Protein AF-0000000078660502 (afdb_homodimer)

Sequence (560 aa):
MTFSPEFKARLKDAAGFIFDMDGTIALGDAKSGGHRALPHAIEVLETLKAAGTPFVVFTNGTAKPPAAYANSLRNAGFPVEDSQMLTPSSSAAVWLGKVGMGKVRVLGNPGCAAPLIDVGLEVVGPSQEADGVEAVYTGWFREFDFNALEAACHSLWNGAKLVTASNVPFFATENGRAIGASFPINAMLTAMTGKRPRILGKPSRVAFETAMSIMGLPRSAAKNVVVVGDDPALEMRMANAVGAHSVGLATGIMGGDAALPEKDRPSALLKDLRPLLEALMTFSPEFKARLKDAAGFIFDMDGTIALGDAKSGGHRALPHAIEVLETLKAAGTPFVVFTNGTAKPPAAYANSLRNAGFPVEDSQMLTPSSSAAVWLGKVGMGKVRVLGNPGCAAPLIDVGLEVVGPSQEADGVEAVYTGWFREFDFNALEAACHSLWNGAKLVTASNVPFFATENGRAIGASFPINAMLTAMTGKRPRILGKPSRVAFETAMSIMGLPRSAAKNVVVVGDDPALEMRMANAVGAHSVGLATGIMGGDAALPEKDRPSALLKDLRPLLEAL

Foldseek 3Di:
DFDDPVVLVLLVQFQAEEEEEDLAQWAQDPVVRAIAGDPCSQVLQVVCVVVVRFYAYEYLAQQAALQVNQVRVVVNPHPGHSLRGHYLLLLVLVVCVVVVQQEEEEQHDPSNCVNNVVSPGHYDYLQHDDPDHAAYEYFHHPPDDVSSVVRRLVRVQVHHAYEYSDQDQWWWHPVGIDGGPRNVSQVSSCVSRVHHYHHRHFQDPSNLVVSCVSRVHDLVSLLSYEYEEAFLRGRQLNSLVSNHAYEHEPRTPNPPPPDDPPSRDHPYYDPHCVSVSVSD/DFDDPVVLVLLVQFQAEEEEEDLAQWAQDPVVRAIAGDPCSQVLQVVCVVVVRYYAYEYLAQQAALQVNQVRVVVNPHPGHSLRGHYLLLLVLVVCVVVVQQEEEEQHDPSNCVNNVVSPGHYDYLQHDDPDHAAYEYFHHPPDDVSSLVRRLVRVQVHHAYAYSDQDQWWWHPVAIDGGPRNVVQVSSCVSRVHHYHHRHFQDPSNLVVSCVSRVHDLVSLLSYEYEEAFLRGRQLNSLVSNHAYEHEPRTPNPDVPDDDPSRDHPYYDPHCVSSSVSD

Secondary structure (DSSP, 8-state):
-PPPHHHHHHHHT-SEEEE--BTTTEEE-TTTS-EEEPTTHHHHHHHHHHHT--EEEE-S--SS-HHHHHHHHHHTT----GGGEE-HHHHHHHHHHHHT--EEEEES-HHHHHHHHHTT-EEEPTT---S---EEEE---TT--HHHHHHHHHHHHTTPEEEES---SEEEETTEEEE-THHHHHHHHHHHH-PPPEE-STT-HHHHHHHHHHTT--GGGGGGEEEEES-IIIIIHHHHHTT-EEEEETTSS--SS----GGG--SEEESSSHHHHHH-/-PPPHHHHHHHHT-SEEEE--BTTTEEEETTTTEEEEPTTHHHHHHHHHHHT--EEEE-S--SS-HHHHHHHHHHTT----GGGEE-HHHHHHHHHHHHT--EEEEES-HHHHHHHHHTT-EEEPTT---S---EEEE---TT--HHHHHHHHHHHHTTPEEEES---SEEEETTEEEE-THHHHHHHHHHHH-PPPEE-STT-HHHHHHHHHHTT--GGGGGGEEEEES-IIIIIHHHHHTT-EEEEETTSS--SS----GGG--SEEESSSHHHHHH-

Organism: Novosphingobium aromaticivorans (strain ATCC 700278 / DSM 12444 / CCUG 56034 / CIP 105152 / NBRC 16084 / F199) (NCBI:txid279238)

Solvent-accessible surface area (backbone atoms only — not comparable to full-atom values): 27747 Å² total; per-residue (Å²): 119,79,73,53,72,69,54,38,53,48,61,59,64,34,61,27,38,40,30,30,33,70,44,50,33,24,38,64,34,83,88,75,70,39,44,42,63,36,73,50,31,50,58,38,54,46,50,33,56,74,70,65,43,38,55,34,40,42,35,84,58,21,63,49,36,38,53,58,52,19,49,35,39,36,74,44,63,34,90,53,49,51,80,32,33,43,25,14,33,47,28,36,32,53,52,33,59,74,74,66,50,47,32,31,29,32,42,38,39,71,25,25,44,41,40,32,47,73,75,67,38,46,74,39,55,40,56,52,89,76,78,79,38,43,28,40,36,30,27,35,32,74,80,51,37,52,61,31,48,54,38,46,47,52,37,42,74,68,67,18,43,46,33,22,29,40,78,50,61,60,42,74,50,86,89,43,71,42,76,29,48,21,22,42,52,49,39,22,50,23,70,76,68,71,50,67,69,43,58,24,5,66,38,23,66,60,25,52,51,46,51,32,52,67,51,69,47,60,78,87,43,46,50,37,26,36,24,35,18,18,37,36,80,27,36,17,26,31,17,48,74,63,55,20,38,18,37,30,28,54,65,35,70,29,63,73,94,59,92,60,56,79,61,30,48,48,76,38,68,29,79,59,41,56,62,57,46,72,50,98,119,80,73,53,71,69,54,36,53,49,61,59,64,35,62,27,39,39,31,31,33,68,43,50,32,24,37,61,34,83,90,76,71,40,45,41,64,37,74,52,33,50,58,37,54,47,50,32,56,73,70,66,45,40,54,34,41,42,34,82,57,19,63,50,35,39,53,59,53,18,50,37,40,36,74,45,62,34,93,53,50,50,80,29,33,42,26,13,33,48,29,34,32,53,51,32,60,74,74,66,50,47,33,32,29,32,42,38,41,69,25,24,44,41,41,32,48,73,76,66,37,47,72,38,56,40,57,52,88,76,78,80,40,43,27,40,38,30,27,36,31,75,80,50,37,53,61,29,49,53,38,48,47,51,36,43,75,67,67,18,44,45,33,22,28,39,77,49,60,60,45,70,48,84,89,43,72,41,78,29,48,21,22,45,52,48,36,23,50,22,71,76,68,71,50,67,68,43,59,24,5,66,38,24,66,59,25,52,51,46,52,33,52,66,51,70,46,60,78,87,41,44,50,38,26,36,24,35,19,16,38,35,80,26,35,16,26,30,17,49,74,61,56,20,38,16,38,30,28,52,64,36,71,28,64,73,90,59,93,59,54,79,62,30,49,49,76,39,67,29,80,59,44,55,62,60,47,72,51,98

Structure (mmCIF, N/CA/C/O backbone):
data_AF-0000000078660502-model_v1
#
loop_
_entity.id
_entity.type
_entity.pdbx_description
1 polymer 'Haloacid dehalogenase-like hydrolase'
#
loop_
_atom_site.group_PDB
_atom_site.id
_atom_site.type_symbol
_atom_site.label_atom_id
_atom_site.label_alt_id
_atom_site.label_comp_id
_atom_site.label_asym_id
_atom_site.label_entity_id
_atom_site.label_seq_id
_atom_site.pdbx_PDB_ins_code
_atom_site.Cartn_x
_atom_site.Cartn_y
_atom_site.Cartn_z
_atom_site.occupancy
_atom_site.B_iso_or_equiv
_atom_site.auth_seq_id
_atom_site.auth_comp_id
_atom_site.auth_asym_id
_atom_site.auth_atom_id
_atom_site.pdbx_PDB_model_num
ATOM 1 N N . MET A 1 1 ? -21.844 22.484 26.172 1 54.28 1 MET A N 1
ATOM 2 C CA . MET A 1 1 ? -20.766 22.062 27.062 1 54.28 1 MET A CA 1
ATOM 3 C C . MET A 1 1 ? -19.828 23.234 27.391 1 54.28 1 MET A C 1
ATOM 5 O O . MET A 1 1 ? -19.328 23.891 26.484 1 54.28 1 MET A O 1
ATOM 9 N N . THR A 1 2 ? -20.078 23.781 28.578 1 63.16 2 THR A N 1
ATOM 10 C CA . THR A 1 2 ? -19.391 24.969 29.078 1 63.16 2 THR A CA 1
ATOM 11 C C . THR A 1 2 ? -18.016 24.609 29.625 1 63.16 2 THR A C 1
ATOM 13 O O . THR A 1 2 ? -17.781 23.469 30.016 1 63.16 2 THR A O 1
ATOM 16 N N . PHE A 1 3 ? -16.953 25.359 29.234 1 79.88 3 PHE A N 1
ATOM 17 C CA . PHE A 1 3 ? -15.617 25.25 29.797 1 79.88 3 PHE A CA 1
ATOM 18 C C . PHE A 1 3 ? -15.648 25.344 31.312 1 79.88 3 PHE A C 1
ATOM 20 O O . PHE A 1 3 ? -16.453 26.094 31.875 1 79.88 3 PHE A O 1
ATOM 27 N N . SER A 1 4 ? -14.945 24.453 32 1 81.81 4 SER A N 1
ATOM 28 C CA . SER A 1 4 ? -14.695 24.719 33.406 1 81.81 4 SER A CA 1
ATOM 29 C C . SER A 1 4 ? -14.055 26.078 33.625 1 81.81 4 SER A C 1
ATOM 31 O O . SER A 1 4 ? -13.414 26.609 32.719 1 81.81 4 SER A O 1
ATOM 33 N N . PRO A 1 5 ? -14.305 26.688 34.781 1 83.94 5 PRO A N 1
ATOM 34 C CA . PRO A 1 5 ? -13.664 27.984 35.062 1 83.94 5 PRO A CA 1
ATOM 35 C C . PRO A 1 5 ? -12.148 27.922 34.906 1 83.94 5 PRO A C 1
ATOM 37 O O . PRO A 1 5 ? -11.539 28.875 34.406 1 83.94 5 PRO A O 1
ATOM 40 N N . GLU A 1 6 ? -11.555 26.891 35.281 1 83 6 GLU A N 1
ATOM 41 C CA . GLU A 1 6 ? -10.109 26.734 35.156 1 83 6 GLU A CA 1
ATOM 42 C C . GLU A 1 6 ? -9.68 26.719 33.688 1 83 6 GLU A C 1
ATOM 44 O O . GLU A 1 6 ? -8.68 27.344 33.312 1 83 6 GLU A O 1
ATOM 49 N N . PHE A 1 7 ? -10.383 26.078 32.875 1 87.06 7 PHE A N 1
ATOM 50 C CA . PHE A 1 7 ? -10.023 25.984 31.469 1 87.06 7 PHE A CA 1
ATOM 51 C C . PHE A 1 7 ? -10.273 27.297 30.766 1 87.06 7 PHE A C 1
ATOM 53 O O . PHE A 1 7 ? -9.508 27.703 29.891 1 87.06 7 PHE A O 1
ATOM 60 N N . LYS A 1 8 ? -11.281 27.984 31.219 1 88.19 8 LYS A N 1
ATOM 61 C CA . LYS A 1 8 ? -11.555 29.312 30.672 1 88.19 8 LYS A CA 1
ATOM 62 C C . LYS A 1 8 ? -10.398 30.266 30.938 1 88.19 8 LYS A C 1
ATOM 64 O O . LYS A 1 8 ? -10.023 31.062 30.062 1 88.19 8 LYS A O 1
ATOM 69 N N . ALA A 1 9 ? -9.891 30.172 32.125 1 88.44 9 ALA A N 1
ATOM 70 C CA . ALA A 1 9 ? -8.742 31 32.469 1 88.44 9 ALA A CA 1
ATOM 71 C C . ALA A 1 9 ? -7.527 30.672 31.625 1 88.44 9 ALA A C 1
ATOM 73 O O . ALA A 1 9 ? -6.773 31.562 31.219 1 88.44 9 ALA A O 1
ATOM 74 N N . ARG A 1 10 ? -7.379 29.469 31.328 1 88.88 10 ARG A N 1
ATOM 75 C CA . ARG A 1 10 ? -6.27 29.016 30.484 1 88.88 10 ARG A CA 1
ATOM 76 C C . ARG A 1 10 ? -6.41 29.547 29.062 1 88.88 10 ARG A C 1
ATOM 78 O O . ARG A 1 10 ? -5.414 29.891 28.422 1 88.88 10 ARG A O 1
ATOM 85 N N . LEU A 1 11 ? -7.598 29.578 28.609 1 92 11 LEU A N 1
ATOM 86 C CA . LEU A 1 11 ? -7.859 30.078 27.25 1 92 11 LEU A CA 1
ATOM 87 C C . LEU A 1 11 ? -7.555 31.578 27.172 1 92 11 LEU A C 1
ATOM 89 O O . LEU A 1 11 ? -6.973 32.031 26.188 1 92 11 LEU A O 1
ATOM 93 N N . LYS A 1 12 ? -7.914 32.281 28.203 1 89.44 12 LYS A N 1
ATOM 94 C CA . LYS A 1 12 ? -7.691 33.719 28.25 1 89.44 12 LYS A CA 1
ATOM 95 C C . LYS A 1 12 ? -6.203 34.031 28.312 1 89.44 12 LYS A C 1
ATOM 97 O O . LYS A 1 12 ? -5.758 35.031 27.75 1 89.44 12 LYS A O 1
ATOM 102 N N . ASP A 1 13 ? -5.473 33.188 28.938 1 91.94 13 ASP A N 1
ATOM 103 C CA . ASP A 1 13 ? -4.047 33.438 29.156 1 91.94 13 ASP A CA 1
ATOM 104 C C . ASP A 1 13 ? -3.209 32.688 28.109 1 91.94 13 ASP A C 1
ATOM 106 O O . ASP A 1 13 ? -1.985 32.594 28.234 1 91.94 13 ASP A O 1
ATOM 110 N N . ALA A 1 14 ? -3.83 32.188 27.094 1 97.31 14 ALA A N 1
ATOM 111 C CA . ALA A 1 14 ? -3.121 31.375 26.094 1 97.31 14 ALA A CA 1
ATOM 112 C C . ALA A 1 14 ? -2.037 32.188 25.406 1 97.31 14 ALA A C 1
ATOM 114 O O . ALA A 1 14 ? -2.246 33.375 25.078 1 97.31 14 ALA A O 1
ATOM 115 N N . ALA A 1 15 ? -0.902 31.531 25.188 1 98.19 15 ALA A N 1
ATOM 116 C CA . ALA A 1 15 ? 0.201 32.188 24.5 1 98.19 15 ALA A CA 1
ATOM 117 C C . ALA A 1 15 ? -0.096 32.312 23 1 98.19 15 ALA A C 1
ATOM 119 O O . ALA A 1 15 ? 0.421 33.219 22.344 1 98.19 15 ALA A O 1
ATOM 120 N N . GLY A 1 16 ? -0.887 31.453 22.469 1 98.56 16 GLY A N 1
ATOM 121 C CA . GLY A 1 16 ? -1.263 31.406 21.062 1 98.56 16 GLY A CA 1
ATOM 122 C C . GLY A 1 16 ? -2.193 30.266 20.734 1 98.56 16 GLY A C 1
ATOM 123 O O . GLY A 1 16 ? -2.473 29.422 21.578 1 98.56 16 GLY A O 1
ATOM 124 N N . PHE A 1 17 ? -2.664 30.25 19.469 1 98.81 17 PHE A N 1
ATOM 125 C CA . PHE A 1 17 ? -3.615 29.234 19.031 1 98.81 17 PHE A CA 1
ATOM 126 C C . PHE A 1 17 ? -3.164 28.609 17.719 1 98.81 17 PHE A C 1
ATOM 128 O O . PHE A 1 17 ? -2.658 29.297 16.828 1 98.81 17 PHE A O 1
ATOM 135 N N . ILE A 1 18 ? -3.33 27.328 17.578 1 98.81 18 ILE A N 1
ATOM 136 C CA . ILE A 1 18 ? -3.23 26.594 16.328 1 98.81 18 ILE A CA 1
ATOM 137 C C . ILE A 1 18 ? -4.602 26.047 15.938 1 98.81 18 ILE A C 1
ATOM 139 O O . ILE A 1 18 ? -5.195 25.266 16.672 1 98.81 18 ILE A O 1
ATOM 143 N N . PHE A 1 19 ? -5.066 26.5 14.812 1 98.56 19 PHE A N 1
ATOM 144 C CA . PHE A 1 19 ? -6.379 26.062 14.352 1 98.56 19 PHE A CA 1
ATOM 145 C C . PHE A 1 19 ? -6.25 25.109 13.172 1 98.56 19 PHE A C 1
ATOM 147 O O . PHE A 1 19 ? -5.621 25.438 12.164 1 98.56 19 PHE A O 1
ATOM 154 N N . ASP A 1 20 ? -6.887 23.969 13.297 1 96.69 20 ASP A N 1
ATOM 155 C CA . ASP A 1 20 ? -7.168 23.203 12.094 1 96.69 20 ASP A CA 1
ATOM 156 C C . ASP A 1 20 ? -8.102 23.969 11.148 1 96.69 20 ASP A C 1
ATOM 158 O O . ASP A 1 20 ? -8.75 24.922 11.562 1 96.69 20 ASP A O 1
ATOM 162 N N . MET A 1 21 ? -8.07 23.516 9.922 1 93.94 21 MET A N 1
ATOM 163 C CA . MET A 1 21 ? -8.867 24.219 8.914 1 93.94 21 MET A CA 1
ATOM 164 C C . MET A 1 21 ? -10.164 23.469 8.625 1 93.94 21 MET A C 1
ATOM 166 O O . MET A 1 21 ? -11.195 23.75 9.234 1 93.94 21 MET A O 1
ATOM 170 N N . ASP A 1 22 ? -10.07 22.375 7.91 1 88.38 22 ASP A N 1
ATOM 171 C CA . ASP A 1 22 ? -11.242 21.641 7.457 1 88.38 22 ASP A CA 1
ATOM 172 C C . ASP A 1 22 ? -11.922 20.922 8.625 1 88.38 22 ASP A C 1
ATOM 174 O O . ASP A 1 22 ? -11.297 20.125 9.32 1 88.38 22 ASP A O 1
ATOM 178 N N . GLY A 1 23 ? -13.219 21.281 8.812 1 87.06 23 GLY A N 1
ATOM 179 C CA . GLY A 1 23 ? -13.984 20.672 9.883 1 87.06 23 GLY A CA 1
ATOM 180 C C . GLY A 1 23 ? -13.852 21.406 11.203 1 87.06 23 GLY A C 1
ATOM 181 O O . GLY A 1 23 ? -14.5 21.047 12.188 1 87.06 23 GLY A O 1
ATOM 182 N N . THR A 1 24 ? -13.016 22.422 11.18 1 93.25 24 THR A N 1
ATOM 183 C CA . THR A 1 24 ? -12.773 23.172 12.406 1 93.25 24 THR A CA 1
ATOM 184 C C . THR A 1 24 ? -13.188 24.641 12.234 1 93.25 24 THR A C 1
ATOM 186 O O . THR A 1 24 ? -14.125 25.094 12.891 1 93.25 24 THR A O 1
ATOM 189 N N . ILE A 1 25 ? -12.562 25.328 11.289 1 95.38 25 ILE A N 1
ATOM 190 C CA . ILE A 1 25 ? -12.945 26.719 11.109 1 95.38 25 ILE A CA 1
ATOM 191 C C . ILE A 1 25 ? -13.656 26.891 9.766 1 95.38 25 ILE A C 1
ATOM 193 O O . ILE A 1 25 ? -14.414 27.844 9.57 1 95.38 25 ILE A O 1
ATOM 197 N N . ALA A 1 26 ? -13.406 25.969 8.906 1 91.88 26 ALA A N 1
ATOM 198 C CA . ALA A 1 26 ? -13.961 26.062 7.559 1 91.88 26 ALA A CA 1
ATOM 199 C C . ALA A 1 26 ? -14.273 24.672 6.992 1 91.88 26 ALA A C 1
ATOM 201 O O . ALA A 1 26 ? -13.828 23.672 7.539 1 91.88 26 ALA A O 1
ATOM 202 N N . LEU A 1 27 ? -15.109 24.641 5.973 1 85.19 27 LEU A N 1
ATOM 203 C CA . LEU A 1 27 ? -15.344 23.438 5.18 1 85.19 27 LEU A CA 1
ATOM 204 C C . LEU A 1 27 ? -15.062 23.703 3.703 1 85.19 27 LEU A C 1
ATOM 206 O O . LEU A 1 27 ? -15.422 24.766 3.176 1 85.19 27 LEU A O 1
ATOM 210 N N . GLY A 1 28 ? -14.352 22.688 3.197 1 81.12 28 GLY A N 1
ATOM 211 C CA . GLY A 1 28 ? -14.125 22.781 1.764 1 81.12 28 GLY A CA 1
ATOM 212 C C . GLY A 1 28 ? -15.398 22.625 0.95 1 81.12 28 GLY A C 1
ATOM 213 O O . GLY A 1 28 ? -16.266 21.828 1.301 1 81.12 28 GLY A O 1
ATOM 214 N N . ASP A 1 29 ? -15.492 23.5 0.011 1 73.81 29 ASP A N 1
ATOM 215 C CA . ASP A 1 29 ? -16.562 23.375 -0.976 1 73.81 29 ASP A CA 1
ATOM 216 C C . ASP A 1 29 ? -16.031 22.766 -2.277 1 73.81 29 ASP A C 1
ATOM 218 O O . ASP A 1 29 ? -15.383 23.453 -3.064 1 73.81 29 ASP A O 1
ATOM 222 N N . ALA A 1 30 ? -16.297 21.547 -2.484 1 62.28 30 ALA A N 1
ATOM 223 C CA . ALA A 1 30 ? -15.773 20.812 -3.637 1 62.28 30 ALA A CA 1
ATOM 224 C C . ALA A 1 30 ? -16.203 21.484 -4.945 1 62.28 30 ALA A C 1
ATOM 226 O O . ALA A 1 30 ? -15.461 21.453 -5.93 1 62.28 30 ALA A O 1
ATOM 227 N N . LYS A 1 31 ? -17.344 22.094 -5.027 1 62.88 31 LYS A N 1
ATOM 228 C CA . LYS A 1 31 ? -17.906 22.672 -6.242 1 62.88 31 LYS A CA 1
ATOM 229 C C . LYS A 1 31 ? -17.188 23.969 -6.613 1 62.88 31 LYS A C 1
ATOM 231 O O . LYS A 1 31 ? -16.891 24.203 -7.785 1 62.88 31 LYS A O 1
ATOM 236 N N . SER A 1 32 ? -16.828 24.688 -5.762 1 64.88 32 SER A N 1
ATOM 237 C CA . SER A 1 32 ? -16.203 25.969 -6.02 1 64.88 32 SER A CA 1
ATOM 238 C C . SER A 1 32 ? -14.688 25.891 -5.848 1 64.88 32 SER A C 1
ATOM 240 O O . SER A 1 32 ? -13.953 26.781 -6.305 1 64.88 32 SER A O 1
ATOM 242 N N . GLY A 1 33 ? -14.266 24.859 -5.203 1 70.81 33 GLY A N 1
ATOM 243 C CA . GLY A 1 33 ? -12.859 24.781 -4.852 1 70.81 33 GLY A CA 1
ATOM 244 C C . GLY A 1 33 ? -12.469 25.719 -3.727 1 70.81 33 GLY A C 1
ATOM 245 O O . GLY A 1 33 ? -11.297 25.781 -3.34 1 70.81 33 GLY A O 1
ATOM 246 N N . GLY A 1 34 ? -13.469 26.359 -3.207 1 82 34 GLY A N 1
ATOM 247 C CA . GLY A 1 34 ? -13.227 27.312 -2.129 1 82 34 GLY A CA 1
ATOM 248 C C . GLY A 1 34 ? -13.641 26.781 -0.769 1 82 34 GLY A C 1
ATOM 249 O O . GLY A 1 34 ? -13.711 25.562 -0.562 1 82 34 GLY A O 1
ATOM 250 N N . HIS A 1 35 ? -13.594 27.766 0.281 1 89.56 35 HIS A N 1
ATOM 251 C CA . HIS A 1 35 ? -13.953 27.391 1.646 1 89.56 35 HIS A CA 1
ATOM 252 C C . HIS A 1 35 ? -15.109 28.25 2.154 1 89.56 35 HIS A C 1
ATOM 254 O O . HIS A 1 35 ? -15.305 29.375 1.697 1 89.56 35 HIS A O 1
ATOM 260 N N . ARG A 1 36 ? -15.891 27.578 2.928 1 89.69 36 ARG A N 1
ATOM 261 C CA . ARG A 1 36 ? -16.938 28.281 3.66 1 89.69 36 ARG A CA 1
ATOM 262 C C . ARG A 1 36 ? -16.672 28.266 5.16 1 89.69 36 ARG A C 1
ATOM 264 O O . ARG A 1 36 ? -16.25 27.25 5.715 1 89.69 36 ARG A O 1
ATOM 271 N N . ALA A 1 37 ? -16.891 29.453 5.73 1 94.25 37 ALA A N 1
ATOM 272 C CA . ALA A 1 37 ? -16.625 29.578 7.16 1 94.25 37 ALA A CA 1
ATOM 273 C C . ALA A 1 37 ? -17.656 28.828 7.984 1 94.25 37 ALA A C 1
ATOM 275 O O . ALA A 1 37 ? -18.859 28.859 7.68 1 94.25 37 ALA A O 1
ATOM 276 N N . LEU A 1 38 ? -17.203 28.109 8.945 1 92 38 LEU A N 1
ATOM 277 C CA . LEU A 1 38 ? -18.109 27.531 9.938 1 92 38 LEU A CA 1
ATOM 278 C C . LEU A 1 38 ? -18.578 28.594 10.922 1 92 38 LEU A C 1
ATOM 280 O O . LEU A 1 38 ? -17.953 29.641 11.07 1 92 38 LEU A O 1
ATOM 284 N N . PRO A 1 39 ? -19.641 28.297 11.68 1 93.75 39 PRO A N 1
ATOM 285 C CA . PRO A 1 39 ? -20.219 29.312 12.562 1 93.75 39 PRO A CA 1
ATOM 286 C C . PRO A 1 39 ? -19.219 29.797 13.617 1 93.75 39 PRO A C 1
ATOM 288 O O . PRO A 1 39 ? -18.547 29 14.266 1 93.75 39 PRO A O 1
ATOM 291 N N . HIS A 1 40 ? -19.094 31.141 13.766 1 96.88 40 HIS A N 1
ATOM 292 C CA . HIS A 1 40 ? -18.344 31.844 14.805 1 96.88 40 HIS A CA 1
ATOM 293 C C . HIS A 1 40 ? -16.844 31.797 14.523 1 96.88 40 HIS A C 1
ATOM 295 O O . HIS A 1 40 ? -16.062 32.406 15.266 1 96.88 40 HIS A O 1
ATOM 301 N N . ALA A 1 41 ? -16.422 31.141 13.477 1 97.75 41 ALA A N 1
ATOM 302 C CA . ALA A 1 41 ? -14.992 30.953 13.211 1 97.75 41 ALA A CA 1
ATOM 303 C C . ALA A 1 41 ? -14.32 32.281 12.883 1 97.75 41 ALA A C 1
ATOM 305 O O . ALA A 1 41 ? -13.258 32.594 13.438 1 97.75 41 ALA A O 1
ATOM 306 N N . ILE A 1 42 ? -14.969 33.031 12.016 1 98.31 42 ILE A N 1
ATOM 307 C CA . ILE A 1 42 ? -14.406 34.312 11.625 1 98.31 42 ILE A CA 1
ATOM 308 C C . ILE A 1 42 ? -14.281 35.219 12.852 1 98.31 42 ILE A C 1
ATOM 310 O O . ILE A 1 42 ? -13.227 35.812 13.094 1 98.31 42 ILE A O 1
ATOM 314 N N . GLU A 1 43 ? -15.328 35.219 13.641 1 98.44 43 GLU A N 1
ATOM 315 C CA . GLU A 1 43 ? -15.367 36.062 14.828 1 98.44 43 GLU A CA 1
ATOM 316 C C . GLU A 1 43 ? -14.281 35.656 15.828 1 98.44 43 GLU A C 1
ATOM 318 O O . GLU A 1 43 ? -13.68 36.531 16.469 1 98.44 43 GLU A O 1
ATOM 323 N N . VAL A 1 44 ? -14.031 34.406 15.922 1 98.12 44 VAL A N 1
ATOM 324 C CA . VAL A 1 44 ? -13 33.906 16.828 1 98.12 44 VAL A CA 1
ATOM 325 C C . VAL A 1 44 ? -11.633 34.438 16.391 1 98.12 44 VAL A C 1
ATOM 327 O O . VAL A 1 44 ? -10.898 35 17.203 1 98.12 44 VAL A O 1
ATOM 330 N N . LEU A 1 45 ? -11.289 34.344 15.148 1 98.62 45 LEU A N 1
ATOM 331 C CA . LEU A 1 45 ? -9.977 34.75 14.672 1 98.62 45 LEU A CA 1
ATOM 332 C C . LEU A 1 45 ? -9.844 36.281 14.711 1 98.62 45 LEU A C 1
ATOM 334 O O . LEU A 1 45 ? -8.773 36.812 15.008 1 98.62 45 LEU A O 1
ATOM 338 N N . GLU A 1 46 ? -10.953 36.969 14.484 1 98.5 46 GLU A N 1
ATOM 339 C CA . GLU A 1 46 ? -10.945 38.438 14.586 1 98.5 46 GLU A CA 1
ATOM 340 C C . GLU A 1 46 ? -10.688 38.875 16.016 1 98.5 46 GLU A C 1
ATOM 342 O O . GLU A 1 46 ? -9.969 39.844 16.25 1 98.5 46 GLU A O 1
ATOM 347 N N . THR A 1 47 ? -11.344 38.188 16.875 1 97.94 47 THR A N 1
ATOM 348 C CA . THR A 1 47 ? -11.172 38.531 18.281 1 97.94 47 THR A CA 1
ATOM 349 C C . THR A 1 47 ? -9.719 38.312 18.703 1 97.94 47 THR A C 1
ATOM 351 O O . THR A 1 47 ? -9.148 39.156 19.422 1 97.94 47 THR A O 1
ATOM 354 N N . LEU A 1 48 ? -9.094 37.281 18.297 1 98.12 48 LEU A N 1
ATOM 355 C CA . LEU A 1 48 ? -7.691 37 18.594 1 98.12 48 LEU A CA 1
ATOM 356 C C . LEU A 1 48 ? -6.789 38.062 18 1 98.12 48 LEU A C 1
ATOM 358 O O . LEU A 1 48 ? -5.871 38.562 18.656 1 98.12 48 LEU A O 1
ATOM 362 N N . LYS A 1 49 ? -7.074 38.406 16.766 1 97.69 49 LYS A N 1
ATOM 363 C CA . LYS A 1 49 ? -6.293 39.438 16.094 1 97.69 49 LYS A CA 1
ATOM 364 C C . LYS A 1 49 ? -6.391 40.781 16.828 1 97.69 49 LYS A C 1
ATOM 366 O O . LYS A 1 49 ? -5.375 41.438 17.047 1 97.69 49 LYS A O 1
ATOM 371 N N . ALA A 1 50 ? -7.602 41.125 17.219 1 97.44 50 ALA A N 1
ATOM 372 C CA . ALA A 1 50 ? -7.836 42.375 17.922 1 97.44 50 ALA A CA 1
ATOM 373 C C . ALA A 1 50 ? -7.113 42.406 19.266 1 97.44 50 ALA A C 1
ATOM 375 O O . ALA A 1 50 ? -6.637 43.438 19.719 1 97.44 50 ALA A O 1
ATOM 376 N N . ALA A 1 51 ? -7.012 41.281 19.922 1 96.62 51 ALA A N 1
ATOM 377 C CA . ALA A 1 51 ? -6.379 41.156 21.234 1 96.62 51 ALA A CA 1
ATOM 378 C C . ALA A 1 51 ? -4.863 41.062 21.109 1 96.62 51 ALA A C 1
ATOM 380 O O . ALA A 1 51 ? -4.141 41.156 22.094 1 96.62 51 ALA A O 1
ATOM 381 N N . GLY A 1 52 ? -4.41 40.844 19.906 1 96.88 52 GLY A N 1
ATOM 382 C CA . GLY A 1 52 ? -2.982 40.656 19.688 1 96.88 52 GLY A CA 1
ATOM 383 C C . GLY A 1 52 ? -2.486 39.281 20.047 1 96.88 52 GLY A C 1
ATOM 384 O O . GLY A 1 52 ? -1.281 39.062 20.188 1 96.88 52 GLY A O 1
ATOM 385 N N . THR A 1 53 ? -3.348 38.344 20.281 1 97.75 53 THR A N 1
ATOM 386 C CA . THR A 1 53 ? -2.967 36.938 20.547 1 97.75 53 THR A CA 1
ATOM 387 C C . THR A 1 53 ? -2.586 36.25 19.234 1 97.75 53 THR A C 1
ATOM 389 O O . THR A 1 53 ? -3.395 36.156 18.312 1 97.75 53 THR A O 1
ATOM 392 N N . PRO A 1 54 ? -1.334 35.75 19.141 1 98.31 54 PRO A N 1
ATOM 393 C CA . PRO A 1 54 ? -0.923 35.156 17.875 1 98.31 54 PRO A CA 1
ATOM 394 C C . PRO A 1 54 ? -1.666 33.844 17.594 1 98.31 54 PRO A C 1
ATOM 396 O O . PRO A 1 54 ? -2.031 33.125 18.516 1 98.31 54 PRO A O 1
ATOM 399 N N . PHE A 1 55 ? -1.885 33.531 16.25 1 98.69 55 PHE A N 1
ATOM 400 C CA . PHE A 1 55 ? -2.467 32.281 15.852 1 98.69 55 PHE A CA 1
ATOM 401 C C . PHE A 1 55 ? -1.943 31.844 14.492 1 98.69 55 PHE A C 1
ATOM 403 O O . PHE A 1 55 ? -1.427 32.656 13.734 1 98.69 55 PHE A O 1
ATOM 410 N N . VAL A 1 56 ? -2.02 30.547 14.266 1 98.69 56 VAL A N 1
ATOM 411 C CA . VAL A 1 56 ? -1.714 29.922 12.984 1 98.69 56 VAL A CA 1
ATOM 412 C C . VAL A 1 56 ? -2.855 28.984 12.578 1 98.69 56 VAL A C 1
ATOM 414 O O . VAL A 1 56 ? -3.482 28.359 13.43 1 98.69 56 VAL A O 1
ATOM 417 N N . VAL A 1 57 ? -3.156 29.031 11.289 1 98.75 57 VAL A N 1
ATOM 418 C CA . VAL A 1 57 ? -4.039 28.016 10.727 1 98.75 57 VAL A CA 1
ATOM 419 C C . VAL A 1 57 ? -3.211 26.891 10.109 1 98.75 57 VAL A C 1
ATOM 421 O O . VAL A 1 57 ? -2.338 27.141 9.273 1 98.75 57 VAL A O 1
ATOM 424 N N . PHE A 1 58 ? -3.486 25.656 10.562 1 98.44 58 PHE A N 1
ATOM 425 C CA . PHE A 1 58 ? -2.689 24.5 10.18 1 98.44 58 PHE A CA 1
ATOM 426 C C . PHE A 1 58 ? -3.566 23.422 9.547 1 98.44 58 PHE A C 1
ATOM 428 O O . PHE A 1 58 ? -4.176 22.625 10.25 1 98.44 58 PHE A O 1
ATOM 435 N N . THR A 1 59 ? -3.576 23.422 8.227 1 95.75 59 THR A N 1
ATOM 436 C CA . THR A 1 59 ? -4.312 22.391 7.504 1 95.75 59 THR A CA 1
ATOM 437 C C . THR A 1 59 ? -3.475 21.125 7.375 1 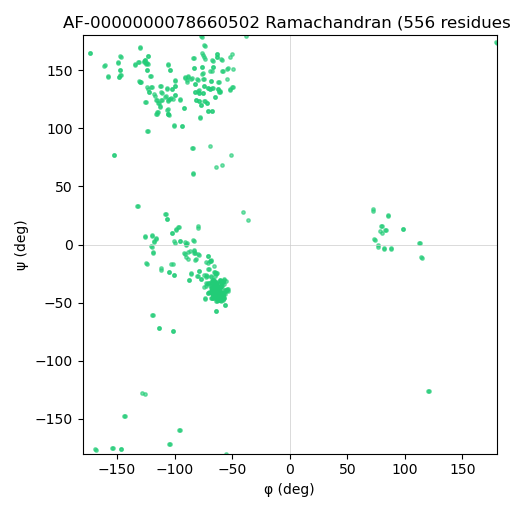95.75 59 THR A C 1
ATOM 439 O O . THR A 1 59 ? -2.242 21.188 7.391 1 95.75 59 THR A O 1
ATOM 442 N N . ASN A 1 60 ? -4.133 19.953 7.289 1 93.06 60 ASN A N 1
ATOM 443 C CA . ASN A 1 60 ? -3.422 18.734 6.938 1 93.06 60 ASN A CA 1
ATOM 444 C C . ASN A 1 60 ? -3.258 18.594 5.426 1 93.06 60 ASN A C 1
ATOM 446 O O . ASN A 1 60 ? -2.51 17.734 4.953 1 93.06 60 ASN A O 1
ATOM 450 N N . GLY A 1 61 ? -3.826 19.453 4.699 1 93.81 61 GLY A N 1
ATOM 451 C CA . GLY A 1 61 ? -3.783 19.406 3.248 1 93.81 61 GLY A CA 1
ATOM 452 C C . GLY A 1 61 ? -2.443 19.844 2.678 1 93.81 61 GLY A C 1
ATOM 453 O O . GLY A 1 61 ? -1.81 20.766 3.197 1 93.81 61 GLY A O 1
ATOM 454 N N . THR A 1 62 ? -2.086 19.141 1.616 1 97.06 62 THR A N 1
ATOM 455 C CA . THR A 1 62 ? -0.838 19.484 0.947 1 97.06 62 THR A CA 1
ATOM 456 C C . THR A 1 62 ? -1.075 19.75 -0.538 1 97.06 62 THR A C 1
ATOM 458 O O . THR A 1 62 ? -0.128 19.984 -1.293 1 97.06 62 THR A O 1
ATOM 461 N N . ALA A 1 63 ? -2.314 19.781 -0.974 1 94.69 63 ALA A N 1
ATOM 462 C CA . ALA A 1 63 ? -2.627 19.891 -2.396 1 94.69 63 ALA A CA 1
ATOM 463 C C . ALA A 1 63 ? -2.234 21.25 -2.949 1 94.69 63 ALA A C 1
ATOM 465 O O . ALA A 1 63 ? -1.963 21.391 -4.145 1 94.69 63 ALA A O 1
ATOM 466 N N . LYS A 1 64 ? -2.229 22.25 -2.105 1 95.62 64 LYS A N 1
ATOM 467 C CA . LYS A 1 64 ? -1.882 23.625 -2.482 1 95.62 64 LYS A CA 1
ATOM 468 C C . LYS A 1 64 ? -0.782 24.172 -1.582 1 95.62 64 LYS A C 1
ATOM 470 O O . LYS A 1 64 ? -0.596 23.703 -0.458 1 95.62 64 LYS A O 1
ATOM 475 N N . PRO A 1 65 ? -0.086 25.203 -2.137 1 97.31 65 PRO A N 1
ATOM 476 C CA . PRO A 1 65 ? 0.828 25.906 -1.231 1 97.31 65 PRO A CA 1
ATOM 477 C C . PRO A 1 65 ? 0.096 26.672 -0.141 1 97.31 65 PRO A C 1
ATOM 479 O O . PRO A 1 65 ? -1.077 27.016 -0.305 1 97.31 65 PRO A O 1
ATOM 482 N N . PRO A 1 66 ? 0.783 26.953 0.925 1 97.44 66 PRO A N 1
ATOM 483 C CA . PRO A 1 66 ? 0.145 27.641 2.047 1 97.44 66 PRO A CA 1
ATOM 484 C C . PRO A 1 66 ? -0.532 28.953 1.626 1 97.44 66 PRO A C 1
ATOM 486 O O . PRO A 1 66 ? -1.651 29.234 2.059 1 97.44 66 PRO A O 1
ATOM 489 N N . ALA A 1 67 ? 0.077 29.703 0.746 1 97.38 67 ALA A N 1
ATOM 490 C CA . ALA A 1 67 ? -0.469 31 0.342 1 97.38 67 ALA A CA 1
ATOM 491 C C . ALA A 1 67 ? -1.815 30.828 -0.357 1 97.38 67 ALA A C 1
ATOM 493 O O . ALA A 1 67 ? -2.699 31.688 -0.224 1 97.38 67 ALA A O 1
ATOM 494 N N . ALA A 1 68 ? -1.95 29.797 -1.096 1 96.56 68 ALA A N 1
ATOM 495 C CA . ALA A 1 68 ? -3.213 29.531 -1.783 1 96.56 68 ALA A CA 1
ATOM 496 C C . ALA A 1 68 ? -4.324 29.219 -0.788 1 96.56 68 ALA A C 1
ATOM 498 O O . ALA A 1 68 ? -5.465 29.641 -0.957 1 96.56 68 ALA A O 1
ATOM 499 N N . TYR A 1 69 ? -4.016 28.453 0.214 1 95.88 69 TYR A N 1
ATOM 500 C CA . TYR A 1 69 ? -4.988 28.188 1.269 1 95.88 69 TYR A CA 1
ATOM 501 C C . TYR A 1 69 ? -5.371 29.469 2.002 1 95.88 69 TYR A C 1
ATOM 503 O O . TYR A 1 69 ? -6.551 29.719 2.264 1 95.88 69 TYR A O 1
ATOM 511 N N . ALA A 1 70 ? -4.395 30.25 2.326 1 97.44 70 ALA A N 1
ATOM 512 C CA . ALA A 1 70 ? -4.648 31.531 3 1 97.44 70 ALA A CA 1
ATOM 513 C C . ALA A 1 70 ? -5.566 32.406 2.168 1 97.44 70 ALA A C 1
ATOM 515 O O . ALA A 1 70 ? -6.512 33 2.693 1 97.44 70 ALA A O 1
ATOM 516 N N . ASN A 1 71 ? -5.27 32.469 0.919 1 97.06 71 ASN A N 1
ATOM 517 C CA . ASN A 1 71 ? -6.098 33.25 0.011 1 97.06 71 ASN A CA 1
ATOM 518 C C . ASN A 1 71 ? -7.543 32.75 0.005 1 97.06 71 ASN A C 1
ATOM 520 O O . ASN A 1 71 ? -8.477 33.562 0.024 1 97.06 71 ASN A O 1
ATOM 524 N N . SER A 1 72 ? -7.723 31.484 -0.053 1 95.44 72 SER A N 1
ATOM 525 C CA . SER A 1 72 ? -9.062 30.906 -0.024 1 95.44 72 SER A CA 1
ATOM 526 C C . SER A 1 72 ? -9.797 31.281 1.258 1 95.44 72 SER A C 1
ATOM 528 O O . SER A 1 72 ? -11 31.562 1.229 1 95.44 72 SER A O 1
ATOM 530 N N . LEU A 1 73 ? -9.094 31.266 2.367 1 96.94 73 LEU A N 1
ATOM 531 C CA . LEU A 1 73 ? -9.688 31.625 3.65 1 96.94 73 LEU A CA 1
ATOM 532 C C . LEU A 1 73 ? -10.047 33.094 3.686 1 96.94 73 LEU A C 1
ATOM 534 O O . LEU A 1 73 ? -11.109 33.469 4.188 1 96.94 73 LEU A O 1
ATOM 538 N N . ARG A 1 74 ? -9.211 33.938 3.125 1 97.38 74 ARG A N 1
ATOM 539 C CA . ARG A 1 74 ? -9.516 35.375 3.055 1 97.38 74 ARG A CA 1
ATOM 540 C C . ARG A 1 74 ? -10.758 35.625 2.213 1 97.38 74 ARG A C 1
ATOM 542 O O . ARG A 1 74 ? -11.602 36.438 2.568 1 97.38 74 ARG A O 1
ATOM 549 N N . ASN A 1 75 ? -10.859 34.875 1.178 1 95.75 75 ASN A N 1
ATOM 550 C CA . ASN A 1 75 ? -12.039 35 0.326 1 95.75 75 ASN A CA 1
ATOM 551 C C . ASN A 1 75 ? -13.312 34.594 1.065 1 95.75 75 ASN A C 1
ATOM 553 O O . ASN A 1 75 ? -14.398 35.062 0.753 1 95.75 75 ASN A O 1
ATOM 557 N N . ALA A 1 76 ? -13.125 33.75 2.008 1 95.12 76 ALA A N 1
ATOM 558 C CA . ALA A 1 76 ? -14.258 33.312 2.814 1 95.12 76 ALA A CA 1
ATOM 559 C C . ALA A 1 76 ? -14.508 34.25 3.984 1 95.12 76 ALA A C 1
ATOM 561 O O . ALA A 1 76 ? -15.43 34.031 4.777 1 95.12 76 ALA A O 1
ATOM 562 N N . GLY A 1 77 ? -13.609 35.25 4.184 1 96.75 77 GLY A N 1
ATOM 563 C CA . GLY A 1 77 ? -13.867 36.281 5.176 1 96.75 77 GLY A CA 1
ATOM 564 C C . GLY A 1 77 ? -12.914 36.219 6.355 1 96.75 77 GLY A C 1
ATOM 565 O O . GLY A 1 77 ? -12.992 37.031 7.262 1 96.75 77 GLY A O 1
ATOM 566 N N . PHE A 1 78 ? -11.984 35.312 6.34 1 98.19 78 PHE A N 1
ATOM 567 C CA . PHE A 1 78 ? -11.086 35.125 7.477 1 98.19 78 PHE A CA 1
ATOM 568 C C . PHE A 1 78 ? -9.969 36.156 7.449 1 98.19 78 PHE A C 1
ATOM 570 O O . PHE A 1 78 ? -9.445 36.5 6.379 1 98.19 78 PHE A O 1
ATOM 577 N N . PRO A 1 79 ? -9.602 36.625 8.641 1 98.12 79 PRO A N 1
ATOM 578 C CA . PRO A 1 79 ? -8.453 37.531 8.727 1 98.12 79 PRO A CA 1
ATOM 579 C C . PRO A 1 79 ? -7.121 36.812 8.789 1 98.12 79 PRO A C 1
ATOM 581 O O . PRO A 1 79 ? -6.348 37 9.727 1 98.12 79 PRO A O 1
ATOM 584 N N . VAL A 1 80 ? -6.758 36.031 7.773 1 98.12 80 VAL A N 1
ATOM 585 C CA . VAL A 1 80 ? -5.574 35.156 7.801 1 98.12 80 VAL A CA 1
ATOM 586 C C . VAL A 1 80 ? -4.559 35.656 6.773 1 98.12 80 VAL A C 1
ATOM 588 O O . VAL A 1 80 ? -4.867 35.75 5.578 1 98.12 80 VAL A O 1
ATOM 591 N N . GLU A 1 81 ? -3.389 35.969 7.262 1 97.56 81 GLU A N 1
ATOM 592 C CA . GLU A 1 81 ? -2.283 36.344 6.379 1 97.56 81 GLU A CA 1
ATOM 593 C C . GLU A 1 81 ? -1.567 35.094 5.852 1 97.56 81 GLU A C 1
ATOM 595 O O . GLU A 1 81 ? -1.69 34.031 6.426 1 97.56 81 GLU A O 1
ATOM 600 N N . ASP A 1 82 ? -0.842 35.312 4.77 1 97.69 82 ASP A N 1
ATOM 601 C CA . ASP A 1 82 ? -0.089 34.188 4.203 1 97.69 82 ASP A CA 1
ATOM 602 C C . ASP A 1 82 ? 0.857 33.594 5.234 1 97.69 82 ASP A C 1
ATOM 604 O O . ASP A 1 82 ? 0.985 32.375 5.324 1 97.69 82 ASP A O 1
ATOM 608 N N . SER A 1 83 ? 1.472 34.438 6.027 1 96.94 83 SER A N 1
ATOM 609 C CA . SER A 1 83 ? 2.477 34 6.992 1 96.94 83 SER A CA 1
ATOM 610 C C . SER A 1 83 ? 1.844 33.219 8.141 1 96.94 83 SER A C 1
ATOM 612 O O . SER A 1 83 ? 2.545 32.562 8.914 1 96.94 83 SER A O 1
ATOM 614 N N . GLN A 1 84 ? 0.546 33.219 8.219 1 98.19 84 GLN A N 1
ATOM 615 C CA . GLN A 1 84 ? -0.159 32.562 9.312 1 98.19 84 GLN A CA 1
ATOM 616 C C . GLN A 1 84 ? -0.69 31.203 8.883 1 98.19 84 GLN A C 1
ATOM 618 O O . GLN A 1 84 ? -1.389 30.531 9.641 1 98.19 84 GLN A O 1
ATOM 623 N N . MET A 1 85 ? -0.382 30.797 7.637 1 98.44 85 MET A N 1
ATOM 624 C CA . MET A 1 85 ? -0.857 29.531 7.105 1 98.44 85 MET A CA 1
ATOM 625 C C . MET A 1 85 ? 0.254 28.484 7.117 1 98.44 85 MET A C 1
ATOM 627 O O . MET A 1 85 ? 1.345 28.734 6.598 1 98.44 85 MET A O 1
ATOM 631 N N . LEU A 1 86 ? -0.041 27.359 7.723 1 98.44 86 LEU A N 1
ATOM 632 C CA . LEU A 1 86 ? 0.908 26.266 7.82 1 98.44 86 LEU A CA 1
ATOM 633 C C . LEU A 1 86 ? 0.351 25 7.156 1 98.44 86 LEU A C 1
ATOM 635 O O . LEU A 1 86 ? -0.835 24.703 7.293 1 98.44 86 LEU A O 1
ATOM 639 N N . THR A 1 87 ? 1.161 24.328 6.395 1 98.44 87 THR A N 1
ATOM 640 C CA . THR A 1 87 ? 0.868 23.016 5.82 1 98.44 87 THR A CA 1
ATOM 641 C C . THR A 1 87 ? 1.932 22 6.223 1 98.44 87 THR A C 1
ATOM 643 O O . THR A 1 87 ? 3.027 22.375 6.648 1 98.44 87 THR A O 1
ATOM 646 N N . PRO A 1 88 ? 1.576 20.688 6.074 1 98.69 88 PRO A N 1
ATOM 647 C CA . PRO A 1 88 ? 2.604 19.672 6.328 1 98.69 88 PRO A CA 1
ATOM 648 C C . PRO A 1 88 ? 3.836 19.859 5.445 1 98.69 88 PRO A C 1
ATOM 650 O O . PRO A 1 88 ? 4.961 19.594 5.891 1 98.69 88 PRO A O 1
ATOM 653 N N . SER A 1 89 ? 3.65 20.328 4.23 1 98.75 89 SER A N 1
ATOM 654 C CA . SER A 1 89 ? 4.785 20.531 3.336 1 98.75 89 SER A CA 1
ATOM 655 C C . SER A 1 89 ? 5.691 21.656 3.832 1 98.75 89 SER A C 1
ATOM 657 O O . SER A 1 89 ? 6.918 21.562 3.709 1 98.75 89 SER A O 1
ATOM 659 N N . SER A 1 90 ? 5.129 22.703 4.371 1 98.12 90 SER A N 1
ATOM 660 C CA . SER A 1 90 ? 5.957 23.797 4.875 1 98.12 90 SER A CA 1
ATOM 661 C C . SER A 1 90 ? 6.727 23.375 6.121 1 98.12 90 SER A C 1
ATOM 663 O O . SER A 1 90 ? 7.891 23.734 6.293 1 98.12 90 SER A O 1
ATOM 665 N N . SER A 1 91 ? 6.035 22.609 7.012 1 98.31 91 SER A N 1
ATOM 666 C CA . SER A 1 91 ? 6.762 22.094 8.164 1 98.31 91 SER A CA 1
ATOM 667 C C . SER A 1 91 ? 7.863 21.125 7.73 1 98.31 91 SER A C 1
ATOM 669 O O . SER A 1 91 ? 8.969 21.156 8.281 1 98.31 91 SER A O 1
ATOM 671 N N . ALA A 1 92 ? 7.598 20.281 6.723 1 98.75 92 ALA A N 1
ATOM 672 C CA . ALA A 1 92 ? 8.594 19.359 6.188 1 98.75 92 ALA A CA 1
ATOM 673 C C . ALA A 1 92 ? 9.797 20.109 5.633 1 98.75 92 ALA A C 1
ATOM 675 O O . ALA A 1 92 ? 10.945 19.719 5.859 1 98.75 92 ALA A O 1
ATOM 676 N N . ALA A 1 93 ? 9.508 21.172 4.93 1 98.5 93 ALA A N 1
ATOM 677 C CA . ALA A 1 93 ? 10.57 21.984 4.332 1 98.5 93 ALA A CA 1
ATOM 678 C C . ALA A 1 93 ? 11.523 22.5 5.402 1 98.5 93 ALA A C 1
ATOM 680 O O . ALA A 1 93 ? 12.742 22.453 5.238 1 98.5 93 ALA A O 1
ATOM 681 N N . VAL A 1 94 ? 10.945 22.953 6.477 1 96.94 94 VAL A N 1
ATOM 682 C CA . VAL A 1 94 ? 11.734 23.5 7.578 1 96.94 94 VAL A CA 1
ATOM 683 C C . VAL A 1 94 ? 12.625 22.406 8.164 1 96.94 94 VAL A C 1
ATOM 685 O O . VAL A 1 94 ? 13.828 22.594 8.336 1 96.94 94 VAL A O 1
ATOM 688 N N . TRP A 1 95 ? 12.078 21.266 8.414 1 98.06 95 TRP A N 1
ATOM 689 C CA . TRP A 1 95 ? 12.805 20.172 9.055 1 98.06 95 TRP A CA 1
ATOM 690 C C . TRP A 1 95 ? 13.898 19.641 8.133 1 98.06 95 TRP A C 1
ATOM 692 O O . TRP A 1 95 ? 15.031 19.422 8.562 1 98.06 95 TRP A O 1
ATOM 702 N N . LEU A 1 96 ? 13.562 19.422 6.883 1 98.5 96 LEU A N 1
ATOM 703 C CA . LEU A 1 96 ? 14.516 18.906 5.906 1 98.5 96 LEU A CA 1
ATOM 704 C C . LEU A 1 96 ? 15.711 19.844 5.762 1 98.5 96 LEU A C 1
ATOM 706 O O . LEU A 1 96 ? 16.859 19.406 5.688 1 98.5 96 LEU A O 1
ATOM 710 N N . GLY A 1 97 ? 15.414 21.141 5.746 1 96.94 97 GLY A N 1
ATOM 711 C CA . GLY A 1 97 ? 16.484 22.125 5.723 1 96.94 97 GLY A CA 1
ATOM 712 C C . GLY A 1 97 ? 17.391 22.062 6.945 1 96.94 97 GLY A C 1
ATOM 713 O O . GLY A 1 97 ? 18.609 22.078 6.828 1 96.94 97 GLY A O 1
ATOM 714 N N . LYS A 1 98 ? 16.797 21.953 8.039 1 96.19 98 LYS A N 1
ATOM 715 C CA . LYS A 1 98 ? 17.516 21.938 9.312 1 96.19 98 LYS A CA 1
ATOM 716 C C . LYS A 1 98 ? 18.453 20.734 9.406 1 96.19 98 LYS A C 1
ATOM 718 O O . LYS A 1 98 ? 19.578 20.844 9.898 1 96.19 98 LYS A O 1
ATOM 723 N N . VAL A 1 99 ? 18.031 19.547 8.914 1 97.19 99 VAL A N 1
ATOM 724 C CA . VAL A 1 99 ? 18.812 18.328 9.086 1 97.19 99 VAL A CA 1
ATOM 725 C C . VAL A 1 99 ? 19.766 18.156 7.902 1 97.19 99 VAL A C 1
ATOM 727 O O . VAL A 1 99 ? 20.531 17.188 7.863 1 97.19 99 VAL A O 1
ATOM 730 N N . GLY A 1 100 ? 19.625 18.984 6.875 1 96.06 100 GLY A N 1
ATOM 731 C CA . GLY A 1 100 ? 20.562 19 5.773 1 96.06 100 GLY A CA 1
ATOM 732 C C . GLY A 1 100 ? 20.25 17.984 4.699 1 96.06 100 GLY A C 1
ATOM 733 O O . GLY A 1 100 ? 21.156 17.453 4.051 1 96.06 100 GLY A O 1
ATOM 734 N N . MET A 1 101 ? 19.078 17.609 4.59 1 96.19 101 MET A N 1
ATOM 735 C CA . MET A 1 101 ? 18.625 16.75 3.488 1 96.19 101 MET A CA 1
ATOM 736 C C . MET A 1 101 ? 18.078 17.594 2.344 1 96.19 101 MET A C 1
ATOM 738 O O . MET A 1 101 ? 16.891 17.969 2.355 1 96.19 101 MET A O 1
ATOM 742 N N . GLY A 1 102 ? 18.906 17.734 1.326 1 96.81 102 GLY A N 1
ATOM 743 C CA . GLY A 1 102 ? 18.625 18.766 0.339 1 96.81 102 GLY A CA 1
ATOM 744 C C . GLY A 1 102 ? 17.969 18.219 -0.915 1 96.81 102 GLY A C 1
ATOM 745 O O . GLY A 1 102 ? 17.359 18.969 -1.677 1 96.81 102 GLY A O 1
ATOM 746 N N . LYS A 1 103 ? 18.172 16.938 -1.259 1 98.62 103 LYS A N 1
ATOM 747 C CA . LYS A 1 103 ? 17.562 16.344 -2.445 1 98.62 103 LYS A CA 1
ATOM 748 C C . LYS A 1 103 ? 16.406 15.414 -2.064 1 98.62 103 LYS A C 1
ATOM 750 O O . LYS A 1 103 ? 16.625 14.352 -1.488 1 98.62 103 LYS A O 1
ATOM 755 N N . VAL A 1 104 ? 15.18 15.836 -2.424 1 98.94 104 VAL A N 1
ATOM 756 C CA . VAL A 1 104 ? 13.984 15.18 -1.917 1 98.94 104 VAL A CA 1
ATOM 757 C C . VAL A 1 104 ? 13.102 14.734 -3.084 1 98.94 104 VAL A C 1
ATOM 759 O O . VAL A 1 104 ? 12.75 15.547 -3.947 1 98.94 104 VAL A O 1
ATOM 762 N N . ARG A 1 105 ? 12.789 13.453 -3.184 1 98.94 105 ARG A N 1
ATOM 763 C CA . ARG A 1 105 ? 11.734 12.992 -4.082 1 98.94 105 ARG A CA 1
ATOM 764 C C . ARG A 1 105 ? 10.352 13.219 -3.473 1 98.94 105 ARG A C 1
ATOM 766 O O . ARG A 1 105 ? 10.07 12.734 -2.373 1 98.94 105 ARG A O 1
ATOM 773 N N . VAL A 1 106 ? 9.578 13.93 -4.227 1 98.94 106 VAL A N 1
ATOM 774 C CA . VAL A 1 106 ? 8.25 14.242 -3.711 1 98.94 106 VAL A CA 1
ATOM 775 C C . VAL A 1 106 ? 7.203 13.398 -4.434 1 98.94 106 VAL A C 1
ATOM 777 O O . VAL A 1 106 ? 7.031 13.516 -5.648 1 98.94 106 VAL A O 1
ATOM 780 N N . LEU A 1 107 ? 6.617 12.508 -3.697 1 98.88 107 LEU A N 1
ATOM 781 C CA . LEU A 1 107 ? 5.387 11.859 -4.148 1 98.88 107 LEU A CA 1
ATOM 782 C C . LEU A 1 107 ? 4.168 12.711 -3.809 1 98.88 107 LEU A C 1
ATOM 784 O O . LEU A 1 107 ? 3.473 12.438 -2.826 1 98.88 107 LEU A O 1
ATOM 788 N N . GLY A 1 108 ? 3.879 13.633 -4.605 1 98.62 108 GLY A N 1
ATOM 789 C CA . GLY A 1 108 ? 2.855 14.656 -4.434 1 98.62 108 GLY A CA 1
ATOM 790 C C . GLY A 1 108 ? 2.672 15.531 -5.66 1 98.62 108 GLY A C 1
ATOM 791 O O . GLY A 1 108 ? 3.488 15.492 -6.582 1 98.62 108 GLY A O 1
ATOM 792 N N . ASN A 1 109 ? 1.554 16.281 -5.699 1 97.62 109 ASN A N 1
ATOM 793 C CA . ASN A 1 109 ? 1.306 17.219 -6.785 1 97.62 109 ASN A CA 1
ATOM 794 C C . ASN A 1 109 ? 2.135 18.484 -6.625 1 97.62 109 ASN A C 1
ATOM 796 O O . ASN A 1 109 ? 2.895 18.625 -5.664 1 97.62 109 ASN A O 1
ATOM 800 N N . PRO A 1 110 ? 2.037 19.453 -7.559 1 97.12 110 PRO A N 1
ATOM 801 C CA . PRO A 1 110 ? 2.873 20.656 -7.5 1 97.12 110 PRO A CA 1
ATOM 802 C C . PRO A 1 110 ? 2.652 21.453 -6.223 1 97.12 110 PRO A C 1
ATOM 804 O O . PRO A 1 110 ? 3.598 22.047 -5.688 1 97.12 110 PRO A O 1
ATOM 807 N N . GLY A 1 111 ? 1.428 21.516 -5.723 1 96.75 111 GLY A N 1
ATOM 808 C CA . GLY A 1 111 ? 1.157 22.203 -4.469 1 96.75 111 GLY A CA 1
ATOM 809 C C . GLY A 1 111 ? 1.883 21.594 -3.285 1 96.75 111 GLY A C 1
ATOM 810 O O . GLY A 1 111 ? 2.342 22.312 -2.393 1 96.75 111 GLY A O 1
ATOM 811 N N . CYS A 1 112 ? 2.037 20.328 -3.326 1 97.44 112 CYS A N 1
ATOM 812 C CA . CYS A 1 112 ? 2.75 19.578 -2.297 1 97.44 112 CYS A CA 1
ATOM 813 C C . CYS A 1 112 ? 4.238 19.891 -2.318 1 97.44 112 CYS A C 1
ATOM 815 O O . CYS A 1 112 ? 4.867 20.016 -1.267 1 97.44 112 CYS A O 1
ATOM 817 N N . ALA A 1 113 ? 4.789 20.109 -3.465 1 98.56 113 ALA A N 1
ATOM 818 C CA . ALA A 1 113 ? 6.227 20.297 -3.646 1 98.56 113 ALA A CA 1
ATOM 819 C C . ALA A 1 113 ? 6.625 21.75 -3.414 1 98.56 113 ALA A C 1
ATOM 821 O O . ALA A 1 113 ? 7.77 22.047 -3.053 1 98.56 113 ALA A O 1
ATOM 822 N N . ALA A 1 114 ? 5.746 22.672 -3.588 1 98.5 114 ALA A N 1
ATOM 823 C CA . ALA A 1 114 ? 6.035 24.094 -3.686 1 98.5 114 ALA A CA 1
ATOM 824 C C . ALA A 1 114 ? 6.77 24.594 -2.443 1 98.5 114 ALA A C 1
ATOM 826 O O . ALA A 1 114 ? 7.797 25.266 -2.551 1 98.5 114 ALA A O 1
ATOM 827 N N . PRO A 1 115 ? 6.328 24.234 -1.234 1 98.5 115 PRO A N 1
ATOM 828 C CA . PRO A 1 115 ? 7.027 24.75 -0.057 1 98.5 115 PRO A CA 1
ATOM 829 C C . PRO A 1 115 ? 8.469 24.266 0.03 1 98.5 115 PRO A C 1
ATOM 831 O O . PRO A 1 115 ? 9.336 24.984 0.546 1 98.5 115 PRO A O 1
ATOM 834 N N . LEU A 1 116 ? 8.727 23.047 -0.451 1 98.75 116 LEU A N 1
ATOM 835 C CA . LEU A 1 116 ? 10.094 22.516 -0.448 1 98.75 116 LEU A CA 1
ATOM 836 C C . LEU A 1 116 ? 10.969 23.281 -1.436 1 98.75 116 LEU A C 1
ATOM 838 O O . LEU A 1 116 ? 12.102 23.641 -1.117 1 98.75 116 LEU A O 1
ATOM 842 N N . ILE A 1 117 ? 10.398 23.562 -2.568 1 98.25 117 ILE A N 1
ATOM 843 C CA . ILE A 1 117 ? 11.109 24.328 -3.594 1 98.25 117 ILE A CA 1
ATOM 844 C C . ILE A 1 117 ? 11.391 25.734 -3.084 1 98.25 117 ILE A C 1
ATOM 846 O O . ILE A 1 117 ? 12.492 26.25 -3.26 1 98.25 117 ILE A O 1
ATOM 850 N N . ASP A 1 118 ? 10.477 26.312 -2.449 1 96.94 118 ASP A N 1
ATOM 851 C CA . ASP A 1 118 ? 10.547 27.688 -1.984 1 96.94 118 ASP A CA 1
ATOM 852 C C . ASP A 1 118 ? 11.719 27.891 -1.021 1 96.94 118 ASP A C 1
ATOM 854 O O . ASP A 1 118 ? 12.289 28.969 -0.944 1 96.94 118 ASP A O 1
ATOM 858 N N . VAL A 1 119 ? 12.07 26.875 -0.29 1 96.69 119 VAL A N 1
ATOM 859 C CA . VAL A 1 119 ? 13.133 27.031 0.692 1 96.69 119 VAL A CA 1
ATOM 860 C C . VAL A 1 119 ? 14.461 26.578 0.088 1 96.69 119 VAL A C 1
ATOM 862 O O . VAL A 1 119 ? 15.469 26.469 0.796 1 96.69 119 VAL A O 1
ATOM 865 N N . GLY A 1 120 ? 14.469 26.203 -1.146 1 97.56 120 GLY A N 1
ATOM 866 C CA . GLY A 1 120 ? 15.711 26 -1.87 1 97.56 120 GLY A CA 1
ATOM 867 C C . GLY A 1 120 ? 16.125 24.531 -1.927 1 97.56 120 GLY A C 1
ATOM 868 O O . GLY A 1 120 ? 17.234 24.219 -2.336 1 97.56 120 GLY A O 1
ATOM 869 N N . LEU A 1 121 ? 15.266 23.625 -1.602 1 98.5 121 LEU A N 1
ATOM 870 C CA . LEU A 1 121 ? 15.586 22.203 -1.706 1 98.5 121 LEU A CA 1
ATOM 871 C C . LEU A 1 121 ? 15.539 21.734 -3.158 1 98.5 121 LEU A C 1
ATOM 873 O O . LEU A 1 121 ? 14.781 22.281 -3.963 1 98.5 121 LEU A O 1
ATOM 877 N N . GLU A 1 122 ? 16.359 20.812 -3.492 1 98.56 122 GLU A N 1
ATOM 878 C CA . GLU A 1 122 ? 16.281 20.141 -4.789 1 98.56 122 GLU A CA 1
ATOM 879 C C . GLU A 1 122 ? 15.172 19.094 -4.809 1 98.56 122 GLU A C 1
ATOM 881 O O . GLU A 1 122 ? 15.312 18.016 -4.219 1 98.56 122 GLU A O 1
ATOM 886 N N . VAL A 1 123 ? 14.148 19.359 -5.52 1 98.69 123 VAL A N 1
ATOM 887 C CA . VAL A 1 123 ? 13 18.453 -5.555 1 98.69 123 VAL A CA 1
ATOM 888 C C . VAL A 1 123 ? 13.055 17.594 -6.812 1 98.69 123 VAL A C 1
ATOM 890 O O . VAL A 1 123 ? 13.242 18.109 -7.918 1 98.69 123 VAL A O 1
ATOM 893 N N . VAL A 1 124 ? 12.93 16.328 -6.586 1 98.56 124 VAL A N 1
ATOM 894 C CA . VAL A 1 124 ? 12.859 15.328 -7.648 1 98.56 124 VAL A CA 1
ATOM 895 C C . VAL A 1 124 ? 11.414 14.883 -7.844 1 98.56 124 VAL A C 1
ATOM 897 O O . VAL A 1 124 ? 10.703 14.609 -6.875 1 98.56 124 VAL A O 1
ATOM 900 N N . GLY A 1 125 ? 10.984 14.828 -9.125 1 98.12 125 GLY A N 1
ATOM 901 C CA . GLY A 1 125 ? 9.633 14.398 -9.43 1 98.12 125 GLY A CA 1
ATOM 902 C C . GLY A 1 125 ? 9.359 12.961 -9.016 1 98.12 125 GLY A C 1
ATOM 903 O O . GLY A 1 125 ? 10.289 12.188 -8.781 1 98.12 125 GLY A O 1
ATOM 904 N N . PRO A 1 126 ? 8.117 12.609 -8.953 1 98.69 126 PRO A N 1
ATOM 905 C CA . PRO A 1 126 ? 7.719 11.328 -8.383 1 98.69 126 PRO A CA 1
ATOM 906 C C . PRO A 1 126 ? 8.328 10.133 -9.117 1 98.69 126 PRO A C 1
ATOM 908 O O . PRO A 1 126 ? 8.664 9.125 -8.492 1 98.69 126 PRO A O 1
ATOM 911 N N . SER A 1 127 ? 8.484 10.227 -10.453 1 98.25 127 SER A N 1
ATOM 912 C CA . SER A 1 127 ? 8.977 9.094 -11.227 1 98.25 127 SER A CA 1
ATOM 913 C C . SER A 1 127 ? 10.273 9.438 -11.945 1 98.25 127 SER A C 1
ATOM 915 O O . SER A 1 127 ? 10.727 8.68 -12.812 1 98.25 127 SER A O 1
ATOM 917 N N . GLN A 1 128 ? 10.789 10.586 -11.633 1 98 128 GLN A N 1
ATOM 918 C CA . GLN A 1 128 ? 11.992 11.055 -12.305 1 98 128 GLN A CA 1
ATOM 919 C C . GLN A 1 128 ? 13.211 10.227 -11.906 1 98 128 GLN A C 1
ATOM 921 O O . GLN A 1 128 ? 13.414 9.938 -10.727 1 98 128 GLN A O 1
ATOM 926 N N . GLU A 1 129 ? 13.984 9.836 -12.883 1 97 129 GLU A N 1
ATOM 927 C CA . GLU A 1 129 ? 15.25 9.172 -12.57 1 97 129 GLU A CA 1
ATOM 928 C C . GLU A 1 129 ? 16.203 10.117 -11.852 1 97 129 GLU A C 1
ATOM 930 O O . GLU A 1 129 ? 16.422 11.25 -12.289 1 97 129 GLU A O 1
ATOM 935 N N . ALA A 1 130 ? 16.688 9.703 -10.734 1 97.19 130 ALA A N 1
ATOM 936 C CA . ALA A 1 130 ? 17.609 10.539 -9.969 1 97.19 130 ALA A CA 1
ATOM 937 C C . ALA A 1 130 ? 18.453 9.695 -9.023 1 97.19 130 ALA A C 1
ATOM 939 O O . ALA A 1 130 ? 17.969 8.711 -8.453 1 97.19 130 ALA A O 1
ATOM 940 N N . ASP A 1 131 ? 19.672 10.086 -8.836 1 96.5 131 ASP A N 1
ATOM 941 C CA . ASP A 1 131 ? 20.578 9.523 -7.828 1 96.5 131 ASP A CA 1
ATOM 942 C C . ASP A 1 131 ? 20.766 10.484 -6.66 1 96.5 131 ASP A C 1
ATOM 944 O O . ASP A 1 131 ? 20.453 11.672 -6.77 1 96.5 131 ASP A O 1
ATOM 948 N N . GLY A 1 132 ? 21.078 9.938 -5.613 1 97.81 132 GLY A N 1
ATOM 949 C CA . GLY A 1 132 ? 21.469 10.773 -4.48 1 97.81 132 GLY A CA 1
ATOM 950 C C . GLY A 1 132 ? 20.281 11.359 -3.744 1 97.81 132 GLY A C 1
ATOM 951 O O . GLY A 1 132 ? 20.422 12.336 -3.008 1 97.81 132 GLY A O 1
ATOM 952 N N . VAL A 1 133 ? 19.125 10.812 -3.998 1 98.75 133 VAL A N 1
ATOM 953 C CA . VAL A 1 133 ? 17.953 11.25 -3.252 1 98.75 133 VAL A CA 1
ATOM 954 C C . VAL A 1 133 ? 18.141 10.945 -1.768 1 98.75 133 VAL A C 1
ATOM 956 O O . VAL A 1 133 ? 18.516 9.836 -1.397 1 98.75 133 VAL A O 1
ATOM 959 N N . GLU A 1 134 ? 17.828 11.914 -0.943 1 98.88 134 GLU A N 1
ATOM 960 C CA . GLU A 1 134 ? 18.109 11.766 0.481 1 98.88 134 GLU A CA 1
ATOM 961 C C . GLU A 1 134 ? 16.844 11.492 1.27 1 98.88 134 GLU A C 1
ATOM 963 O O . GLU A 1 134 ? 16.891 10.938 2.371 1 98.88 134 GLU A O 1
ATOM 968 N N . ALA A 1 135 ? 15.727 11.875 0.738 1 98.88 135 ALA A N 1
ATOM 969 C CA . ALA A 1 135 ? 14.438 11.641 1.372 1 98.88 135 ALA A CA 1
ATOM 970 C C . ALA A 1 135 ? 13.344 11.445 0.327 1 98.88 135 ALA A C 1
ATOM 972 O O . ALA A 1 135 ? 13.398 12.023 -0.76 1 98.88 135 ALA A O 1
ATOM 973 N N . VAL A 1 136 ? 12.445 10.594 0.619 1 98.94 136 VAL A N 1
ATOM 974 C CA . VAL A 1 136 ? 11.18 10.469 -0.104 1 98.94 136 VAL A CA 1
ATOM 975 C C . VAL A 1 136 ? 10.047 11.039 0.74 1 98.94 136 VAL A C 1
ATOM 977 O O . VAL A 1 136 ? 9.781 10.562 1.846 1 98.94 136 VAL A O 1
ATOM 980 N N . TYR A 1 137 ? 9.391 12.133 0.242 1 98.94 137 TYR A N 1
ATOM 981 C CA . TYR A 1 137 ? 8.305 12.812 0.942 1 98.94 137 TYR A CA 1
ATOM 982 C C . TYR A 1 137 ? 6.961 12.5 0.3 1 98.94 137 TYR A C 1
ATOM 984 O O . TYR A 1 137 ? 6.781 12.695 -0.904 1 98.94 137 TYR A O 1
ATOM 992 N N . THR A 1 138 ? 6.027 11.984 1.13 1 98.94 138 THR A N 1
ATOM 993 C CA . THR A 1 138 ? 4.703 11.664 0.606 1 98.94 138 THR A CA 1
ATOM 994 C C . THR A 1 138 ? 3.67 12.672 1.091 1 98.94 138 THR A C 1
ATOM 996 O O . THR A 1 138 ? 3.664 13.047 2.266 1 98.94 138 THR A O 1
ATOM 999 N N . GLY A 1 139 ? 2.846 13.156 0.23 1 98.5 139 GLY A N 1
ATOM 1000 C CA . GLY A 1 139 ? 1.723 14.047 0.487 1 98.5 139 GLY A CA 1
ATOM 1001 C C . GLY A 1 139 ? 0.521 13.758 -0.394 1 98.5 139 GLY A C 1
ATOM 1002 O O . GLY A 1 139 ? 0.218 12.594 -0.676 1 98.5 139 GLY A O 1
ATOM 1003 N N . TRP A 1 140 ? -0.217 14.781 -0.721 1 97.5 140 TRP A N 1
ATOM 1004 C CA . TRP A 1 140 ? -1.361 14.617 -1.611 1 97.5 140 TRP A CA 1
ATOM 1005 C C . TRP A 1 140 ? -0.907 14.25 -3.02 1 97.5 140 TRP A C 1
ATOM 1007 O O . TRP A 1 140 ? -0.276 15.062 -3.705 1 97.5 140 TRP A O 1
ATOM 1017 N N . PHE A 1 141 ? -1.284 13.039 -3.42 1 97.81 141 PHE A N 1
ATOM 1018 C CA . PHE A 1 141 ? -0.808 12.539 -4.703 1 97.81 141 PHE A CA 1
ATOM 1019 C C . PHE A 1 141 ? -1.794 11.539 -5.297 1 97.81 141 PHE A C 1
ATOM 1021 O O . PHE A 1 141 ? -1.47 10.367 -5.457 1 97.81 141 PHE A O 1
ATOM 1028 N N . ARG A 1 142 ? -2.865 11.984 -5.84 1 95.75 142 ARG A N 1
ATOM 1029 C CA . ARG A 1 142 ? -3.898 11.133 -6.414 1 95.75 142 ARG A CA 1
ATOM 1030 C C . ARG A 1 142 ? -3.414 10.477 -7.703 1 95.75 142 ARG A C 1
ATOM 1032 O O . ARG A 1 142 ? -3.949 9.453 -8.125 1 95.75 142 ARG A O 1
ATOM 1039 N N . GLU A 1 143 ? -2.426 11.062 -8.281 1 96.94 143 GLU A N 1
ATOM 1040 C CA . GLU A 1 143 ? -1.896 10.578 -9.555 1 96.94 143 GLU A CA 1
ATOM 1041 C C . GLU A 1 143 ? -0.898 9.445 -9.344 1 96.94 143 GLU A C 1
ATOM 1043 O O . GLU A 1 143 ? -0.306 8.945 -10.297 1 96.94 143 GLU A O 1
ATOM 1048 N N . PHE A 1 144 ? -0.71 9.016 -8.148 1 98.06 144 PHE A N 1
ATOM 1049 C CA . PHE A 1 144 ? 0.24 7.965 -7.809 1 98.06 144 PHE A CA 1
ATOM 1050 C C . PHE A 1 144 ? 0.049 6.754 -8.711 1 98.06 144 PHE A C 1
ATOM 1052 O O . PHE A 1 144 ? -1.083 6.352 -8.984 1 98.06 144 PHE A O 1
ATOM 1059 N N . ASP A 1 145 ? 1.179 6.18 -9.211 1 97.31 145 ASP A N 1
ATOM 1060 C CA . ASP A 1 145 ? 1.158 4.988 -10.055 1 97.31 145 ASP A CA 1
ATOM 1061 C C . ASP A 1 145 ? 2.395 4.125 -9.812 1 97.31 145 ASP A C 1
ATOM 1063 O O . ASP A 1 145 ? 3.197 4.414 -8.922 1 97.31 145 ASP A O 1
ATOM 1067 N N . PHE A 1 146 ? 2.568 3.047 -10.562 1 97.5 146 PHE A N 1
ATOM 1068 C CA . PHE A 1 146 ? 3.633 2.084 -10.305 1 97.5 146 PHE A CA 1
ATOM 1069 C C . PHE A 1 146 ? 4.988 2.658 -10.703 1 97.5 146 PHE A C 1
ATOM 1071 O O . PHE A 1 146 ? 6.02 2.258 -10.164 1 97.5 146 PHE A O 1
ATOM 1078 N N . ASN A 1 147 ? 4.984 3.615 -11.68 1 97.62 147 ASN A N 1
ATOM 1079 C CA . ASN A 1 147 ? 6.25 4.273 -11.977 1 97.62 147 ASN A CA 1
ATOM 1080 C C . ASN A 1 147 ? 6.777 5.047 -10.766 1 97.62 147 ASN A C 1
ATOM 1082 O O . ASN A 1 147 ? 7.965 4.988 -10.453 1 97.62 147 ASN A O 1
ATOM 1086 N N . ALA A 1 148 ? 5.898 5.758 -10.141 1 98.56 148 ALA A N 1
ATOM 1087 C CA . ALA A 1 148 ? 6.27 6.484 -8.93 1 98.56 148 ALA A CA 1
ATOM 1088 C C . ALA A 1 148 ? 6.688 5.527 -7.816 1 98.56 148 ALA A C 1
ATOM 1090 O O . ALA A 1 148 ? 7.648 5.789 -7.09 1 98.56 148 ALA A O 1
ATOM 1091 N N . LEU A 1 149 ? 5.953 4.426 -7.676 1 98.56 149 LEU A N 1
ATOM 1092 C CA . LEU A 1 149 ? 6.309 3.41 -6.691 1 98.56 149 LEU A CA 1
ATOM 1093 C C . LEU A 1 149 ? 7.734 2.918 -6.91 1 98.56 149 LEU A C 1
ATOM 1095 O O . LEU A 1 149 ? 8.531 2.879 -5.969 1 98.56 149 LEU A O 1
ATOM 1099 N N . GLU A 1 150 ? 8.039 2.518 -8.125 1 97.75 150 GLU A N 1
ATOM 1100 C CA . GLU A 1 150 ? 9.352 1.955 -8.43 1 97.75 150 GLU A CA 1
ATOM 1101 C C . GLU A 1 150 ? 10.461 2.965 -8.164 1 97.75 150 GLU A C 1
ATOM 1103 O O . GLU A 1 150 ? 11.484 2.623 -7.566 1 97.75 150 GLU A O 1
ATOM 1108 N N . ALA A 1 151 ? 10.203 4.227 -8.578 1 98.44 151 ALA A N 1
ATOM 1109 C CA . ALA A 1 151 ? 11.203 5.27 -8.344 1 98.44 151 ALA A CA 1
ATOM 1110 C C . ALA A 1 151 ? 11.414 5.5 -6.852 1 98.44 151 ALA A C 1
ATOM 1112 O O . ALA A 1 151 ? 12.555 5.633 -6.395 1 98.44 151 ALA A O 1
ATOM 1113 N N . ALA A 1 152 ? 10.359 5.555 -6.133 1 98.81 152 ALA A N 1
ATOM 1114 C CA . ALA A 1 152 ? 10.445 5.766 -4.688 1 98.81 152 ALA A CA 1
ATOM 1115 C C . ALA A 1 152 ? 11.172 4.609 -4.008 1 98.81 152 ALA A C 1
ATOM 1117 O O . ALA A 1 152 ? 12.031 4.828 -3.154 1 98.81 152 ALA A O 1
ATOM 1118 N N . CYS A 1 153 ? 10.828 3.391 -4.398 1 98.44 153 CYS A N 1
ATOM 1119 C CA . CYS A 1 153 ? 11.484 2.219 -3.83 1 98.44 153 CYS A CA 1
ATOM 1120 C C . CYS A 1 153 ? 12.984 2.258 -4.098 1 98.44 153 CYS A C 1
ATOM 1122 O O . CYS A 1 153 ? 13.789 1.995 -3.201 1 98.44 153 CYS A O 1
ATOM 1124 N N . HIS A 1 154 ? 13.281 2.584 -5.293 1 97.75 154 HIS A N 1
ATOM 1125 C CA . HIS A 1 154 ? 14.695 2.674 -5.629 1 97.75 154 HIS A CA 1
ATOM 1126 C C . HIS A 1 154 ? 15.414 3.674 -4.73 1 97.75 154 HIS A C 1
ATOM 1128 O O . HIS A 1 154 ? 16.484 3.379 -4.203 1 97.75 154 HIS A O 1
ATOM 1134 N N . SER A 1 155 ? 14.844 4.859 -4.551 1 98.69 155 SER A N 1
ATOM 1135 C CA . SER A 1 155 ? 15.43 5.863 -3.666 1 98.69 155 SER A CA 1
ATOM 1136 C C . SER A 1 155 ? 15.57 5.332 -2.244 1 98.69 155 SER A C 1
ATOM 1138 O O . SER A 1 155 ? 16.609 5.504 -1.609 1 98.69 155 SER A O 1
ATOM 1140 N N . LEU A 1 156 ? 14.578 4.672 -1.748 1 98.75 156 LEU A N 1
ATOM 1141 C CA . LEU A 1 156 ? 14.547 4.188 -0.371 1 98.75 156 LEU A CA 1
ATOM 1142 C C . LEU A 1 156 ? 15.531 3.041 -0.173 1 98.75 156 LEU A C 1
ATOM 1144 O O . LEU A 1 156 ? 16.203 2.971 0.853 1 98.75 156 LEU A O 1
ATOM 1148 N N . TRP A 1 157 ? 15.594 2.141 -1.145 1 97.5 157 TRP A N 1
ATOM 1149 C CA . TRP A 1 157 ? 16.547 1.041 -1.073 1 97.5 157 TRP A CA 1
ATOM 1150 C C . TRP A 1 157 ? 17.984 1.562 -1.1 1 97.5 157 TRP A C 1
ATOM 1152 O O . TRP A 1 157 ? 18.906 0.901 -0.607 1 97.5 157 TRP A O 1
ATOM 1162 N N . ASN A 1 158 ? 18.172 2.717 -1.656 1 97.81 158 ASN A N 1
ATOM 1163 C CA . ASN A 1 158 ? 19.5 3.299 -1.751 1 97.81 158 ASN A CA 1
ATOM 1164 C C . ASN A 1 158 ? 19.766 4.273 -0.606 1 97.81 158 ASN A C 1
ATOM 1166 O O . ASN A 1 158 ? 20.594 5.18 -0.74 1 97.81 158 ASN A O 1
ATOM 1170 N N . GLY A 1 159 ? 18.969 4.238 0.409 1 98 159 GLY A N 1
ATOM 1171 C CA . GLY A 1 159 ? 19.375 4.879 1.649 1 98 159 GLY A CA 1
ATOM 1172 C C . GLY A 1 159 ? 18.5 6.066 2.016 1 98 159 GLY A C 1
ATOM 1173 O O . GLY A 1 159 ? 18.609 6.609 3.119 1 98 159 GLY A O 1
ATOM 1174 N N . ALA A 1 160 ? 17.625 6.59 1.15 1 98.81 160 ALA A N 1
ATOM 1175 C CA . ALA A 1 160 ? 16.766 7.734 1.455 1 98.81 160 ALA A CA 1
ATOM 1176 C C . ALA A 1 160 ? 15.883 7.449 2.664 1 98.81 160 ALA A C 1
ATOM 1178 O O . ALA A 1 160 ? 15.516 6.301 2.914 1 98.81 160 ALA A O 1
ATOM 1179 N N . LYS A 1 161 ? 15.539 8.461 3.416 1 98.75 161 LYS A N 1
ATOM 1180 C CA . LYS A 1 161 ? 14.562 8.375 4.5 1 98.75 161 LYS A CA 1
ATOM 1181 C C . LYS A 1 161 ? 13.141 8.555 3.977 1 98.75 161 LYS A C 1
ATOM 1183 O O . LYS A 1 161 ? 12.914 9.297 3.02 1 98.75 161 LYS A O 1
ATOM 1188 N N . LEU A 1 162 ? 12.266 7.816 4.562 1 98.94 162 LEU A N 1
ATOM 1189 C CA . LEU A 1 162 ? 10.859 8.016 4.254 1 98.94 162 LEU A CA 1
ATOM 1190 C C . LEU A 1 162 ? 10.219 9.008 5.215 1 98.94 162 LEU A C 1
ATOM 1192 O O . LEU A 1 162 ? 10.227 8.797 6.43 1 98.94 162 LEU A O 1
ATOM 1196 N N . VAL A 1 163 ? 9.75 10.117 4.703 1 98.88 163 VAL A N 1
ATOM 1197 C CA . VAL A 1 163 ? 9.055 11.133 5.488 1 98.88 163 VAL A CA 1
ATOM 1198 C C . VAL A 1 163 ? 7.688 11.422 4.867 1 98.88 163 VAL A C 1
ATOM 1200 O O . VAL A 1 163 ? 7.465 11.148 3.684 1 98.88 163 VAL A O 1
ATOM 1203 N N . THR A 1 164 ? 6.727 11.93 5.699 1 98.88 164 THR A N 1
ATOM 1204 C CA . THR A 1 164 ? 5.363 12.031 5.188 1 98.88 164 THR A CA 1
ATOM 1205 C C . THR A 1 164 ? 4.645 13.234 5.797 1 98.88 164 THR A C 1
ATOM 1207 O O . THR A 1 164 ? 4.945 13.633 6.922 1 98.88 164 THR A O 1
ATOM 1210 N N . ALA A 1 165 ? 3.736 13.742 4.984 1 98.31 165 ALA A N 1
ATOM 1211 C CA . ALA A 1 165 ? 2.842 14.805 5.438 1 98.31 165 ALA A CA 1
ATOM 1212 C C . ALA A 1 165 ? 1.929 14.312 6.555 1 98.31 165 ALA A C 1
ATOM 1214 O O . ALA A 1 165 ? 1.648 15.047 7.504 1 98.31 165 ALA A O 1
ATOM 1215 N N . SER A 1 166 ? 1.454 13.156 6.371 1 97 166 SER A N 1
ATOM 1216 C CA . SER A 1 166 ? 0.455 12.57 7.258 1 97 166 SER A CA 1
ATOM 1217 C C . SER A 1 166 ? 0.399 11.055 7.102 1 97 166 SER A C 1
ATOM 1219 O O . SER A 1 166 ? 0.79 10.516 6.062 1 97 166 SER A O 1
ATOM 1221 N N . ASN A 1 167 ? -0.045 10.414 8.211 1 96.94 167 ASN A N 1
ATOM 1222 C CA . ASN A 1 167 ? -0.167 8.961 8.156 1 96.94 167 ASN A CA 1
ATOM 1223 C C . ASN A 1 167 ? -1.513 8.492 8.695 1 96.94 167 ASN A C 1
ATOM 1225 O O . ASN A 1 167 ? -1.59 7.457 9.367 1 96.94 167 ASN A O 1
ATOM 1229 N N . VAL A 1 168 ? -2.578 9.297 8.492 1 92.5 168 VAL A N 1
ATOM 1230 C CA . VAL A 1 168 ? -3.941 8.898 8.812 1 92.5 168 VAL A CA 1
ATOM 1231 C C . VAL A 1 168 ? -4.695 8.539 7.535 1 92.5 168 VAL A C 1
ATOM 1233 O O . VAL A 1 168 ? -4.473 9.141 6.484 1 92.5 168 VAL A O 1
ATOM 1236 N N . PRO A 1 169 ? -5.66 7.621 7.641 1 94.06 169 PRO A N 1
ATOM 1237 C CA . PRO A 1 169 ? -6.27 7.062 6.434 1 94.06 169 PRO A CA 1
ATOM 1238 C C . PRO A 1 169 ? -7.324 7.98 5.824 1 94.06 169 PRO A C 1
ATOM 1240 O O . PRO A 1 169 ? -7.605 7.898 4.625 1 94.06 169 PRO A O 1
ATOM 1243 N N . PHE A 1 170 ? -7.961 8.828 6.648 1 89.56 170 PHE A N 1
ATOM 1244 C CA . PHE A 1 170 ? -9.094 9.594 6.156 1 89.56 170 PHE A CA 1
ATOM 1245 C C . PHE A 1 170 ? -9 11.055 6.59 1 89.56 170 PHE A C 1
ATOM 1247 O O . PHE A 1 170 ? -8.305 11.375 7.555 1 89.56 170 PHE A O 1
ATOM 1254 N N . PHE A 1 171 ? -9.625 11.922 5.816 1 82.38 171 PHE A N 1
ATOM 1255 C CA . PHE A 1 171 ? -9.883 13.289 6.234 1 82.38 171 PHE A CA 1
ATOM 1256 C C . PHE A 1 171 ? -11.344 13.664 5.996 1 82.38 171 PHE A C 1
ATOM 1258 O O . PHE A 1 171 ? -12.031 13.023 5.195 1 82.38 171 PHE A O 1
ATOM 1265 N N . ALA A 1 172 ? -11.742 14.594 6.703 1 77.44 172 ALA A N 1
ATOM 1266 C CA . ALA A 1 172 ? -13.141 15.016 6.648 1 77.44 172 ALA A CA 1
ATOM 1267 C C . ALA A 1 172 ? -13.43 15.797 5.367 1 77.44 172 ALA A C 1
ATOM 1269 O O . ALA A 1 172 ? -12.617 16.609 4.934 1 77.44 172 ALA A O 1
ATOM 1270 N N . THR A 1 173 ? -14.57 15.461 4.777 1 76.44 173 THR A N 1
ATOM 1271 C CA . THR A 1 173 ? -15.109 16.219 3.65 1 76.44 173 THR A CA 1
ATOM 1272 C C . THR A 1 173 ? -16.578 16.562 3.883 1 76.44 173 THR A C 1
ATOM 1274 O O . THR A 1 173 ? -17.188 16.094 4.852 1 76.44 173 THR A O 1
ATOM 1277 N N . GLU A 1 174 ? -17.094 17.406 3.049 1 71.94 174 GLU A N 1
ATOM 1278 C CA . GLU A 1 174 ? -18.5 17.781 3.146 1 71.94 174 GLU A CA 1
ATOM 1279 C C . GLU A 1 174 ? -19.406 16.562 3.055 1 71.94 174 GLU A C 1
ATOM 1281 O O . GLU A 1 174 ? -20.453 16.516 3.695 1 71.94 174 GLU A O 1
ATOM 1286 N N . ASN A 1 175 ? -18.938 15.594 2.334 1 74.12 175 ASN A N 1
ATOM 1287 C CA . ASN A 1 175 ? -19.781 14.43 2.08 1 74.12 175 ASN A CA 1
ATOM 1288 C C . ASN A 1 175 ? -19.328 13.219 2.881 1 74.12 175 ASN A C 1
ATOM 1290 O O . ASN A 1 175 ? -19.641 12.078 2.533 1 74.12 175 ASN A O 1
ATOM 1294 N N . GLY A 1 176 ? -18.625 13.531 3.924 1 78.25 176 GLY A N 1
ATOM 1295 C CA . GLY A 1 176 ? -18.156 12.422 4.738 1 78.25 176 GLY A CA 1
ATOM 1296 C C . GLY A 1 176 ? -16.641 12.383 4.859 1 78.25 176 GLY A C 1
ATOM 1297 O O . GLY A 1 176 ? -16.016 13.352 5.297 1 78.25 176 GLY A O 1
ATOM 1298 N N . ARG A 1 177 ? -16.141 11.25 4.523 1 80 177 ARG A N 1
ATOM 1299 C CA . ARG A 1 177 ? -14.695 11.125 4.633 1 80 177 ARG A CA 1
ATOM 1300 C C . ARG A 1 177 ? -14.086 10.703 3.301 1 80 177 ARG A C 1
ATOM 1302 O O . ARG A 1 177 ? -14.758 10.086 2.469 1 80 177 ARG A O 1
ATOM 1309 N N . ALA A 1 178 ? -12.891 11.141 3.135 1 86.5 178 ALA A N 1
ATOM 1310 C CA . ALA A 1 178 ? -12.125 10.773 1.944 1 86.5 178 ALA A CA 1
ATOM 1311 C C . ALA A 1 178 ? -10.781 10.164 2.322 1 86.5 178 ALA A C 1
ATOM 1313 O O . ALA A 1 178 ? -10.289 10.375 3.434 1 86.5 178 ALA A O 1
ATOM 1314 N N . ILE A 1 179 ? -10.219 9.422 1.388 1 92.44 179 ILE A N 1
ATOM 1315 C CA . ILE A 1 179 ? -8.953 8.742 1.638 1 92.44 179 ILE A CA 1
ATOM 1316 C C . ILE A 1 179 ? -7.809 9.75 1.625 1 92.44 179 ILE A C 1
ATOM 1318 O O . ILE A 1 179 ? -7.676 10.539 0.683 1 92.44 179 ILE A O 1
ATOM 1322 N N . GLY A 1 180 ? -7.055 9.789 2.73 1 93.56 180 GLY A N 1
ATOM 1323 C CA . GLY A 1 180 ? -5.789 10.508 2.715 1 93.56 180 GLY A CA 1
ATOM 1324 C C . GLY A 1 180 ? -4.723 9.82 1.888 1 93.56 180 GLY A C 1
ATOM 1325 O O . GLY A 1 180 ? -4.191 8.781 2.289 1 93.56 180 GLY A O 1
ATOM 1326 N N . ALA A 1 181 ? -4.316 10.406 0.87 1 96.88 181 ALA A N 1
ATOM 1327 C CA . ALA A 1 181 ? -3.514 9.766 -0.169 1 96.88 181 ALA A CA 1
ATOM 1328 C C . ALA A 1 181 ? -2.189 9.258 0.396 1 96.88 181 ALA A C 1
ATOM 1330 O O . ALA A 1 181 ? -1.718 8.188 0.021 1 96.88 181 ALA A O 1
ATOM 1331 N N . SER A 1 182 ? -1.597 10.008 1.311 1 98.25 182 SER A N 1
ATOM 1332 C CA . SER A 1 182 ? -0.267 9.641 1.784 1 98.25 182 SER A CA 1
ATOM 1333 C C . SER A 1 182 ? -0.3 8.328 2.566 1 98.25 182 SER A C 1
ATOM 1335 O O . SER A 1 182 ? 0.656 7.551 2.527 1 98.25 182 SER A O 1
ATOM 1337 N N . PHE A 1 183 ? -1.411 8.031 3.246 1 98.25 183 PHE A N 1
ATOM 1338 C CA . PHE A 1 183 ? -1.485 6.875 4.133 1 98.25 183 PHE A CA 1
ATOM 1339 C C . PHE A 1 183 ? -1.327 5.578 3.35 1 98.25 183 PHE A C 1
ATOM 1341 O O . PHE A 1 183 ? -0.409 4.797 3.607 1 98.25 183 PHE A O 1
ATOM 1348 N N . PRO A 1 184 ? -2.188 5.34 2.361 1 98.62 184 PRO A N 1
ATOM 1349 C CA . PRO A 1 184 ? -2.002 4.094 1.614 1 98.62 184 PRO A CA 1
ATOM 1350 C C . PRO A 1 184 ? -0.684 4.059 0.844 1 98.62 184 PRO A C 1
ATOM 1352 O O . PRO A 1 184 ? -0.1 2.986 0.663 1 98.62 184 PRO A O 1
ATOM 1355 N N . ILE A 1 185 ? -0.186 5.199 0.343 1 98.81 185 ILE A N 1
ATOM 1356 C CA . ILE A 1 185 ? 1.105 5.234 -0.335 1 98.81 185 ILE A CA 1
ATOM 1357 C C . ILE A 1 185 ? 2.209 4.82 0.634 1 98.81 185 ILE A C 1
ATOM 1359 O O . ILE A 1 185 ? 3.074 4.012 0.289 1 98.81 185 ILE A O 1
ATOM 1363 N N . ASN A 1 186 ? 2.166 5.336 1.864 1 98.88 186 ASN A N 1
ATOM 1364 C CA . ASN A 1 186 ? 3.123 4.957 2.898 1 98.88 186 ASN A CA 1
ATOM 1365 C C . ASN A 1 186 ? 3.09 3.453 3.168 1 98.88 186 ASN A C 1
ATOM 1367 O O . ASN A 1 186 ? 4.137 2.824 3.324 1 98.88 186 ASN A O 1
ATOM 1371 N N . ALA A 1 187 ? 1.875 2.922 3.24 1 98.69 187 ALA A N 1
ATOM 1372 C CA . ALA A 1 187 ? 1.726 1.494 3.506 1 98.69 187 ALA A CA 1
ATOM 1373 C C . ALA A 1 187 ? 2.414 0.662 2.428 1 98.69 187 ALA A C 1
ATOM 1375 O O . ALA A 1 187 ? 3.109 -0.31 2.734 1 98.69 187 ALA A O 1
ATOM 1376 N N . MET A 1 188 ? 2.203 1.074 1.223 1 98.56 188 MET A N 1
ATOM 1377 C CA . MET A 1 188 ? 2.816 0.395 0.085 1 98.56 188 MET A CA 1
ATOM 1378 C C . MET A 1 188 ? 4.336 0.468 0.164 1 98.56 188 MET A C 1
ATOM 1380 O O . MET A 1 188 ? 5.02 -0.549 0.027 1 98.56 188 MET A O 1
ATOM 1384 N N . LEU A 1 189 ? 4.867 1.64 0.414 1 98.88 189 LEU A N 1
ATOM 1385 C CA . LEU A 1 189 ? 6.312 1.849 0.461 1 98.88 189 LEU A CA 1
ATOM 1386 C C . LEU A 1 189 ? 6.934 1.093 1.632 1 98.88 189 LEU A C 1
ATOM 1388 O O . LEU A 1 189 ? 8.008 0.502 1.495 1 98.88 189 LEU A O 1
ATOM 1392 N N . THR A 1 190 ? 6.27 1.144 2.768 1 98.81 190 THR A N 1
ATOM 1393 C CA . THR A 1 190 ? 6.766 0.431 3.939 1 98.81 190 THR A CA 1
ATOM 1394 C C . THR A 1 190 ? 6.805 -1.072 3.684 1 98.81 190 THR A C 1
ATOM 1396 O O . THR A 1 190 ? 7.773 -1.744 4.047 1 98.81 190 THR A O 1
ATOM 1399 N N . ALA A 1 191 ? 5.785 -1.596 3.076 1 98.44 191 ALA A N 1
ATOM 1400 C CA . ALA A 1 191 ? 5.754 -3.021 2.76 1 98.44 191 ALA A CA 1
ATOM 1401 C C . ALA A 1 191 ? 6.91 -3.406 1.843 1 98.44 191 ALA A C 1
ATOM 1403 O O . ALA A 1 191 ? 7.527 -4.457 2.021 1 98.44 191 ALA A O 1
ATOM 1404 N N . MET A 1 192 ? 7.211 -2.578 0.888 1 98.25 192 MET A N 1
ATOM 1405 C CA . MET A 1 192 ? 8.211 -2.879 -0.13 1 98.25 192 MET A CA 1
ATOM 1406 C C . MET A 1 192 ? 9.625 -2.711 0.428 1 98.25 192 MET A C 1
ATOM 1408 O O . MET A 1 192 ? 10.547 -3.406 0.007 1 98.25 192 MET A O 1
ATOM 1412 N N . THR A 1 193 ? 9.836 -1.784 1.43 1 98.5 193 THR A N 1
ATOM 1413 C CA . THR A 1 193 ? 11.195 -1.35 1.706 1 98.5 193 THR A CA 1
ATOM 1414 C C . THR A 1 193 ? 11.547 -1.57 3.176 1 98.5 193 THR A C 1
ATOM 1416 O O . THR A 1 193 ? 12.719 -1.509 3.555 1 98.5 193 THR A O 1
ATOM 1419 N N . GLY A 1 194 ? 10.516 -1.775 3.99 1 98.12 194 GLY A N 1
ATOM 1420 C CA . GLY A 1 194 ? 10.742 -1.904 5.422 1 98.12 194 GLY A CA 1
ATOM 1421 C C . GLY A 1 194 ? 10.883 -0.568 6.125 1 98.12 194 GLY A C 1
ATOM 1422 O O . GLY A 1 194 ? 10.969 -0.514 7.355 1 98.12 194 GLY A O 1
ATOM 1423 N N . LYS A 1 195 ? 10.875 0.54 5.418 1 98.31 195 LYS A N 1
ATOM 1424 C CA . LYS A 1 195 ? 11.039 1.862 6.016 1 98.31 195 LYS A CA 1
ATOM 1425 C C . LYS A 1 195 ? 9.719 2.371 6.59 1 98.31 195 LYS A C 1
ATOM 1427 O O . LYS A 1 195 ? 8.664 2.203 5.98 1 98.31 195 LYS A O 1
ATOM 1432 N N . ARG A 1 196 ? 9.797 2.969 7.746 1 98.12 196 ARG A N 1
ATOM 1433 C CA . ARG A 1 196 ? 8.641 3.594 8.375 1 98.12 196 ARG A CA 1
ATOM 1434 C C . ARG A 1 196 ? 8.641 5.102 8.148 1 98.12 196 ARG A C 1
ATOM 1436 O O . ARG A 1 196 ? 9.68 5.754 8.266 1 98.12 196 ARG A O 1
ATOM 1443 N N . PRO A 1 197 ? 7.488 5.617 7.82 1 98.69 197 PRO A N 1
ATOM 1444 C CA . PRO A 1 197 ? 7.457 7.055 7.539 1 98.69 197 PRO A CA 1
ATOM 1445 C C . PRO A 1 197 ? 7.535 7.906 8.805 1 98.69 197 PRO A C 1
ATOM 1447 O O . PRO A 1 197 ? 6.816 7.645 9.773 1 98.69 197 PRO A O 1
ATOM 1450 N N . ARG A 1 198 ? 8.406 8.859 8.805 1 98.62 198 ARG A N 1
ATOM 1451 C CA . ARG A 1 198 ? 8.398 9.898 9.828 1 98.62 198 ARG A CA 1
ATOM 1452 C C . ARG A 1 198 ? 7.375 10.984 9.5 1 98.62 198 ARG A C 1
ATOM 1454 O O . ARG A 1 198 ? 7.449 11.617 8.445 1 98.62 198 ARG A O 1
ATOM 1461 N N . ILE A 1 199 ? 6.5 11.227 10.406 1 98.69 199 ILE A N 1
ATOM 1462 C CA . ILE A 1 199 ? 5.469 12.227 10.188 1 98.69 199 ILE A CA 1
ATOM 1463 C C . ILE A 1 199 ? 6.047 13.625 10.414 1 98.69 199 ILE A C 1
ATOM 1465 O O . ILE A 1 199 ? 6.676 13.883 11.438 1 98.69 199 ILE A O 1
ATOM 1469 N N . LEU A 1 200 ? 5.777 14.523 9.406 1 98.69 200 LEU A N 1
ATOM 1470 C CA . LEU A 1 200 ? 6.312 15.875 9.516 1 98.69 200 LEU A CA 1
ATOM 1471 C C . LEU A 1 200 ? 5.188 16.906 9.547 1 98.69 200 LEU A C 1
ATOM 1473 O O . LEU A 1 200 ? 5.434 18.094 9.734 1 98.69 200 LEU A O 1
ATOM 1477 N N . GLY A 1 201 ? 3.965 16.453 9.336 1 98.44 201 GLY A N 1
ATOM 1478 C CA . GLY A 1 201 ? 2.768 17.234 9.625 1 98.44 201 GLY A CA 1
ATOM 1479 C C . GLY A 1 201 ? 2.168 16.906 10.984 1 98.44 201 GLY A C 1
ATOM 1480 O O . GLY A 1 201 ? 2.877 16.469 11.891 1 98.44 201 GLY A O 1
ATOM 1481 N N . LYS A 1 202 ? 0.858 17.25 11.133 1 97.5 202 LYS A N 1
ATOM 1482 C CA . LYS A 1 202 ? 0.175 16.859 12.359 1 97.5 202 LYS A CA 1
ATOM 1483 C C . LYS A 1 202 ? 0.161 15.344 12.516 1 97.5 202 LYS A C 1
ATOM 1485 O O . LYS A 1 202 ? -0.082 14.617 11.555 1 97.5 202 LYS A O 1
ATOM 1490 N N . PRO A 1 203 ? 0.534 14.898 13.719 1 97.88 203 PRO A N 1
ATOM 1491 C CA . PRO A 1 203 ? 0.681 15.5 15.047 1 97.88 203 PRO A CA 1
ATOM 1492 C C . PRO A 1 203 ? 2.141 15.68 15.453 1 97.88 203 PRO A C 1
ATOM 1494 O O . PRO A 1 203 ? 2.451 15.742 16.641 1 97.88 203 PRO A O 1
ATOM 1497 N N . SER A 1 204 ? 3.029 15.812 14.57 1 98.12 204 SER A N 1
ATOM 1498 C CA . SER A 1 204 ? 4.453 15.75 14.875 1 98.12 204 SER A CA 1
ATOM 1499 C C . SER A 1 204 ? 4.887 16.938 15.734 1 98.12 204 SER A C 1
ATOM 1501 O O . SER A 1 204 ? 4.301 18.016 15.648 1 98.12 204 SER A O 1
ATOM 1503 N N . ARG A 1 205 ? 5.91 16.703 16.484 1 97.25 205 ARG A N 1
ATOM 1504 C CA . ARG A 1 205 ? 6.547 17.781 17.234 1 97.25 205 ARG A CA 1
ATOM 1505 C C . ARG A 1 205 ? 7.156 18.812 16.297 1 97.25 205 ARG A C 1
ATOM 1507 O O . ARG A 1 205 ? 7.148 20 16.578 1 97.25 205 ARG A O 1
ATOM 1514 N N . VAL A 1 206 ? 7.641 18.375 15.164 1 97.62 206 VAL A N 1
ATOM 1515 C CA . VAL A 1 206 ? 8.219 19.25 14.148 1 97.62 206 VAL A CA 1
ATOM 1516 C C . VAL A 1 206 ? 7.172 20.266 13.703 1 97.62 206 VAL A C 1
ATOM 1518 O O . VAL A 1 206 ? 7.461 21.469 13.633 1 97.62 206 VAL A O 1
ATOM 1521 N N . ALA A 1 207 ? 6.027 19.797 13.469 1 98.19 207 ALA A N 1
ATOM 1522 C CA . ALA A 1 207 ? 4.949 20.672 13.016 1 98.19 207 ALA A CA 1
ATOM 1523 C C . ALA A 1 207 ? 4.555 21.656 14.109 1 98.19 207 ALA A C 1
ATOM 1525 O O . ALA A 1 207 ? 4.355 22.844 13.836 1 98.19 207 ALA A O 1
ATOM 1526 N N . PHE A 1 208 ? 4.453 21.172 15.32 1 98.62 208 PHE A N 1
ATOM 1527 C CA . PHE A 1 208 ? 4.105 22.031 16.438 1 98.62 208 PHE A CA 1
ATOM 1528 C C . PHE A 1 208 ? 5.141 23.141 16.625 1 98.62 208 PHE A C 1
ATOM 1530 O O . PHE A 1 208 ? 4.789 24.312 16.75 1 98.62 208 PHE A O 1
ATOM 1537 N N . GLU A 1 209 ? 6.363 22.781 16.562 1 98.19 209 GLU A N 1
ATOM 1538 C CA . GLU A 1 209 ? 7.449 23.734 16.734 1 98.19 209 GLU A CA 1
ATOM 1539 C C . GLU A 1 209 ? 7.488 24.75 15.594 1 98.19 209 GLU A C 1
ATOM 1541 O O . GLU A 1 209 ? 7.816 25.922 15.805 1 98.19 209 GLU A O 1
ATOM 1546 N N . THR A 1 210 ? 7.188 24.281 14.438 1 98.19 210 THR A N 1
ATOM 1547 C CA . THR A 1 210 ? 7.102 25.203 13.305 1 98.19 210 THR A CA 1
ATOM 1548 C C . THR A 1 210 ? 5.996 26.234 13.523 1 98.19 210 THR A C 1
ATOM 1550 O O . THR A 1 210 ? 6.191 27.422 13.266 1 98.19 210 THR A O 1
ATOM 1553 N N . ALA A 1 211 ? 4.867 25.781 14.016 1 98.69 211 ALA A N 1
ATOM 1554 C CA . ALA A 1 211 ? 3.77 26.688 14.328 1 98.69 211 ALA A CA 1
ATOM 1555 C C . ALA A 1 211 ? 4.184 27.719 15.391 1 98.69 211 ALA A C 1
ATOM 1557 O O . ALA A 1 211 ? 3.869 28.906 15.273 1 98.69 211 ALA A O 1
ATOM 1558 N N . MET A 1 212 ? 4.891 27.266 16.406 1 98.5 212 MET A N 1
ATOM 1559 C CA . MET A 1 212 ? 5.383 28.141 17.453 1 98.5 212 MET A CA 1
ATOM 1560 C C . MET A 1 212 ? 6.289 29.234 16.875 1 98.5 212 MET A C 1
ATOM 1562 O O . MET A 1 212 ? 6.172 30.406 17.234 1 98.5 212 MET A O 1
ATOM 1566 N N . SER A 1 213 ? 7.117 28.797 16 1 98.12 213 SER A N 1
ATOM 1567 C CA . SER A 1 213 ? 8.039 29.734 15.375 1 98.12 213 SER A CA 1
ATOM 1568 C C . SER A 1 213 ? 7.293 30.781 14.57 1 98.12 213 SER A C 1
ATOM 1570 O O . SER A 1 213 ? 7.617 31.969 14.641 1 98.12 213 SER A O 1
ATOM 1572 N N . ILE A 1 214 ? 6.336 30.375 13.836 1 97.69 214 ILE A N 1
ATOM 1573 C CA . ILE A 1 214 ? 5.527 31.297 13.039 1 97.69 214 ILE A CA 1
ATOM 1574 C C . ILE A 1 214 ? 4.859 32.312 13.953 1 97.69 214 ILE A C 1
ATOM 1576 O O . ILE A 1 214 ? 4.77 33.5 13.617 1 97.69 214 ILE A O 1
ATOM 1580 N N . MET A 1 215 ? 4.469 31.859 15.117 1 98.31 215 MET A N 1
ATOM 1581 C CA . MET A 1 215 ? 3.766 32.719 16.062 1 98.31 215 MET A CA 1
ATOM 1582 C C . MET A 1 215 ? 4.75 33.562 16.875 1 98.31 215 MET A C 1
ATOM 1584 O O . MET A 1 215 ? 4.344 34.406 17.688 1 98.31 215 MET A O 1
ATOM 1588 N N . GLY A 1 216 ? 6.008 33.312 16.75 1 98.12 216 GLY A N 1
ATOM 1589 C CA . GLY A 1 216 ? 7.027 34.031 17.484 1 98.12 216 GLY A CA 1
ATOM 1590 C C . GLY A 1 216 ? 7.074 33.688 18.953 1 98.12 216 GLY A C 1
ATOM 1591 O O . GLY A 1 216 ? 7.426 34.5 19.781 1 98.12 216 GLY A O 1
ATOM 1592 N N . LEU A 1 217 ? 6.719 32.469 19.203 1 98.31 217 LEU A N 1
ATOM 1593 C CA . LEU A 1 217 ? 6.656 32.031 20.594 1 98.31 217 LEU A CA 1
ATOM 1594 C C . LEU A 1 217 ? 7.898 31.25 20.984 1 98.31 217 LEU A C 1
ATOM 1596 O O . LEU A 1 217 ? 8.391 30.438 20.188 1 98.31 217 LEU A O 1
ATOM 1600 N N . PRO A 1 218 ? 8.398 31.453 22.203 1 97.75 218 PRO A N 1
ATOM 1601 C CA . PRO A 1 218 ? 9.492 30.609 22.703 1 97.75 218 PRO A CA 1
ATOM 1602 C C . PRO A 1 218 ? 9.039 29.203 23.078 1 97.75 218 PRO A C 1
ATOM 1604 O O . PRO A 1 218 ? 7.84 28.984 23.266 1 97.75 218 PRO A O 1
ATOM 1607 N N . ARG A 1 219 ? 9.922 28.266 23.141 1 94.06 219 ARG A N 1
ATOM 1608 C CA . ARG A 1 219 ? 9.633 26.875 23.484 1 94.06 219 ARG A CA 1
ATOM 1609 C C . ARG A 1 219 ? 8.93 26.781 24.828 1 94.06 219 ARG A C 1
ATOM 1611 O O . ARG A 1 219 ? 8.102 25.891 25.031 1 94.06 219 ARG A O 1
ATOM 1618 N N . SER A 1 220 ? 9.242 27.703 25.703 1 96.62 220 SER A N 1
ATOM 1619 C CA . SER A 1 220 ? 8.703 27.688 27.047 1 96.62 220 SER A CA 1
ATOM 1620 C C . SER A 1 220 ? 7.211 28 27.062 1 96.62 220 SER A C 1
ATOM 1622 O O . SER A 1 220 ? 6.52 27.734 28.047 1 96.62 220 SER A O 1
ATOM 1624 N N . ALA A 1 221 ? 6.734 28.484 25.984 1 97.69 221 ALA A N 1
ATOM 1625 C CA . ALA A 1 221 ? 5.32 28.859 25.906 1 97.69 221 ALA A CA 1
ATOM 1626 C C . ALA A 1 221 ? 4.48 27.688 25.422 1 97.69 221 ALA A C 1
ATOM 1628 O O . ALA A 1 221 ? 3.252 27.781 25.328 1 97.69 221 ALA A O 1
ATOM 1629 N N . ALA A 1 222 ? 5.07 26.562 25.156 1 97.81 222 ALA A N 1
ATOM 1630 C CA . ALA A 1 222 ? 4.418 25.422 24.5 1 97.81 222 ALA A CA 1
ATOM 1631 C C . ALA A 1 222 ? 3.186 24.969 25.266 1 97.81 222 ALA A C 1
ATOM 1633 O O . ALA A 1 222 ? 2.125 24.75 24.688 1 97.81 222 ALA A O 1
ATOM 1634 N N . LYS A 1 223 ? 3.26 24.922 26.562 1 96.75 223 LYS A N 1
ATOM 1635 C CA . LYS A 1 223 ? 2.186 24.391 27.406 1 96.75 223 LYS A CA 1
ATOM 1636 C C . LYS A 1 223 ? 1.008 25.359 27.453 1 96.75 223 LYS A C 1
ATOM 1638 O O . LYS A 1 223 ? -0.08 25.016 27.906 1 96.75 223 LYS A O 1
ATOM 1643 N N . ASN A 1 224 ? 1.275 26.578 27.016 1 97.44 224 ASN A N 1
ATOM 1644 C CA . ASN A 1 224 ? 0.235 27.609 27.047 1 97.44 224 ASN A CA 1
ATOM 1645 C C . ASN A 1 224 ? -0.371 27.844 25.672 1 97.44 224 ASN A C 1
ATOM 1647 O O . ASN A 1 224 ? -1.079 28.828 25.453 1 97.44 224 ASN A O 1
ATOM 1651 N N . VAL A 1 225 ? -0.047 27 24.719 1 98.31 225 VAL A N 1
ATOM 1652 C CA . VAL A 1 225 ? -0.649 27.047 23.391 1 98.31 225 VAL A CA 1
ATOM 1653 C C . VAL A 1 225 ? -1.924 26.203 23.375 1 98.31 225 VAL A C 1
ATOM 1655 O O . VAL A 1 225 ? -2.02 25.188 24.078 1 98.31 225 VAL A O 1
ATOM 1658 N N . VAL A 1 226 ? -2.92 26.641 22.625 1 98.12 226 VAL A N 1
ATOM 1659 C CA . VAL A 1 226 ? -4.172 25.906 22.453 1 98.12 226 VAL A CA 1
ATOM 1660 C C . VAL A 1 226 ? -4.281 25.406 21.031 1 98.12 226 VAL A C 1
ATOM 1662 O O . VAL A 1 226 ? -4.141 26.172 20.062 1 98.12 226 VAL A O 1
ATOM 1665 N N . VAL A 1 227 ? -4.469 24.125 20.875 1 98.38 227 VAL A N 1
ATOM 1666 C CA . VAL A 1 227 ? -4.688 23.516 19.578 1 98.38 227 VAL A CA 1
ATOM 1667 C C . VAL A 1 227 ? -6.164 23.141 19.422 1 98.38 227 VAL A C 1
ATOM 1669 O O . VAL A 1 227 ? -6.73 22.453 20.266 1 98.38 227 VAL A O 1
ATOM 1672 N N . VAL A 1 228 ? -6.746 23.641 18.359 1 97.06 228 VAL A N 1
ATOM 1673 C CA . VAL A 1 228 ? -8.172 23.453 18.109 1 97.06 228 VAL A CA 1
ATOM 1674 C C . VAL A 1 228 ? -8.367 22.625 16.844 1 97.06 228 VAL A C 1
ATOM 1676 O O . VAL A 1 228 ? -7.852 22.969 15.773 1 97.06 228 VAL A O 1
ATOM 1679 N N . GLY A 1 229 ? -9.07 21.562 16.953 1 95 229 GLY A N 1
ATOM 1680 C CA . GLY A 1 229 ? -9.28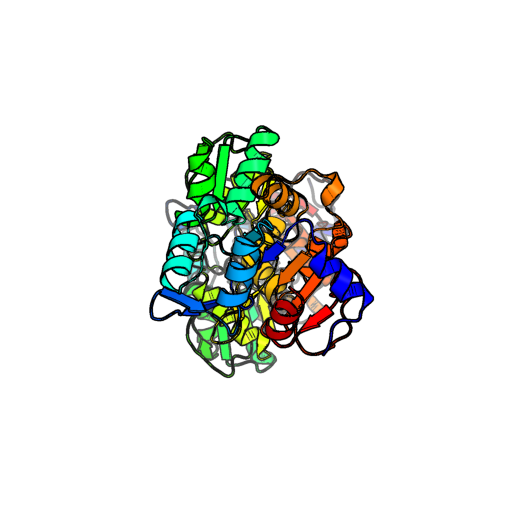9 20.75 15.758 1 95 229 GLY A CA 1
ATOM 1681 C C . GLY A 1 229 ? -10.344 19.672 15.953 1 95 229 GLY A C 1
ATOM 1682 O O . GLY A 1 229 ? -10.992 19.609 17 1 95 229 GLY A O 1
ATOM 1683 N N . ASP A 1 230 ? -10.547 18.828 14.914 1 90.56 230 ASP A N 1
ATOM 1684 C CA . ASP A 1 230 ? -11.664 17.891 14.938 1 90.56 230 ASP A CA 1
ATOM 1685 C C . ASP A 1 230 ? -11.164 16.453 14.828 1 90.56 230 ASP A C 1
ATOM 1687 O O . ASP A 1 230 ? -11.961 15.508 14.828 1 90.56 230 ASP A O 1
ATOM 1691 N N . ASP A 1 231 ? -9.945 16.234 14.719 1 90.94 231 ASP A N 1
ATOM 1692 C CA . ASP A 1 231 ? -9.391 14.883 14.609 1 90.94 231 ASP A CA 1
ATOM 1693 C C . ASP A 1 231 ? -8.508 14.562 15.812 1 90.94 231 ASP A C 1
ATOM 1695 O O . ASP A 1 231 ? -7.414 15.117 15.953 1 90.94 231 ASP A O 1
ATOM 1699 N N . PRO A 1 232 ? -8.922 13.656 16.641 1 91.88 232 PRO A N 1
ATOM 1700 C CA . PRO A 1 232 ? -8.172 13.344 17.859 1 91.88 232 PRO A CA 1
ATOM 1701 C C . PRO A 1 232 ? -6.758 12.852 17.562 1 91.88 232 PRO A C 1
ATOM 1703 O O . PRO A 1 232 ? -5.84 13.102 18.344 1 91.88 232 PRO A O 1
ATOM 1706 N N . ALA A 1 233 ? -6.59 12.172 16.438 1 92.38 233 ALA A N 1
ATOM 1707 C CA . ALA A 1 233 ? -5.293 11.578 16.125 1 92.38 233 ALA A CA 1
ATOM 1708 C C . ALA A 1 233 ? -4.324 12.633 15.594 1 92.38 233 ALA A C 1
ATOM 1710 O O . ALA A 1 233 ? -3.131 12.367 15.438 1 92.38 233 ALA A O 1
ATOM 1711 N N . LEU A 1 234 ? -4.852 13.828 15.336 1 95.25 234 LEU A N 1
ATOM 1712 C CA . LEU A 1 234 ? -4.016 14.891 14.789 1 95.25 234 LEU A CA 1
ATOM 1713 C C . LEU A 1 234 ? -3.855 16.031 15.781 1 95.25 234 LEU A C 1
ATOM 1715 O O . LEU A 1 234 ? -2.859 16.094 16.516 1 95.25 234 LEU A O 1
ATOM 1719 N N . GLU A 1 235 ? -4.863 16.812 16.016 1 96.12 235 GLU A N 1
ATOM 1720 C CA . GLU A 1 235 ? -4.734 18 16.828 1 96.12 235 GLU A CA 1
ATOM 1721 C C . GLU A 1 235 ? -4.598 17.656 18.312 1 96.12 235 GLU A C 1
ATOM 1723 O O . GLU A 1 235 ? -3.752 18.219 19.016 1 96.12 235 GLU A O 1
ATOM 1728 N N . MET A 1 236 ? -5.441 16.75 18.797 1 95.12 236 MET A N 1
ATOM 1729 C CA . MET A 1 236 ? -5.371 16.422 20.219 1 95.12 236 MET A CA 1
ATOM 1730 C C . MET A 1 236 ? -4.055 15.719 20.547 1 95.12 236 MET A C 1
ATOM 1732 O O . MET A 1 236 ? -3.389 16.078 21.516 1 95.12 236 MET A O 1
ATOM 1736 N N . ARG A 1 237 ? -3.748 14.82 19.703 1 96.44 237 ARG A N 1
ATOM 1737 C CA . ARG A 1 237 ? -2.494 14.102 19.906 1 96.44 237 ARG A CA 1
ATOM 1738 C C . ARG A 1 237 ? -1.308 15.062 19.891 1 96.44 237 ARG A C 1
ATOM 1740 O O . ARG A 1 237 ? -0.393 14.945 20.703 1 96.44 237 ARG A O 1
ATOM 1747 N N . MET A 1 238 ? -1.294 15.969 18.953 1 98 238 MET A N 1
ATOM 1748 C CA . MET A 1 238 ? -0.22 16.953 18.828 1 98 238 MET A CA 1
ATOM 1749 C C . MET A 1 238 ? -0.112 17.797 20.094 1 98 238 MET A C 1
ATOM 1751 O O . MET A 1 238 ? 0.976 17.953 20.641 1 98 238 MET A O 1
ATOM 1755 N N . ALA A 1 239 ? -1.195 18.297 20.562 1 97.69 239 ALA A N 1
ATOM 1756 C CA . ALA A 1 239 ? -1.221 19.141 21.766 1 97.69 239 ALA A CA 1
ATOM 1757 C C . ALA A 1 239 ? -0.789 18.359 23 1 97.69 239 ALA A C 1
ATOM 1759 O O . ALA A 1 239 ? 0.065 18.812 23.766 1 97.69 239 ALA A O 1
ATOM 1760 N N . ASN A 1 240 ? -1.341 17.156 23.141 1 96.56 240 ASN A N 1
ATOM 1761 C CA . ASN A 1 240 ? -1.094 16.344 24.328 1 96.56 240 ASN A CA 1
ATOM 1762 C C . ASN A 1 240 ? 0.366 15.906 24.406 1 96.56 240 ASN A C 1
ATOM 1764 O O . ASN A 1 240 ? 0.914 15.773 25.5 1 96.56 240 ASN A O 1
ATOM 1768 N N . ALA A 1 241 ? 0.978 15.742 23.328 1 97.06 241 ALA A N 1
ATOM 1769 C CA . ALA A 1 241 ? 2.365 15.289 23.281 1 97.06 241 ALA A CA 1
ATOM 1770 C C . ALA A 1 241 ? 3.299 16.312 23.906 1 97.06 241 ALA A C 1
ATOM 1772 O O . ALA A 1 241 ? 4.383 15.977 24.391 1 97.06 241 ALA A O 1
ATOM 1773 N N . VAL A 1 242 ? 2.9 17.578 23.938 1 96.62 242 VAL A N 1
ATOM 1774 C CA . VAL A 1 242 ? 3.793 18.609 24.453 1 96.62 242 VAL A CA 1
ATOM 1775 C C . VAL A 1 242 ? 3.176 19.266 25.688 1 96.62 242 VAL A C 1
ATOM 1777 O O . VAL A 1 242 ? 3.691 20.266 26.188 1 96.62 242 VAL A O 1
ATOM 1780 N N . GLY A 1 243 ? 2.006 18.75 26.078 1 95.38 243 GLY A N 1
ATOM 1781 C CA . GLY A 1 243 ? 1.353 19.266 27.266 1 95.38 243 GLY A CA 1
ATOM 1782 C C . GLY A 1 243 ? 0.537 20.516 27 1 95.38 243 GLY A C 1
ATOM 1783 O O . GLY A 1 243 ? 0.164 21.234 27.938 1 95.38 243 GLY A O 1
ATOM 1784 N N . ALA A 1 244 ? 0.313 20.828 25.734 1 96.88 244 ALA A N 1
ATOM 1785 C CA . ALA A 1 244 ? -0.534 21.953 25.375 1 96.88 244 ALA A CA 1
ATOM 1786 C C . ALA A 1 244 ? -2.01 21.641 25.594 1 96.88 244 ALA A C 1
ATOM 1788 O O . ALA A 1 244 ? -2.355 20.516 25.953 1 96.88 244 ALA A O 1
ATOM 1789 N N . HIS A 1 245 ? -2.799 22.688 25.438 1 94.38 245 HIS A N 1
ATOM 1790 C CA . HIS A 1 245 ? -4.238 22.5 25.578 1 94.38 245 HIS A CA 1
ATOM 1791 C C . HIS A 1 245 ? -4.875 22.125 24.25 1 94.38 245 HIS A C 1
ATOM 1793 O O . HIS A 1 245 ? -4.477 22.641 23.203 1 94.38 245 HIS A O 1
ATOM 1799 N N . SER A 1 246 ? -5.785 21.234 24.328 1 94.88 246 SER A N 1
ATOM 1800 C CA . SER A 1 246 ? -6.473 20.828 23.125 1 94.88 246 SER A CA 1
ATOM 1801 C C . SER A 1 246 ? -7.98 21.047 23.234 1 94.88 246 SER A C 1
ATOM 1803 O O . SER A 1 246 ? -8.586 20.734 24.266 1 94.88 246 SER A O 1
ATOM 1805 N N . VAL A 1 247 ? -8.516 21.641 22.25 1 94.75 247 VAL A N 1
ATOM 1806 C CA . VAL A 1 247 ? -9.953 21.812 22.125 1 94.75 247 VAL A CA 1
ATOM 1807 C C . VAL A 1 247 ? -10.469 21.031 20.906 1 94.75 247 VAL A C 1
ATOM 1809 O O . VAL A 1 247 ? -10.117 21.344 19.766 1 94.75 247 VAL A O 1
ATOM 1812 N N . GLY A 1 248 ? -11.273 20.031 21.219 1 93.31 248 GLY A N 1
ATOM 1813 C CA . GLY A 1 248 ? -11.867 19.234 20.156 1 93.31 248 GLY A CA 1
ATOM 1814 C C . GLY A 1 248 ? -13.211 19.766 19.703 1 93.31 248 GLY A C 1
ATOM 1815 O O . GLY A 1 248 ? -14.008 20.25 20.516 1 93.31 248 GLY A O 1
ATOM 1816 N N . LEU A 1 249 ? -13.414 19.625 18.391 1 90.12 249 LEU A N 1
ATOM 1817 C CA . LEU A 1 249 ? -14.719 19.953 17.828 1 90.12 249 LEU A CA 1
ATOM 1818 C C . LEU A 1 249 ? -15.422 18.688 17.344 1 90.12 249 LEU A C 1
ATOM 1820 O O . LEU A 1 249 ? -14.82 17.875 16.625 1 90.12 249 LEU A O 1
ATOM 1824 N N . ALA A 1 250 ? -16.656 18.469 17.688 1 80.31 250 ALA A N 1
ATOM 1825 C CA . ALA A 1 250 ? -17.422 17.266 17.344 1 80.31 250 ALA A CA 1
ATOM 1826 C C . ALA A 1 250 ? -17.938 17.344 15.906 1 80.31 250 ALA A C 1
ATOM 1828 O O . ALA A 1 250 ? -18.734 16.5 15.477 1 80.31 250 ALA A O 1
ATOM 1829 N N . THR A 1 251 ? -17.562 18.109 15.125 1 66.25 251 THR A N 1
ATOM 1830 C CA . THR A 1 251 ? -18.078 18.359 13.781 1 66.25 251 THR A CA 1
ATOM 1831 C C . THR A 1 251 ? -17.391 17.438 12.766 1 66.25 251 THR A C 1
ATOM 1833 O O . THR A 1 251 ? -17.875 17.297 11.633 1 66.25 251 THR A O 1
ATOM 1836 N N . GLY A 1 252 ? -16.391 16.812 13.078 1 63.03 252 GLY A N 1
ATOM 1837 C CA . GLY A 1 252 ? -15.633 16.062 12.086 1 63.03 252 GLY A CA 1
ATOM 1838 C C . GLY A 1 252 ? -15.422 14.609 12.453 1 63.03 252 GLY A C 1
ATOM 1839 O O . GLY A 1 252 ? -16.375 13.891 12.75 1 63.03 252 GLY A O 1
ATOM 1840 N N . ILE A 1 253 ? -14.211 14.25 12.383 1 65.31 253 ILE A N 1
ATOM 1841 C CA . ILE A 1 253 ? -13.812 12.867 12.617 1 65.31 253 ILE A CA 1
ATOM 1842 C C . ILE A 1 253 ? -14.07 12.484 14.07 1 65.31 253 ILE A C 1
ATOM 1844 O O . ILE A 1 253 ? -14.328 11.32 14.383 1 65.31 253 ILE A O 1
ATOM 1848 N N . MET A 1 254 ? -14.094 13.555 14.883 1 65 254 MET A N 1
ATOM 1849 C CA . MET A 1 254 ? -14.273 13.367 16.328 1 65 254 MET A CA 1
ATOM 1850 C C . MET A 1 254 ? -15.633 12.758 16.625 1 65 254 MET A C 1
ATOM 1852 O O . MET A 1 254 ? -16.656 13.227 16.125 1 65 254 MET A O 1
ATOM 1856 N N . GLY A 1 255 ? -15.984 11.336 16.203 1 59.28 255 GLY A N 1
ATOM 1857 C CA . GLY A 1 255 ? -17.234 10.719 16.609 1 59.28 255 GLY A CA 1
ATOM 1858 C C . GLY A 1 255 ? -17.641 11.078 18.031 1 59.28 255 GLY A C 1
ATOM 1859 O O . GLY A 1 255 ? -17.016 11.922 18.672 1 59.28 255 GLY A O 1
ATOM 1860 N N . GLY A 1 256 ? -18.891 10.5 18.484 1 53.78 256 GLY A N 1
ATOM 1861 C CA . GLY A 1 256 ? -19.375 10.602 19.844 1 53.78 256 GLY A CA 1
ATOM 1862 C C . GLY A 1 256 ? -18.312 10.203 20.875 1 53.78 256 GLY A C 1
ATOM 1863 O O . GLY A 1 256 ? -17.234 9.727 20.516 1 53.78 256 GLY A O 1
ATOM 1864 N N . ASP A 1 257 ? -18.5 10.562 22.203 1 51.28 257 ASP A N 1
ATOM 1865 C CA . ASP A 1 257 ? -17.641 10.32 23.359 1 51.28 257 ASP A CA 1
ATOM 1866 C C . ASP A 1 257 ? -17.047 8.914 23.312 1 51.28 257 ASP A C 1
ATOM 1868 O O . ASP A 1 257 ? -17.578 7.988 23.922 1 51.28 257 ASP A O 1
ATOM 1872 N N . ALA A 1 258 ? -16.875 8.352 22.188 1 54.44 258 ALA A N 1
ATOM 1873 C CA . ALA A 1 258 ? -16.234 7.047 22.281 1 54.44 258 ALA A CA 1
ATOM 1874 C C . ALA A 1 258 ? -14.914 7.141 23.047 1 54.44 258 ALA A C 1
ATOM 1876 O O . ALA A 1 258 ? -14.305 8.211 23.125 1 54.44 258 ALA A O 1
ATOM 1877 N N . ALA A 1 259 ? -14.625 6.168 23.812 1 72.06 259 ALA A N 1
ATOM 1878 C CA . ALA A 1 259 ? -13.477 5.922 24.688 1 72.06 259 ALA A CA 1
ATOM 1879 C C . ALA A 1 259 ? -12.164 6.117 23.938 1 72.06 259 ALA A C 1
ATOM 1881 O O . ALA A 1 259 ? -11.617 5.168 23.359 1 72.06 259 ALA A O 1
ATOM 1882 N N . LEU A 1 260 ? -11.703 7.438 23.688 1 85.69 260 LEU A N 1
ATOM 1883 C CA . LEU A 1 260 ? -10.414 7.77 23.094 1 85.69 260 LEU A CA 1
ATOM 1884 C C . LEU A 1 260 ? -9.273 7.426 24.047 1 85.69 260 LEU A C 1
ATOM 1886 O O . LEU A 1 260 ? -9.414 7.574 25.266 1 85.69 260 LEU A O 1
ATOM 1890 N N . PRO A 1 261 ? -8.281 6.941 23.469 1 89.19 261 PRO A N 1
ATOM 1891 C CA . PRO A 1 261 ? -7.105 6.805 24.344 1 89.19 261 PRO A CA 1
ATOM 1892 C C . PRO A 1 261 ? -6.66 8.133 24.938 1 89.19 261 PRO A C 1
ATOM 1894 O O . PRO A 1 261 ? -6.973 9.195 24.406 1 89.19 261 PRO A O 1
ATOM 1897 N N . GLU A 1 262 ? -5.941 8.055 26 1 89.81 262 GLU A N 1
ATOM 1898 C CA . GLU A 1 262 ? -5.516 9.242 26.734 1 89.81 262 GLU A CA 1
ATOM 1899 C C . GLU A 1 262 ? -4.766 10.211 25.828 1 89.81 262 GLU A C 1
ATOM 1901 O O . GLU A 1 262 ? -5.004 11.422 25.875 1 89.81 262 GLU A O 1
ATOM 1906 N N . LYS A 1 263 ? -3.947 9.75 24.953 1 93.62 263 LYS A N 1
ATOM 1907 C CA . LYS A 1 263 ? -3.098 10.586 24.109 1 93.62 263 LYS A CA 1
ATOM 1908 C C . LYS A 1 263 ? -3.928 11.367 23.094 1 93.62 263 LYS A C 1
ATOM 1910 O O . LYS A 1 263 ? -3.451 12.344 22.516 1 93.62 263 LYS A O 1
ATOM 1915 N N . ASP A 1 264 ? -5.195 10.984 22.938 1 93.69 264 ASP A N 1
ATOM 1916 C CA . ASP A 1 264 ? -6.031 11.578 21.906 1 93.69 264 ASP A CA 1
ATOM 1917 C C . ASP A 1 264 ? -7.211 12.336 22.516 1 93.69 264 ASP A C 1
ATOM 1919 O O . ASP A 1 264 ? -8.094 12.812 21.797 1 93.69 264 ASP A O 1
ATOM 1923 N N . ARG A 1 265 ? -7.285 12.453 23.844 1 90.88 265 ARG A N 1
ATOM 1924 C CA . ARG A 1 265 ? -8.422 13.07 24.531 1 90.88 265 ARG A CA 1
ATOM 1925 C C . ARG A 1 265 ? -8.289 14.594 24.547 1 90.88 265 ARG A C 1
ATOM 1927 O O . ARG A 1 265 ? -7.238 15.117 24.922 1 90.88 265 ARG A O 1
ATOM 1934 N N . PRO A 1 266 ? -9.344 15.227 24.172 1 92.44 266 PRO A N 1
ATOM 1935 C CA . PRO A 1 266 ? -9.281 16.688 24.25 1 92.44 266 PRO A CA 1
ATOM 1936 C C . PRO A 1 266 ? -9.422 17.203 25.688 1 92.44 266 PRO A C 1
ATOM 1938 O O . PRO A 1 266 ? -10.039 16.531 26.531 1 92.44 266 PRO A O 1
ATOM 1941 N N . SER A 1 267 ? -8.836 18.375 25.922 1 90.69 267 SER A N 1
ATOM 1942 C CA . SER A 1 267 ? -9.078 19.062 27.188 1 90.69 267 SER A CA 1
ATOM 1943 C C . SER A 1 267 ? -10.531 19.5 27.312 1 90.69 267 SER A C 1
ATOM 1945 O O . SER A 1 267 ? -11.078 19.547 28.422 1 90.69 267 SER A O 1
ATOM 1947 N N . ALA A 1 268 ? -11.086 19.859 26.219 1 90.88 268 ALA A N 1
ATOM 1948 C CA . ALA A 1 268 ? -12.492 20.234 26.109 1 90.88 268 ALA A CA 1
ATOM 1949 C C . ALA A 1 268 ? -13.062 19.828 24.75 1 90.88 268 ALA A C 1
ATOM 1951 O O . ALA A 1 268 ? -12.367 19.906 23.734 1 90.88 268 ALA A O 1
ATOM 1952 N N . LEU A 1 269 ? -14.305 19.469 24.812 1 90.38 269 LEU A N 1
ATOM 1953 C CA . LEU A 1 269 ? -15.016 19.109 23.594 1 90.38 269 LEU A CA 1
ATOM 1954 C C . LEU A 1 269 ? -16.188 20.062 23.328 1 90.38 269 LEU A C 1
ATOM 1956 O O . LEU A 1 269 ? -17.016 20.266 24.219 1 90.38 269 LEU A O 1
ATOM 1960 N N . LEU A 1 270 ? -16.172 20.562 22.141 1 90.25 270 LEU A N 1
ATOM 1961 C CA . LEU A 1 270 ? -17.203 21.531 21.797 1 90.25 270 LEU A CA 1
ATOM 1962 C C . LEU A 1 270 ? -18 21.078 20.578 1 90.25 270 LEU A C 1
ATOM 1964 O O . LEU A 1 270 ? -17.484 20.344 19.734 1 90.25 270 LEU A O 1
ATOM 1968 N N . LYS A 1 271 ? -19.203 21.594 20.516 1 87.94 271 LYS A N 1
ATOM 1969 C CA . LYS A 1 271 ? -20.031 21.328 19.328 1 87.94 271 LYS A CA 1
ATOM 1970 C C . LYS A 1 271 ? -19.766 22.359 18.234 1 87.94 271 LYS A C 1
ATOM 1972 O O . LYS A 1 271 ? -19.984 22.078 17.062 1 87.94 271 LYS A O 1
ATOM 1977 N N . ASP A 1 272 ? -19.422 23.516 18.688 1 90.31 272 ASP A N 1
ATOM 1978 C CA . ASP A 1 272 ? -19.047 24.594 17.781 1 90.31 272 ASP A CA 1
ATOM 1979 C C . ASP A 1 272 ? -18.109 25.594 18.469 1 90.31 272 ASP A C 1
ATOM 1981 O O . ASP A 1 272 ? -17.688 25.359 19.609 1 90.31 272 ASP A O 1
ATOM 1985 N N . LEU A 1 273 ? -17.766 26.688 17.766 1 94.94 273 LEU A N 1
ATOM 1986 C CA . LEU A 1 273 ? -16.719 27.578 18.25 1 94.94 273 LEU A CA 1
ATOM 1987 C C . LEU A 1 273 ? -17.297 28.672 19.156 1 94.94 273 LEU A C 1
ATOM 1989 O O . LEU A 1 273 ? -16.562 29.5 19.6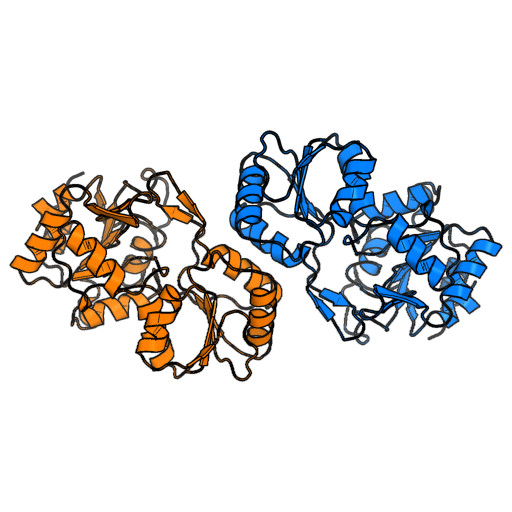88 1 94.94 273 LEU A O 1
ATOM 1993 N N . ARG A 1 274 ? -18.625 28.672 19.406 1 94.88 274 ARG A N 1
ATOM 1994 C CA . ARG A 1 274 ? -19.281 29.719 20.188 1 94.88 274 ARG A CA 1
ATOM 1995 C C . ARG A 1 274 ? -18.703 29.797 21.594 1 94.88 274 ARG A C 1
ATOM 1997 O O . ARG A 1 274 ? -18.359 30.875 22.078 1 94.88 274 ARG A O 1
ATOM 2004 N N . PRO A 1 275 ? -18.562 28.656 22.234 1 94.25 275 PRO A N 1
ATOM 2005 C CA . PRO A 1 275 ? -18.016 28.734 23.594 1 94.25 275 PRO A CA 1
ATOM 2006 C C . PRO A 1 275 ? -16.609 29.312 23.625 1 94.25 275 PRO A C 1
ATOM 2008 O O . PRO A 1 275 ? -16.234 30.016 24.562 1 94.25 275 PRO A O 1
ATOM 2011 N N . LEU A 1 276 ? -15.797 28.984 22.672 1 95.19 276 LEU A N 1
ATOM 2012 C CA . LEU A 1 276 ? -14.453 29.547 22.594 1 95.19 276 LEU A CA 1
ATOM 2013 C C . LEU A 1 276 ? -14.508 31.062 22.406 1 95.19 276 LEU A C 1
ATOM 2015 O O . LEU A 1 276 ? -13.781 31.797 23.062 1 95.19 276 LEU A O 1
ATOM 2019 N N . LEU A 1 277 ? -15.406 31.516 21.547 1 95.5 277 LEU A N 1
ATOM 2020 C CA . LEU A 1 277 ? -15.594 32.938 21.297 1 95.5 277 LEU A CA 1
ATOM 2021 C C . LEU A 1 277 ? -15.977 33.656 22.594 1 95.5 277 LEU A C 1
ATOM 2023 O O . LEU A 1 277 ? -15.43 34.719 22.891 1 95.5 277 LEU A O 1
ATOM 2027 N N . GLU A 1 278 ? -16.844 33 23.312 1 93.62 278 GLU A N 1
ATOM 2028 C CA . GLU A 1 278 ? -17.328 33.594 24.547 1 93.62 278 GLU A CA 1
ATOM 2029 C C . GLU A 1 278 ? -16.234 33.688 25.594 1 93.62 278 GLU A C 1
ATOM 2031 O O . GLU A 1 278 ? -16.219 34.594 26.438 1 93.62 278 GLU A O 1
ATOM 2036 N N . ALA A 1 279 ? -15.367 32.75 25.516 1 92.94 279 ALA A N 1
ATOM 2037 C CA . ALA A 1 279 ? -14.289 32.688 26.5 1 92.94 279 ALA A CA 1
ATOM 2038 C C . ALA A 1 279 ? -13.195 33.688 26.172 1 92.94 279 ALA A C 1
ATOM 2040 O O . ALA A 1 279 ? -12.438 34.094 27.047 1 92.94 279 ALA A O 1
ATOM 2041 N N . LEU A 1 280 ? -13.07 34.094 25.016 1 92.38 280 LEU A N 1
ATOM 2042 C CA . LEU A 1 280 ? -12.016 35 24.578 1 92.38 280 LEU A CA 1
ATOM 2043 C C . LEU A 1 280 ? -12.406 36.438 24.844 1 92.38 280 LEU A C 1
ATOM 2045 O O . LEU A 1 280 ? -11.547 37.281 25.141 1 92.38 280 LEU A O 1
ATOM 2049 N N . MET B 1 1 ? 25.75 -31.078 -7.559 1 54.22 1 MET B N 1
ATOM 2050 C CA . MET B 1 1 ? 25.094 -31.625 -6.375 1 54.22 1 MET B CA 1
ATOM 2051 C C . MET B 1 1 ? 24.156 -32.75 -6.75 1 54.22 1 MET B C 1
ATOM 2053 O O . MET B 1 1 ? 23.328 -32.625 -7.641 1 54.22 1 MET B O 1
ATOM 2057 N N . THR B 1 2 ? 24.688 -34 -6.504 1 63.28 2 THR B N 1
ATOM 2058 C CA . THR B 1 2 ? 24.031 -35.25 -6.855 1 63.28 2 THR B CA 1
ATOM 2059 C C . THR B 1 2 ? 22.938 -35.594 -5.84 1 63.28 2 THR B C 1
ATOM 2061 O O . THR B 1 2 ? 23 -35.156 -4.688 1 63.28 2 THR B O 1
ATOM 2064 N N . PHE B 1 3 ? 21.719 -35.969 -6.32 1 79.88 3 PHE B N 1
ATOM 2065 C CA . PHE B 1 3 ? 20.641 -36.5 -5.496 1 79.88 3 PHE B CA 1
ATOM 2066 C C . PHE B 1 3 ? 21.125 -37.656 -4.656 1 79.88 3 PHE B C 1
ATOM 2068 O O . PHE B 1 3 ? 21.953 -38.469 -5.109 1 79.88 3 PHE B O 1
ATOM 2075 N N . SER B 1 4 ? 20.797 -37.656 -3.369 1 81.81 4 SER B N 1
ATOM 2076 C CA . SER B 1 4 ? 20.953 -38.906 -2.633 1 81.81 4 SER B CA 1
ATOM 2077 C C . SER B 1 4 ? 20.219 -40.062 -3.322 1 81.81 4 SER B C 1
ATOM 2079 O O . SER B 1 4 ? 19.266 -39.844 -4.07 1 81.81 4 SER B O 1
ATOM 2081 N N . PRO B 1 5 ? 20.734 -41.312 -3.131 1 84.06 5 PRO B N 1
ATOM 2082 C CA . PRO B 1 5 ? 20.031 -42.438 -3.721 1 84.06 5 PRO B CA 1
ATOM 2083 C C . PRO B 1 5 ? 18.562 -42.5 -3.318 1 84.06 5 PRO B C 1
ATOM 2085 O O . PRO B 1 5 ? 17.703 -42.844 -4.141 1 84.06 5 PRO B O 1
ATOM 2088 N N . GLU B 1 6 ? 18.266 -42.188 -2.145 1 83 6 GLU B N 1
ATOM 2089 C CA . GLU B 1 6 ? 16.875 -42.188 -1.661 1 83 6 GLU B CA 1
ATOM 2090 C C . GLU B 1 6 ? 16.031 -41.156 -2.4 1 83 6 GLU B C 1
ATOM 2092 O O . GLU B 1 6 ? 14.898 -41.438 -2.781 1 83 6 GLU B O 1
ATOM 2097 N N . PHE B 1 7 ? 16.547 -40.031 -2.613 1 87 7 PHE B N 1
ATOM 2098 C CA . PHE B 1 7 ? 15.797 -39 -3.287 1 87 7 PHE B CA 1
ATOM 2099 C C . PHE B 1 7 ? 15.625 -39.312 -4.766 1 87 7 PHE B C 1
ATOM 2101 O O . PHE B 1 7 ? 14.578 -39.031 -5.348 1 87 7 PHE B O 1
ATOM 2108 N N . LYS B 1 8 ? 16.625 -39.938 -5.309 1 88.31 8 LYS B N 1
ATOM 2109 C CA . LYS B 1 8 ? 16.516 -40.375 -6.703 1 88.31 8 LYS B CA 1
ATOM 2110 C C . LYS B 1 8 ? 15.375 -41.375 -6.891 1 88.31 8 LYS B C 1
ATOM 2112 O O . LYS B 1 8 ? 14.641 -41.312 -7.875 1 88.31 8 LYS B O 1
ATOM 2117 N N . ALA B 1 9 ? 15.273 -42.25 -5.949 1 88.5 9 ALA B N 1
ATOM 2118 C CA . ALA B 1 9 ? 14.188 -43.25 -5.992 1 88.5 9 ALA B CA 1
ATOM 2119 C C . ALA B 1 9 ? 12.828 -42.562 -5.887 1 88.5 9 ALA B C 1
ATOM 2121 O O . ALA B 1 9 ? 11.867 -42.969 -6.551 1 88.5 9 ALA B O 1
ATOM 2122 N N . ARG B 1 10 ? 12.766 -41.562 -5.129 1 89 10 ARG B N 1
ATOM 2123 C CA . ARG B 1 10 ? 11.523 -40.812 -4.957 1 89 10 ARG B CA 1
ATOM 2124 C C . ARG B 1 10 ? 11.148 -40.094 -6.246 1 89 10 ARG B C 1
ATOM 2126 O O . ARG B 1 10 ? 9.961 -39.969 -6.582 1 89 10 ARG B O 1
ATOM 2133 N N . LEU B 1 11 ? 12.125 -39.594 -6.914 1 92 11 LEU B N 1
ATOM 2134 C CA . LEU B 1 11 ? 11.883 -38.906 -8.172 1 92 11 LEU B CA 1
ATOM 2135 C C . LEU B 1 11 ? 11.359 -39.875 -9.234 1 92 11 LEU B C 1
ATOM 2137 O O . LEU B 1 11 ? 10.445 -39.531 -9.984 1 92 11 LEU B O 1
ATOM 2141 N N . LYS B 1 12 ? 11.922 -41.031 -9.234 1 89.5 12 LYS B N 1
ATOM 2142 C CA . LYS B 1 12 ? 11.523 -42.062 -10.203 1 89.5 12 LYS B CA 1
ATOM 2143 C C . LYS B 1 12 ? 10.094 -42.531 -9.945 1 89.5 12 LYS B C 1
ATOM 2145 O O . LYS B 1 12 ? 9.359 -42.844 -10.891 1 89.5 12 LYS B O 1
ATOM 2150 N N . ASP B 1 13 ? 9.727 -42.531 -8.719 1 91.94 13 ASP B N 1
ATOM 2151 C CA . ASP B 1 13 ? 8.414 -43.062 -8.336 1 91.94 13 ASP B CA 1
ATOM 2152 C C . ASP B 1 13 ? 7.41 -41.906 -8.156 1 91.94 13 ASP B C 1
ATOM 2154 O O . ASP B 1 13 ? 6.309 -42.125 -7.645 1 91.94 13 ASP B O 1
ATOM 2158 N N . ALA B 1 14 ? 7.742 -40.75 -8.594 1 97.25 14 ALA B N 1
ATOM 2159 C CA . ALA B 1 14 ? 6.883 -39.594 -8.391 1 97.25 14 ALA B CA 1
ATOM 2160 C C . ALA B 1 14 ? 5.535 -39.781 -9.078 1 97.25 14 ALA B C 1
ATOM 2162 O O . ALA B 1 14 ? 5.469 -40.281 -10.203 1 97.25 14 ALA B O 1
ATOM 2163 N N . ALA B 1 15 ? 4.488 -39.344 -8.367 1 98.19 15 ALA B N 1
ATOM 2164 C CA . ALA B 1 15 ? 3.145 -39.406 -8.93 1 98.19 15 ALA B CA 1
ATOM 2165 C C . ALA B 1 15 ? 2.945 -38.375 -10.016 1 98.19 15 ALA B C 1
ATOM 2167 O O . ALA B 1 15 ? 2.131 -38.531 -10.922 1 98.19 15 ALA B O 1
ATOM 2168 N N . GLY B 1 16 ? 3.641 -37.281 -9.953 1 98.56 16 GLY B N 1
ATOM 2169 C CA . GLY B 1 16 ? 3.566 -36.156 -10.883 1 98.56 16 GLY B CA 1
ATOM 2170 C C . GLY B 1 16 ? 4.504 -35.031 -10.523 1 98.56 16 GLY B C 1
ATOM 2171 O O . GLY B 1 16 ? 5.148 -35.062 -9.469 1 98.56 16 GLY B O 1
ATOM 2172 N N . PHE B 1 17 ? 4.57 -34.031 -11.422 1 98.81 17 PHE B N 1
ATOM 2173 C CA . PHE B 1 17 ? 5.469 -32.906 -11.227 1 98.81 17 PHE B CA 1
ATOM 2174 C C . PHE B 1 17 ? 4.73 -31.578 -11.414 1 98.81 17 PHE B C 1
ATOM 2176 O O . PHE B 1 17 ? 3.889 -31.453 -12.305 1 98.81 17 PHE B O 1
ATOM 2183 N N . ILE B 1 18 ? 5.016 -30.609 -10.609 1 98.81 18 ILE B N 1
ATOM 2184 C CA . ILE B 1 18 ? 4.637 -29.203 -10.805 1 98.81 18 ILE B CA 1
ATOM 2185 C C . ILE B 1 18 ? 5.887 -28.359 -11.055 1 98.81 18 ILE B C 1
ATOM 2187 O O . ILE B 1 18 ? 6.781 -28.312 -10.211 1 98.81 18 ILE B O 1
ATOM 2191 N N . PHE B 1 19 ? 5.914 -27.766 -12.195 1 98.5 19 PHE B N 1
ATOM 2192 C CA . PHE B 1 19 ? 7.07 -26.953 -12.555 1 98.5 19 PHE B CA 1
ATOM 2193 C C . PHE B 1 19 ? 6.719 -25.469 -12.523 1 98.5 19 PHE B C 1
ATOM 2195 O O . PHE B 1 19 ? 5.773 -25.047 -13.18 1 98.5 19 PHE B O 1
ATOM 2202 N N . ASP B 1 20 ? 7.508 -24.734 -11.805 1 96.75 20 ASP B N 1
ATOM 2203 C CA . ASP B 1 20 ? 7.512 -23.281 -12.047 1 96.75 20 ASP B CA 1
ATOM 2204 C C . ASP B 1 20 ? 7.992 -22.969 -13.461 1 96.75 20 ASP B C 1
ATOM 2206 O O . ASP B 1 20 ? 8.602 -23.812 -14.117 1 96.75 20 ASP B O 1
ATOM 2210 N N . MET B 1 21 ? 7.66 -21.766 -13.867 1 94.06 21 MET B N 1
ATOM 2211 C CA . MET B 1 21 ? 8 -21.375 -15.234 1 94.06 21 MET B CA 1
ATOM 2212 C C . MET B 1 21 ? 9.234 -20.484 -15.25 1 94.06 21 MET B C 1
ATOM 2214 O O . MET B 1 21 ? 10.359 -20.969 -15.406 1 94.06 21 MET B O 1
ATOM 2218 N N . ASP B 1 22 ? 9.078 -19.25 -14.844 1 88.5 22 ASP B N 1
ATOM 2219 C CA . ASP B 1 22 ? 10.141 -18.266 -14.93 1 88.5 22 ASP B CA 1
ATOM 2220 C C . ASP B 1 22 ? 11.242 -18.547 -13.906 1 88.5 22 ASP B C 1
ATOM 2222 O O . ASP B 1 22 ? 10.977 -18.625 -12.703 1 88.5 22 ASP B O 1
ATOM 2226 N N . GLY B 1 23 ? 12.461 -18.734 -14.453 1 87.25 23 GLY B N 1
ATOM 2227 C CA . GLY B 1 23 ? 13.602 -19 -13.586 1 87.25 23 GLY B CA 1
ATOM 2228 C C . GLY B 1 23 ? 13.781 -20.484 -13.297 1 87.25 23 GLY B C 1
ATOM 2229 O O . GLY B 1 23 ? 14.742 -20.875 -12.633 1 87.25 23 GLY B O 1
ATOM 2230 N N . THR B 1 24 ? 12.852 -21.266 -13.812 1 93.38 24 THR B N 1
ATOM 2231 C CA . THR B 1 24 ? 12.8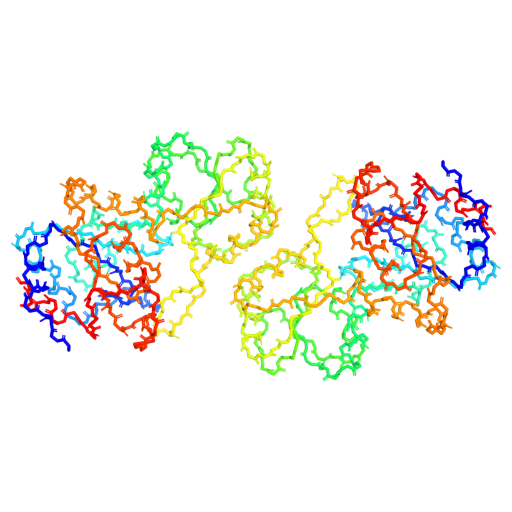91 -22.688 -13.555 1 93.38 24 THR B CA 1
ATOM 2232 C C . THR B 1 24 ? 13.031 -23.484 -14.852 1 93.38 24 THR B C 1
ATOM 2234 O O . THR B 1 24 ? 14.047 -24.141 -15.086 1 93.38 24 THR B O 1
ATOM 2237 N N . ILE B 1 25 ? 12.055 -23.328 -15.742 1 95.44 25 ILE B N 1
ATOM 2238 C CA . ILE B 1 25 ? 12.172 -24.062 -17 1 95.44 25 ILE B CA 1
ATOM 2239 C C . ILE B 1 25 ? 12.398 -23.094 -18.156 1 95.44 25 ILE B C 1
ATOM 2241 O O . ILE B 1 25 ? 12.914 -23.469 -19.203 1 95.44 25 ILE B O 1
ATOM 2245 N N . ALA B 1 26 ? 12.031 -21.875 -17.906 1 92 26 ALA B N 1
ATOM 2246 C CA . ALA B 1 26 ? 12.125 -20.875 -18.969 1 92 26 ALA B CA 1
ATOM 2247 C C . ALA B 1 26 ? 12.438 -19.5 -18.375 1 92 26 ALA B C 1
ATOM 2249 O O . ALA B 1 26 ? 12.336 -19.297 -17.172 1 92 26 ALA B O 1
ATOM 2250 N N . LEU B 1 27 ? 12.906 -18.609 -19.219 1 85.44 27 LEU B N 1
ATOM 2251 C CA . LEU B 1 27 ? 13.055 -17.188 -18.891 1 85.44 27 LEU B CA 1
ATOM 2252 C C . LEU B 1 27 ? 12.297 -16.312 -19.875 1 85.44 27 LEU B C 1
ATOM 2254 O O . LEU B 1 27 ? 12.328 -16.578 -21.078 1 85.44 27 LEU B O 1
ATOM 2258 N N . GLY B 1 28 ? 11.602 -15.383 -19.219 1 81.25 28 GLY B N 1
ATOM 2259 C CA . GLY B 1 28 ? 10.938 -14.422 -20.078 1 81.25 28 GLY B CA 1
ATOM 2260 C C . GLY B 1 28 ? 11.906 -13.539 -20.844 1 81.25 28 GLY B C 1
ATOM 2261 O O . GLY B 1 28 ? 12.953 -13.148 -20.312 1 81.25 28 GLY B O 1
ATOM 2262 N N . ASP B 1 29 ? 11.594 -13.414 -22.078 1 74.06 29 ASP B N 1
ATOM 2263 C CA . ASP B 1 29 ? 12.312 -12.453 -22.906 1 74.06 29 ASP B CA 1
ATOM 2264 C C . ASP B 1 29 ? 11.508 -11.172 -23.094 1 74.06 29 ASP B C 1
ATOM 2266 O O . ASP B 1 29 ? 10.555 -11.133 -23.875 1 74.06 29 ASP B O 1
ATOM 2270 N N . ALA B 1 30 ? 11.852 -10.172 -22.391 1 62.78 30 ALA B N 1
ATOM 2271 C CA . ALA B 1 30 ? 11.102 -8.914 -22.375 1 62.78 30 ALA B CA 1
ATOM 2272 C C . ALA B 1 30 ? 11.016 -8.32 -23.781 1 62.78 30 ALA B C 1
ATOM 2274 O O . ALA B 1 30 ? 10.016 -7.684 -24.125 1 62.78 30 ALA B O 1
ATOM 2275 N N . LYS B 1 31 ? 12 -8.477 -24.641 1 63.94 31 LYS B N 1
ATOM 2276 C CA . LYS B 1 31 ? 12.078 -7.887 -25.969 1 63.94 31 LYS B CA 1
ATOM 2277 C C . LYS B 1 31 ? 11.102 -8.57 -26.922 1 63.94 31 LYS B C 1
ATOM 2279 O O . LYS B 1 31 ? 10.43 -7.898 -27.719 1 63.94 31 LYS B O 1
ATOM 2284 N N . SER B 1 32 ? 10.898 -9.727 -26.828 1 65.88 32 SER B N 1
ATOM 2285 C CA . SER B 1 32 ? 10.047 -10.477 -27.75 1 65.88 32 SER B CA 1
ATOM 2286 C C . SER B 1 32 ? 8.688 -10.773 -27.125 1 65.88 32 SER B C 1
ATOM 2288 O O . SER B 1 32 ? 7.738 -11.125 -27.828 1 65.88 32 SER B O 1
ATOM 2290 N N . GLY B 1 33 ? 8.641 -10.641 -25.844 1 71.38 33 GLY B N 1
ATOM 2291 C CA . GLY B 1 33 ? 7.434 -11.055 -25.141 1 71.38 33 GLY B CA 1
ATOM 2292 C C . GLY B 1 33 ? 7.281 -12.555 -25.031 1 71.38 33 GLY B C 1
ATOM 2293 O O . GLY B 1 33 ? 6.293 -13.055 -24.484 1 71.38 33 GLY B O 1
ATOM 2294 N N . GLY B 1 34 ? 8.297 -13.219 -25.516 1 82.25 34 GLY B N 1
ATOM 2295 C CA . GLY B 1 34 ? 8.266 -14.672 -25.484 1 82.25 34 GLY B CA 1
ATOM 2296 C C . GLY B 1 34 ? 9.148 -15.266 -24.406 1 82.25 34 GLY B C 1
ATOM 2297 O O . GLY B 1 34 ? 9.445 -14.609 -23.406 1 82.25 34 GLY B O 1
ATOM 2298 N N . HIS B 1 35 ? 9.289 -16.688 -24.469 1 89.81 35 HIS B N 1
ATOM 2299 C CA . HIS B 1 35 ? 10.102 -17.406 -23.5 1 89.81 35 HIS B CA 1
ATOM 2300 C C . HIS B 1 35 ? 11.227 -18.172 -24.172 1 89.81 35 HIS B C 1
ATOM 2302 O O . HIS B 1 35 ? 11.117 -18.547 -25.344 1 89.81 35 HIS B O 1
ATOM 2308 N N . ARG B 1 36 ? 12.297 -18.188 -23.453 1 89.75 36 ARG B N 1
ATOM 2309 C CA . ARG B 1 36 ? 13.422 -19.047 -23.859 1 89.75 36 ARG B CA 1
ATOM 2310 C C . ARG B 1 36 ? 13.617 -20.188 -22.859 1 89.75 36 ARG B C 1
ATOM 2312 O O . ARG B 1 36 ? 13.539 -19.984 -21.656 1 89.75 36 ARG B O 1
ATOM 2319 N N . ALA B 1 37 ? 13.836 -21.359 -23.453 1 94.38 37 ALA B N 1
ATOM 2320 C CA . ALA B 1 37 ? 14 -22.531 -22.609 1 94.38 37 ALA B CA 1
ATOM 2321 C C . ALA B 1 37 ? 15.336 -22.484 -21.875 1 94.38 37 ALA B C 1
ATOM 2323 O O . ALA B 1 37 ? 16.359 -22.109 -22.453 1 94.38 37 ALA B O 1
ATOM 2324 N N . LEU B 1 38 ? 15.305 -22.781 -20.609 1 92.06 38 LEU B N 1
ATOM 2325 C CA . LEU B 1 38 ? 16.531 -23 -19.875 1 92.06 38 LEU B CA 1
ATOM 2326 C C . LEU B 1 38 ? 17.141 -24.359 -20.203 1 92.06 38 LEU B C 1
ATOM 2328 O O . LEU B 1 38 ? 16.453 -25.25 -20.703 1 92.06 38 LEU B O 1
ATOM 2332 N N . PRO B 1 39 ? 18.422 -24.562 -19.875 1 93.75 39 PRO B N 1
ATOM 2333 C CA . PRO B 1 39 ? 19.094 -25.812 -20.266 1 93.75 39 PRO B CA 1
ATOM 2334 C C . PRO B 1 39 ? 18.422 -27.047 -19.672 1 93.75 39 PRO B C 1
ATOM 2336 O O . PRO B 1 39 ? 18.109 -27.094 -18.484 1 93.75 39 PRO B O 1
ATOM 2339 N N . HIS B 1 40 ? 18.156 -28.062 -20.516 1 96.94 40 HIS B N 1
ATOM 2340 C CA . HIS B 1 40 ? 17.672 -29.406 -20.188 1 96.94 40 HIS B CA 1
ATOM 2341 C C . HIS B 1 40 ? 16.172 -29.375 -19.859 1 96.94 40 HIS B C 1
ATOM 2343 O O . HIS B 1 40 ? 15.578 -30.422 -19.609 1 96.94 40 HIS B O 1
ATOM 2349 N N . ALA B 1 41 ? 15.539 -28.234 -19.891 1 97.75 41 ALA B N 1
ATOM 2350 C CA . ALA B 1 41 ? 14.141 -28.125 -19.469 1 97.75 41 ALA B CA 1
ATOM 2351 C C . ALA B 1 41 ? 13.219 -28.859 -20.438 1 97.75 41 ALA B C 1
ATOM 2353 O O . ALA B 1 41 ? 12.352 -29.625 -20.016 1 97.75 41 ALA B O 1
ATOM 2354 N N . ILE B 1 42 ? 13.469 -28.609 -21.719 1 98.31 42 ILE B N 1
ATOM 2355 C CA . ILE B 1 42 ? 12.641 -29.266 -22.734 1 98.31 42 ILE B CA 1
ATOM 2356 C C . ILE B 1 42 ? 12.773 -30.781 -22.609 1 98.31 42 ILE B C 1
ATOM 2358 O O . ILE B 1 42 ? 11.773 -31.5 -22.594 1 98.31 42 ILE B O 1
ATOM 2362 N N . GLU B 1 43 ? 14 -31.203 -22.453 1 98.44 43 GLU B N 1
ATOM 2363 C CA . GLU B 1 43 ? 14.289 -32.625 -22.375 1 98.44 43 GLU B CA 1
ATOM 2364 C C . GLU B 1 43 ? 13.625 -33.25 -21.141 1 98.44 43 GLU B C 1
ATOM 2366 O O . GLU B 1 43 ? 13.141 -34.375 -21.203 1 98.44 43 GLU B O 1
ATOM 2371 N N . VAL B 1 44 ? 13.594 -32.531 -20.078 1 98.12 44 VAL B N 1
ATOM 2372 C CA . VAL B 1 44 ? 12.977 -33.031 -18.859 1 98.12 44 VAL B CA 1
ATOM 2373 C C . VAL B 1 44 ? 11.484 -33.25 -19.094 1 98.12 44 VAL B C 1
ATOM 2375 O O . VAL B 1 44 ? 10.961 -34.312 -18.781 1 98.12 44 VAL B O 1
ATOM 2378 N N . LEU B 1 45 ? 10.781 -32.312 -19.656 1 98.62 45 LEU B N 1
ATOM 2379 C CA . LEU B 1 45 ? 9.344 -32.438 -19.859 1 98.62 45 LEU B CA 1
ATOM 2380 C C . LEU B 1 45 ? 9.023 -33.469 -20.906 1 98.62 45 LEU B C 1
ATOM 2382 O O . LEU B 1 45 ? 8.031 -34.219 -20.797 1 98.62 45 LEU B O 1
ATOM 2386 N N . GLU B 1 46 ? 9.906 -33.594 -21.906 1 98.5 46 GLU B N 1
ATOM 2387 C CA . GLU B 1 46 ? 9.727 -34.656 -22.922 1 98.5 46 GLU B CA 1
ATOM 2388 C C . GLU B 1 46 ? 9.867 -36.031 -22.312 1 98.5 46 GLU B C 1
ATOM 2390 O O . GLU B 1 46 ? 9.125 -36.969 -22.656 1 98.5 46 GLU B O 1
ATOM 2395 N N . THR B 1 47 ? 10.836 -36.125 -21.484 1 97.94 47 THR B N 1
ATOM 2396 C CA . THR B 1 47 ? 11.062 -37.406 -20.828 1 97.94 47 THR B CA 1
ATOM 2397 C C . THR B 1 47 ? 9.852 -37.812 -19.969 1 97.94 47 THR B C 1
ATOM 2399 O O . THR B 1 47 ? 9.422 -38.969 -20 1 97.94 47 THR B O 1
ATOM 2402 N N . LEU B 1 48 ? 9.281 -36.875 -19.25 1 98.12 48 LEU B N 1
ATOM 2403 C CA . LEU B 1 48 ? 8.094 -37.125 -18.438 1 98.12 48 LEU B CA 1
ATOM 2404 C C . LEU B 1 48 ? 6.91 -37.531 -19.312 1 98.12 48 LEU B C 1
ATOM 2406 O O . LEU B 1 48 ? 6.184 -38.469 -19 1 98.12 48 LEU B O 1
ATOM 2410 N N . LYS B 1 49 ? 6.758 -36.781 -20.391 1 97.69 49 LYS B N 1
ATOM 2411 C CA . LYS B 1 49 ? 5.668 -37.094 -21.328 1 97.69 49 LYS B CA 1
ATOM 2412 C C . LYS B 1 49 ? 5.801 -38.5 -21.891 1 97.69 49 LYS B C 1
ATOM 2414 O O . LYS B 1 49 ? 4.824 -39.25 -21.938 1 97.69 49 LYS B O 1
ATOM 2419 N N . ALA B 1 50 ? 7.023 -38.844 -22.281 1 97.44 50 ALA B N 1
ATOM 2420 C CA . ALA B 1 50 ? 7.285 -40.156 -22.859 1 97.44 50 ALA B CA 1
ATOM 2421 C C . ALA B 1 50 ? 7.016 -41.281 -21.828 1 97.44 50 ALA B C 1
ATOM 2423 O O . ALA B 1 50 ? 6.559 -42.344 -22.188 1 97.44 50 ALA B O 1
ATOM 2424 N N . ALA B 1 51 ? 7.273 -41.031 -20.578 1 96.62 51 ALA B N 1
ATOM 2425 C CA . ALA B 1 51 ? 7.102 -42 -19.516 1 96.62 51 ALA B CA 1
ATOM 2426 C C . ALA B 1 51 ? 5.645 -42.062 -19.062 1 96.62 51 ALA B C 1
ATOM 2428 O O . ALA B 1 51 ? 5.262 -42.969 -18.312 1 96.62 51 ALA B O 1
ATOM 2429 N N . GLY B 1 52 ? 4.871 -41.094 -19.484 1 96.88 52 GLY B N 1
ATOM 2430 C CA . GLY B 1 52 ? 3.482 -41.031 -19.047 1 96.88 52 GLY B CA 1
ATOM 2431 C C . GLY B 1 52 ? 3.316 -40.438 -17.656 1 96.88 52 GLY B C 1
ATOM 2432 O O . GLY B 1 52 ? 2.254 -40.594 -17.047 1 96.88 52 GLY B O 1
ATOM 2433 N N . THR B 1 53 ? 4.336 -39.875 -17.078 1 97.75 53 THR B N 1
ATOM 2434 C CA . THR B 1 53 ? 4.246 -39.219 -15.789 1 97.75 53 THR B CA 1
ATOM 2435 C C . THR B 1 53 ? 3.588 -37.844 -15.938 1 97.75 53 THR B C 1
ATOM 2437 O O . THR B 1 53 ? 4.078 -36.969 -16.688 1 97.75 53 THR B O 1
ATOM 2440 N N . PRO B 1 54 ? 2.453 -37.625 -15.258 1 98.31 54 PRO B N 1
ATOM 2441 C CA . PRO B 1 54 ? 1.765 -36.344 -15.445 1 98.31 54 PRO B CA 1
ATOM 2442 C C . PRO B 1 54 ? 2.553 -35.156 -14.883 1 98.31 54 PRO B C 1
ATOM 2444 O O . PRO B 1 54 ? 3.281 -35.312 -13.898 1 98.31 54 PRO B O 1
ATOM 2447 N N . PHE B 1 55 ? 2.385 -33.938 -15.539 1 98.69 55 PHE B N 1
ATOM 2448 C CA . PHE B 1 55 ? 2.984 -32.719 -15.016 1 98.69 55 PHE B CA 1
ATOM 2449 C C . PHE B 1 55 ? 2.129 -31.516 -15.359 1 98.69 55 PHE B C 1
ATOM 2451 O O . PHE B 1 55 ? 1.291 -31.578 -16.266 1 98.69 55 PHE B O 1
ATOM 2458 N N . VAL B 1 56 ? 2.309 -30.484 -14.57 1 98.69 56 VAL B N 1
ATOM 2459 C CA . VAL B 1 56 ? 1.715 -29.172 -14.789 1 98.69 56 VAL B CA 1
ATOM 2460 C C . VAL B 1 56 ? 2.795 -28.094 -14.703 1 98.69 56 VAL B C 1
ATOM 2462 O O . VAL B 1 56 ? 3.732 -28.203 -13.906 1 98.69 56 VAL B O 1
ATOM 2465 N N . VAL B 1 57 ? 2.684 -27.125 -15.609 1 98.75 57 VAL B N 1
ATOM 2466 C CA . VAL B 1 57 ? 3.484 -25.922 -15.469 1 98.75 57 VAL B CA 1
ATOM 2467 C C . VAL B 1 57 ? 2.672 -24.844 -14.766 1 98.75 57 VAL B C 1
ATOM 2469 O O . VAL B 1 57 ? 1.561 -24.516 -15.188 1 98.75 57 VAL B O 1
ATOM 2472 N N . PHE B 1 58 ? 3.238 -24.328 -13.656 1 98.44 58 PHE B N 1
ATOM 2473 C CA . PHE B 1 58 ? 2.529 -23.375 -12.797 1 98.44 58 PHE B CA 1
ATOM 2474 C C . PHE B 1 58 ? 3.311 -22.078 -12.656 1 98.44 58 PHE B C 1
ATOM 2476 O O . PHE B 1 58 ? 4.215 -21.984 -11.82 1 98.44 58 PHE B O 1
ATOM 2483 N N . THR B 1 59 ? 2.92 -21.109 -13.453 1 95.81 59 THR B N 1
ATOM 2484 C CA . THR B 1 59 ? 3.533 -19.797 -13.352 1 95.81 59 THR B CA 1
ATOM 2485 C C . THR B 1 59 ? 2.881 -18.984 -12.234 1 95.81 59 THR B C 1
ATOM 2487 O O . THR B 1 59 ? 1.721 -19.203 -11.891 1 95.81 59 THR B O 1
ATOM 2490 N N . ASN B 1 60 ? 3.625 -18.062 -11.625 1 93.19 60 ASN B N 1
ATOM 2491 C CA . ASN B 1 60 ? 3.01 -17.094 -10.719 1 93.19 60 ASN B CA 1
ATOM 2492 C C . ASN B 1 60 ? 2.42 -15.906 -11.484 1 93.19 60 ASN B C 1
ATOM 2494 O O . ASN B 1 60 ? 1.7 -15.094 -10.906 1 93.19 60 ASN B O 1
ATOM 2498 N N . GLY B 1 61 ? 2.621 -15.867 -12.734 1 93.88 61 GLY B N 1
ATOM 2499 C CA . GLY B 1 61 ? 2.143 -14.773 -13.57 1 93.88 61 GLY B CA 1
ATOM 2500 C C . GLY B 1 61 ? 0.646 -14.828 -13.82 1 93.88 61 GLY B C 1
ATOM 2501 O O . GLY B 1 61 ? 0.078 -15.914 -13.984 1 93.88 61 GLY B O 1
ATOM 2502 N N . THR B 1 62 ? 0.084 -13.641 -13.836 1 97.06 62 THR B N 1
ATOM 2503 C CA . THR B 1 62 ? -1.346 -13.547 -14.109 1 97.06 62 THR B CA 1
ATOM 2504 C C . THR B 1 62 ? -1.615 -12.602 -15.273 1 97.06 62 THR B C 1
ATOM 2506 O O . THR B 1 62 ? -2.771 -12.32 -15.594 1 97.06 62 THR B O 1
ATOM 2509 N N . ALA B 1 63 ? -0.583 -12.117 -15.938 1 94.75 63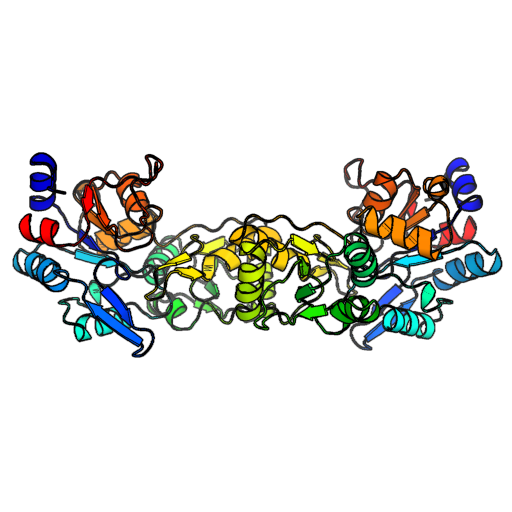 ALA B N 1
ATOM 2510 C CA . ALA B 1 63 ? -0.742 -11.094 -16.969 1 94.75 63 ALA B CA 1
ATOM 2511 C C . ALA B 1 63 ? -1.473 -11.648 -18.188 1 94.75 63 ALA B C 1
ATOM 2513 O O . ALA B 1 63 ? -2.115 -10.898 -18.922 1 94.75 63 ALA B O 1
ATOM 2514 N N . LYS B 1 64 ? -1.359 -12.93 -18.406 1 95.69 64 LYS B N 1
ATOM 2515 C CA . LYS B 1 64 ? -1.992 -13.609 -19.531 1 95.69 64 LYS B CA 1
ATOM 2516 C C . LYS B 1 64 ? -2.828 -14.797 -19.062 1 95.69 64 LYS B C 1
ATOM 2518 O O . LYS B 1 64 ? -2.592 -15.336 -17.984 1 95.69 64 LYS B O 1
ATOM 2523 N N . PRO B 1 65 ? -3.801 -15.156 -19.938 1 97.38 65 PRO B N 1
ATOM 2524 C CA . PRO B 1 65 ? -4.48 -16.422 -19.641 1 97.38 65 PRO B CA 1
ATOM 2525 C C . PRO B 1 65 ? -3.568 -17.625 -19.781 1 97.38 65 PRO B C 1
ATOM 2527 O O . PRO B 1 65 ? -2.562 -17.578 -20.484 1 97.38 65 PRO B O 1
ATOM 2530 N N . PRO B 1 66 ? -3.92 -18.703 -19.125 1 97.44 66 PRO B N 1
ATOM 2531 C CA . PRO B 1 66 ? -3.072 -19.891 -19.156 1 97.44 66 PRO B CA 1
ATOM 2532 C C . PRO B 1 66 ? -2.746 -20.344 -20.578 1 97.44 66 PRO B C 1
ATOM 2534 O O . PRO B 1 66 ? -1.599 -20.703 -20.875 1 97.44 66 PRO B O 1
ATOM 2537 N N . ALA B 1 67 ? -3.695 -20.281 -21.484 1 97.44 67 ALA B N 1
ATOM 2538 C CA . ALA B 1 67 ? -3.484 -20.766 -22.844 1 97.44 67 ALA B CA 1
ATOM 2539 C C . ALA B 1 67 ? -2.408 -19.953 -23.547 1 97.44 67 ALA B C 1
ATOM 2541 O O . ALA B 1 67 ? -1.652 -20.484 -24.359 1 97.44 67 ALA B O 1
ATOM 2542 N N . ALA B 1 68 ? -2.363 -18.703 -23.266 1 96.62 68 ALA B N 1
ATOM 2543 C CA . ALA B 1 68 ? -1.35 -17.844 -23.875 1 96.62 68 ALA B CA 1
ATOM 2544 C C . ALA B 1 68 ? 0.046 -18.203 -23.375 1 96.62 68 ALA B C 1
ATOM 2546 O O . ALA B 1 68 ? 1.009 -18.203 -24.156 1 96.62 68 ALA B O 1
ATOM 2547 N N . TYR B 1 69 ? 0.169 -18.484 -22.125 1 95.94 69 TYR B N 1
ATOM 2548 C CA . TYR B 1 69 ? 1.444 -18.938 -21.578 1 95.94 69 TYR B CA 1
ATOM 2549 C C . TYR B 1 69 ? 1.854 -20.266 -22.203 1 95.94 69 TYR B C 1
ATOM 2551 O O . TYR B 1 69 ? 3.012 -20.453 -22.594 1 95.94 69 TYR B O 1
ATOM 2559 N N . ALA B 1 70 ? 0.924 -21.172 -22.281 1 97.5 70 ALA B N 1
ATOM 2560 C CA . ALA B 1 70 ? 1.195 -22.469 -22.891 1 97.5 70 ALA B CA 1
ATOM 2561 C C . ALA B 1 70 ? 1.68 -22.312 -24.328 1 97.5 70 ALA B C 1
ATOM 2563 O O . ALA B 1 70 ? 2.648 -22.969 -24.75 1 97.5 70 ALA B O 1
ATOM 2564 N N . ASN B 1 71 ? 1.011 -21.469 -25.031 1 97.12 71 ASN B N 1
ATOM 2565 C CA . ASN B 1 71 ? 1.399 -21.203 -26.406 1 97.12 71 ASN B CA 1
ATOM 2566 C C . ASN B 1 71 ? 2.826 -20.672 -26.5 1 97.12 71 ASN B C 1
ATOM 2568 O O . ASN B 1 71 ? 3.598 -21.094 -27.359 1 97.12 71 ASN B O 1
ATOM 2572 N N . SER B 1 72 ? 3.15 -19.75 -25.656 1 95.44 72 SER B N 1
ATOM 2573 C CA . SER B 1 72 ? 4.496 -19.188 -25.609 1 95.44 72 SER B CA 1
ATOM 2574 C C . SER B 1 72 ? 5.535 -20.281 -25.344 1 95.44 72 SER B C 1
ATOM 2576 O O . SER B 1 72 ? 6.613 -20.266 -25.938 1 95.44 72 SER B O 1
ATOM 2578 N N . LEU B 1 73 ? 5.223 -21.188 -24.438 1 97 73 LEU B N 1
ATOM 2579 C CA . LEU B 1 73 ? 6.125 -22.281 -24.109 1 97 73 LEU B CA 1
ATOM 2580 C C . LEU B 1 73 ? 6.27 -23.25 -25.297 1 97 73 LEU B C 1
ATOM 2582 O O . LEU B 1 73 ? 7.371 -23.703 -25.594 1 97 73 LEU B O 1
ATOM 2586 N N . ARG B 1 74 ? 5.195 -23.5 -25.984 1 97.44 74 ARG B N 1
ATOM 2587 C CA . ARG B 1 74 ? 5.262 -24.344 -27.172 1 97.44 74 ARG B CA 1
ATOM 2588 C C . ARG B 1 74 ? 6.137 -23.719 -28.25 1 97.44 74 ARG B C 1
ATOM 2590 O O . ARG B 1 74 ? 6.926 -24.406 -28.906 1 97.44 74 ARG B O 1
ATOM 2597 N N . ASN B 1 75 ? 6.016 -22.453 -28.375 1 95.81 75 ASN B N 1
ATOM 2598 C CA . ASN B 1 75 ? 6.848 -21.734 -29.328 1 95.81 75 ASN B CA 1
ATOM 2599 C C . ASN B 1 75 ? 8.328 -21.812 -28.969 1 95.81 75 ASN B C 1
ATOM 2601 O O . ASN B 1 75 ? 9.188 -21.75 -29.844 1 95.81 75 ASN B O 1
ATOM 2605 N N . ALA B 1 76 ? 8.562 -22 -27.719 1 95.19 76 ALA B N 1
ATOM 2606 C CA . ALA B 1 76 ? 9.938 -22.125 -27.25 1 95.19 76 ALA B CA 1
ATOM 2607 C C . ALA B 1 76 ? 10.406 -23.578 -27.312 1 95.19 76 ALA B C 1
ATOM 2609 O O . ALA B 1 76 ? 11.547 -23.891 -26.969 1 95.19 76 ALA B O 1
ATOM 2610 N N . GLY B 1 77 ? 9.477 -24.5 -27.641 1 96.81 77 GLY B N 1
ATOM 2611 C CA . GLY B 1 77 ? 9.883 -25.875 -27.891 1 96.81 77 GLY B CA 1
ATOM 2612 C C . GLY B 1 77 ? 9.359 -26.844 -26.844 1 96.81 77 GLY B C 1
ATOM 2613 O O . GLY B 1 77 ? 9.594 -28.047 -26.938 1 96.81 77 GLY B O 1
ATOM 2614 N N . PHE B 1 78 ? 8.609 -26.375 -25.891 1 98.25 78 PHE B N 1
ATOM 2615 C CA . PHE B 1 78 ? 8.133 -27.219 -24.812 1 98.25 78 PHE B CA 1
ATOM 2616 C C . PHE B 1 78 ? 6.93 -28.047 -25.25 1 98.25 78 PHE B C 1
ATOM 2618 O O . PHE B 1 78 ? 6.066 -27.547 -25.984 1 98.25 78 PHE B O 1
ATOM 2625 N N . PRO B 1 79 ? 6.887 -29.281 -24.781 1 98.12 79 PRO B N 1
ATOM 2626 C CA . PRO B 1 79 ? 5.707 -30.109 -25.047 1 98.12 79 PRO B CA 1
ATOM 2627 C C . PRO B 1 79 ? 4.574 -29.859 -24.047 1 98.12 79 PRO B C 1
ATOM 2629 O O . PRO B 1 79 ? 4.109 -30.781 -23.391 1 98.12 79 PRO B O 1
ATOM 2632 N N . VAL B 1 80 ? 4.027 -28.656 -23.969 1 98.19 80 VAL B N 1
ATOM 2633 C CA . VAL B 1 80 ? 3.035 -28.281 -22.969 1 98.19 80 VAL B CA 1
ATOM 2634 C C . VAL B 1 80 ? 1.697 -28 -23.641 1 98.19 80 VAL B C 1
ATOM 2636 O O . VAL B 1 80 ? 1.609 -27.125 -24.516 1 98.19 80 VAL B O 1
ATOM 2639 N N . GLU B 1 81 ? 0.703 -28.734 -23.234 1 97.62 81 GLU B N 1
ATOM 2640 C CA . GLU B 1 81 ? -0.659 -28.484 -23.703 1 97.62 81 GLU B CA 1
ATOM 2641 C C . GLU B 1 81 ? -1.323 -27.375 -22.875 1 97.62 81 GLU B C 1
ATOM 2643 O O . GLU B 1 81 ? -0.88 -27.062 -21.766 1 97.62 81 GLU B O 1
ATOM 2648 N N . ASP B 1 82 ? -2.365 -26.812 -23.453 1 97.69 82 ASP B N 1
ATOM 2649 C CA . ASP B 1 82 ? -3.094 -25.766 -22.75 1 97.69 82 ASP B CA 1
ATOM 2650 C C . ASP B 1 82 ? -3.582 -26.266 -21.391 1 97.69 82 ASP B C 1
ATOM 2652 O O . ASP B 1 82 ? -3.508 -25.547 -20.391 1 97.69 82 ASP B O 1
ATOM 2656 N N . SER B 1 83 ? -4.035 -27.5 -21.328 1 96.94 83 SER B N 1
ATOM 2657 C CA . SER B 1 83 ? -4.625 -28.062 -20.125 1 96.94 83 SER B CA 1
ATOM 2658 C C . SER B 1 83 ? -3.568 -28.297 -19.047 1 96.94 83 SER B C 1
ATOM 2660 O O . SER B 1 83 ? -3.898 -28.531 -17.891 1 96.94 83 SER B O 1
ATOM 2662 N N . GLN B 1 84 ? -2.32 -28.172 -19.406 1 98.12 84 GLN B N 1
ATOM 2663 C CA . GLN B 1 84 ? -1.229 -28.438 -18.484 1 98.12 84 GLN B CA 1
ATOM 2664 C C . GLN B 1 84 ? -0.675 -27.141 -17.891 1 98.12 84 GLN B C 1
ATOM 2666 O O . GLN B 1 84 ? 0.301 -27.172 -17.141 1 98.12 84 GLN B O 1
ATOM 2671 N N . MET B 1 85 ? -1.285 -26.016 -18.281 1 98.44 85 MET B N 1
ATOM 2672 C CA . MET B 1 85 ? -0.826 -24.703 -17.812 1 98.44 85 MET B CA 1
ATOM 2673 C C . MET B 1 85 ? -1.724 -24.188 -16.688 1 98.44 85 MET B C 1
ATOM 2675 O O . MET B 1 85 ? -2.943 -24.125 -16.844 1 98.44 85 MET B O 1
ATOM 2679 N N . LEU B 1 86 ? -1.106 -23.859 -15.578 1 98.44 86 LEU B N 1
ATOM 2680 C CA . LEU B 1 86 ? -1.82 -23.328 -14.422 1 98.44 86 LEU B CA 1
ATOM 2681 C C . LEU B 1 86 ? -1.326 -21.938 -14.062 1 98.44 86 LEU B C 1
ATOM 2683 O O . LEU B 1 86 ? -0.124 -21.656 -14.109 1 98.44 86 LEU B O 1
ATOM 2687 N N . THR B 1 87 ? -2.229 -21.031 -13.781 1 98.44 87 THR B N 1
ATOM 2688 C CA . THR B 1 87 ? -1.948 -19.703 -13.25 1 98.44 87 THR B CA 1
ATOM 2689 C C . THR B 1 87 ? -2.684 -19.484 -11.938 1 98.44 87 THR B C 1
ATOM 2691 O O . THR B 1 87 ? -3.635 -20.203 -11.617 1 98.44 87 THR B O 1
ATOM 2694 N N . PRO B 1 88 ? -2.215 -18.453 -11.164 1 98.69 88 PRO B N 1
ATOM 2695 C CA . PRO B 1 88 ? -2.961 -18.125 -9.945 1 98.69 88 PRO B CA 1
ATOM 2696 C C . PRO B 1 88 ? -4.418 -17.766 -10.227 1 98.69 88 PRO B C 1
ATOM 2698 O O . PRO B 1 88 ? -5.301 -18.078 -9.43 1 98.69 88 PRO B O 1
ATOM 2701 N N . SER B 1 89 ? -4.676 -17.156 -11.383 1 98.75 89 SER B N 1
ATOM 2702 C CA . SER B 1 89 ? -6.047 -16.781 -11.719 1 98.75 89 SER B CA 1
ATOM 2703 C C . SER B 1 89 ? -6.906 -18.016 -11.969 1 98.75 89 SER B C 1
ATOM 2705 O O . SER B 1 89 ? -8.086 -18.047 -11.609 1 98.75 89 SER B O 1
ATOM 2707 N N . SER B 1 90 ? -6.359 -19.047 -12.586 1 98.06 90 SER B N 1
ATOM 2708 C CA . SER B 1 90 ? -7.137 -20.25 -12.828 1 98.06 90 SER B CA 1
ATOM 2709 C C . SER B 1 90 ? -7.426 -21 -11.531 1 98.06 90 SER B C 1
ATOM 2711 O O . SER B 1 90 ? -8.523 -21.531 -11.344 1 98.06 90 SER B O 1
ATOM 2713 N N . SER B 1 91 ? -6.391 -21.062 -10.641 1 98.31 91 SER B N 1
ATOM 2714 C CA . SER B 1 91 ? -6.652 -21.672 -9.344 1 98.31 91 SER B CA 1
ATOM 2715 C C . SER B 1 91 ? -7.688 -20.875 -8.555 1 98.31 91 SER B C 1
ATOM 2717 O O . SER B 1 91 ? -8.555 -21.453 -7.898 1 98.31 91 SER B O 1
ATOM 2719 N N . ALA B 1 92 ? -7.621 -19.531 -8.617 1 98.75 92 ALA B N 1
ATOM 2720 C CA . ALA B 1 92 ? -8.594 -18.672 -7.957 1 98.75 92 ALA B CA 1
ATOM 2721 C C . ALA B 1 92 ? -10 -18.938 -8.477 1 98.75 92 ALA B C 1
ATOM 2723 O O . ALA B 1 92 ? -10.953 -19 -7.699 1 98.75 92 ALA B O 1
ATOM 2724 N N . ALA B 1 93 ? -10.094 -19.062 -9.773 1 98.5 93 ALA B N 1
ATOM 2725 C CA . ALA B 1 93 ? -11.391 -19.297 -10.406 1 98.5 93 ALA B CA 1
ATOM 2726 C C . ALA B 1 93 ? -12.031 -20.578 -9.852 1 98.5 93 ALA B C 1
ATOM 2728 O O . ALA B 1 93 ? -13.227 -20.578 -9.531 1 98.5 93 ALA B O 1
ATOM 2729 N N . VAL B 1 94 ? -11.227 -21.594 -9.727 1 96.94 94 VAL B N 1
ATOM 2730 C CA . VAL B 1 94 ? -11.711 -22.875 -9.211 1 96.94 94 VAL B CA 1
ATOM 2731 C C . VAL B 1 94 ? -12.211 -22.703 -7.781 1 96.94 94 VAL B C 1
ATOM 2733 O O . VAL B 1 94 ? -13.32 -23.125 -7.449 1 96.94 94 VAL B O 1
ATOM 2736 N N . TRP B 1 95 ? -11.461 -22.062 -6.961 1 98.06 95 TRP B N 1
ATOM 2737 C CA . TRP B 1 95 ? -11.797 -21.906 -5.547 1 98.06 95 TRP B CA 1
ATOM 2738 C C . TRP B 1 95 ? -13.023 -21.031 -5.375 1 98.06 95 TRP B C 1
ATOM 2740 O O . TRP B 1 95 ? -13.938 -21.359 -4.609 1 98.06 95 TRP B O 1
ATOM 2750 N N . LEU B 1 96 ? -13.07 -19.922 -6.07 1 98.5 96 LEU B N 1
ATOM 2751 C CA . LEU B 1 96 ? -14.195 -19 -5.984 1 98.5 96 LEU B CA 1
ATOM 2752 C C . LEU B 1 96 ? -15.492 -19.688 -6.398 1 98.5 96 LEU B C 1
ATOM 2754 O O . LEU B 1 96 ? -16.531 -19.5 -5.762 1 98.5 96 LEU B O 1
ATOM 2758 N N . GLY B 1 97 ? -15.406 -20.484 -7.449 1 96.88 97 GLY B N 1
ATOM 2759 C CA . GLY B 1 97 ? -16.562 -21.266 -7.855 1 96.88 97 GLY B CA 1
ATOM 2760 C C . GLY B 1 97 ? -17.016 -22.25 -6.797 1 96.88 97 GLY B C 1
ATOM 2761 O O . GLY B 1 97 ? -18.219 -22.359 -6.516 1 96.88 97 GLY B O 1
ATOM 2762 N N . LYS B 1 98 ? -16.109 -22.906 -6.234 1 96.12 98 LYS B N 1
ATOM 2763 C CA . LYS B 1 98 ? -16.391 -23.938 -5.242 1 96.12 98 LYS B CA 1
ATOM 2764 C C . LYS B 1 98 ? -17.078 -23.344 -4.012 1 96.12 98 LYS B C 1
ATOM 2766 O O . LYS B 1 98 ? -18 -23.938 -3.457 1 96.12 98 LYS B O 1
ATOM 2771 N N . VAL B 1 99 ? -16.672 -22.125 -3.564 1 97.19 99 VAL B N 1
ATOM 2772 C CA . VAL B 1 99 ? -17.188 -21.562 -2.32 1 97.19 99 VAL B CA 1
ATOM 2773 C C . VAL B 1 99 ? -18.422 -20.703 -2.609 1 97.19 99 VAL B C 1
ATOM 2775 O O . VAL B 1 99 ? -19.031 -20.156 -1.691 1 97.19 99 VAL B O 1
ATOM 2778 N N . GLY B 1 100 ? -18.719 -20.484 -3.898 1 95.94 100 GLY B N 1
ATOM 2779 C CA . GLY B 1 100 ? -19.953 -19.812 -4.281 1 95.94 100 GLY B CA 1
ATOM 2780 C C . GLY B 1 100 ? -19.844 -18.312 -4.273 1 95.94 100 GLY B C 1
ATOM 2781 O O . GLY B 1 100 ? -20.828 -17.609 -3.998 1 95.94 100 GLY B O 1
ATOM 2782 N N . MET B 1 101 ? -18.703 -17.812 -4.418 1 96.12 101 MET B N 1
ATOM 2783 C CA . MET B 1 101 ? -18.5 -16.375 -4.59 1 96.12 101 MET B CA 1
ATOM 2784 C C . MET B 1 101 ? -18.453 -16.016 -6.066 1 96.12 101 MET B C 1
ATOM 2786 O O . MET B 1 101 ? -17.391 -16.094 -6.691 1 96.12 101 MET B O 1
ATOM 2790 N N . GLY B 1 102 ? -19.562 -15.477 -6.527 1 96.81 102 GLY B N 1
ATOM 2791 C CA . GLY B 1 102 ? -19.75 -15.398 -7.969 1 96.81 102 GLY B CA 1
ATOM 2792 C C . GLY B 1 102 ? -19.438 -14.016 -8.531 1 96.81 102 GLY B C 1
ATOM 2793 O O . GLY B 1 102 ? -19.188 -13.875 -9.727 1 96.81 102 GLY B O 1
ATOM 2794 N N . LYS B 1 103 ? -19.562 -12.938 -7.734 1 98.56 103 LYS B N 1
ATOM 2795 C CA . LYS B 1 103 ? -19.281 -11.578 -8.195 1 98.56 103 LYS B CA 1
ATOM 2796 C C . LYS B 1 103 ? -17.938 -11.086 -7.637 1 98.56 103 LYS B C 1
ATOM 2798 O O . LYS B 1 103 ? -17.812 -10.836 -6.438 1 98.56 103 LYS B O 1
ATOM 2803 N N . VAL B 1 104 ? -16.938 -10.922 -8.547 1 98.94 104 VAL B N 1
ATOM 2804 C CA . VAL B 1 104 ? -15.57 -10.688 -8.117 1 98.94 104 VAL B CA 1
ATOM 2805 C C . VAL B 1 104 ? -15.031 -9.414 -8.773 1 98.94 104 VAL B C 1
ATOM 2807 O O . VAL B 1 104 ? -15.086 -9.266 -10 1 98.94 104 VAL B O 1
ATOM 2810 N N . ARG B 1 105 ? -14.594 -8.445 -7.992 1 98.94 105 ARG B N 1
ATOM 2811 C CA . ARG B 1 105 ? -13.812 -7.332 -8.523 1 98.94 105 ARG B CA 1
ATOM 2812 C C . ARG B 1 105 ? -12.359 -7.734 -8.742 1 98.94 105 ARG B C 1
ATOM 2814 O O . ARG B 1 105 ? -11.688 -8.188 -7.809 1 98.94 105 ARG B O 1
ATOM 2821 N N . VAL B 1 106 ? -11.961 -7.543 -9.961 1 98.94 106 VAL B N 1
ATOM 2822 C CA . VAL B 1 106 ? -10.594 -7.941 -10.281 1 98.94 106 VAL B CA 1
ATOM 2823 C C . VAL B 1 106 ? -9.711 -6.703 -10.422 1 98.94 106 VAL B C 1
ATOM 2825 O O . VAL B 1 106 ? -9.945 -5.863 -11.297 1 98.94 106 VAL B O 1
ATOM 2828 N N . LEU B 1 107 ? -8.812 -6.574 -9.492 1 98.88 107 LEU B N 1
ATOM 2829 C CA . LEU B 1 107 ? -7.707 -5.641 -9.664 1 98.88 107 LEU B CA 1
ATOM 2830 C C . LEU B 1 107 ? -6.574 -6.277 -10.461 1 98.88 107 LEU B C 1
ATOM 2832 O O . LEU B 1 107 ? -5.574 -6.715 -9.891 1 98.88 107 LEU B O 1
ATOM 2836 N N . GLY B 1 108 ? -6.676 -6.266 -11.711 1 98.69 108 GLY B N 1
ATOM 2837 C CA . GLY B 1 108 ? -5.801 -6.918 -12.672 1 98.69 108 GLY B CA 1
ATOM 2838 C C . GLY B 1 108 ? -6.129 -6.566 -14.109 1 98.69 108 GLY B C 1
ATOM 2839 O O . GLY B 1 108 ? -7.176 -5.984 -14.391 1 98.69 108 GLY B O 1
ATOM 2840 N N . ASN B 1 109 ? -5.191 -6.863 -15.023 1 97.62 109 ASN B N 1
ATOM 2841 C CA . ASN B 1 109 ? -5.426 -6.656 -16.453 1 97.62 109 ASN B CA 1
ATOM 2842 C C . ASN B 1 109 ? -6.336 -7.73 -17.031 1 97.62 109 ASN B C 1
ATOM 2844 O O . ASN B 1 109 ? -6.77 -8.633 -16.312 1 97.62 109 ASN B O 1
ATOM 2848 N N . PRO B 1 110 ? -6.668 -7.672 -18.328 1 97.12 110 PRO B N 1
ATOM 2849 C CA . PRO B 1 110 ? -7.605 -8.633 -18.922 1 97.12 110 PRO B CA 1
ATOM 2850 C C . PRO B 1 110 ? -7.117 -10.07 -18.812 1 97.12 110 PRO B C 1
ATOM 2852 O O . PRO B 1 110 ? -7.922 -10.992 -18.625 1 97.12 110 PRO B O 1
ATOM 2855 N N . GLY B 1 111 ? -5.816 -10.305 -18.938 1 96.75 111 GLY B N 1
ATOM 2856 C CA . GLY B 1 111 ? -5.27 -11.641 -18.781 1 96.75 111 GLY B CA 1
ATOM 2857 C C . GLY B 1 111 ? -5.504 -12.211 -17.391 1 96.75 111 GLY B C 1
ATOM 2858 O O . GLY B 1 111 ? -5.762 -13.406 -17.234 1 96.75 111 GLY B O 1
ATOM 2859 N N . CYS B 1 112 ? -5.48 -11.367 -16.422 1 97.5 112 CYS B N 1
ATOM 2860 C CA . CYS B 1 112 ? -5.727 -11.727 -15.031 1 97.5 112 CYS B CA 1
ATOM 2861 C C . CYS B 1 112 ? -7.18 -12.133 -14.82 1 97.5 112 CYS B C 1
ATOM 2863 O O . CYS B 1 112 ? -7.465 -13.086 -14.086 1 97.5 112 CYS B O 1
ATOM 2865 N N . ALA B 1 113 ? -8.086 -11.508 -15.508 1 98.56 113 ALA B N 1
ATOM 2866 C CA . ALA B 1 113 ? -9.516 -11.703 -15.312 1 98.56 113 ALA B CA 1
ATOM 2867 C C . ALA B 1 113 ? -10.023 -12.898 -16.125 1 98.56 113 ALA B C 1
ATOM 2869 O O . ALA B 1 113 ? -11.031 -13.516 -15.758 1 98.56 113 ALA B O 1
ATOM 2870 N N . ALA B 1 114 ? -9.375 -13.258 -17.172 1 98.5 114 ALA B N 1
ATOM 2871 C CA . ALA B 1 114 ? -9.875 -14.172 -18.188 1 98.5 114 ALA B CA 1
ATOM 2872 C C . ALA B 1 114 ? -10.258 -15.516 -17.578 1 98.5 114 ALA B C 1
ATOM 2874 O O . ALA B 1 114 ? -11.352 -16.031 -17.828 1 98.5 114 ALA B O 1
ATOM 2875 N N . PRO B 1 115 ? -9.414 -16.094 -16.719 1 98.5 115 PRO B N 1
ATOM 2876 C CA . PRO B 1 115 ? -9.789 -17.406 -16.188 1 98.5 115 PRO B CA 1
ATOM 2877 C C . PRO B 1 115 ? -11.055 -17.359 -15.336 1 98.5 115 PRO B C 1
ATOM 2879 O O . PRO B 1 115 ? -11.812 -18.328 -15.289 1 98.5 115 PRO B O 1
ATOM 2882 N N . LEU B 1 116 ? -11.273 -16.234 -14.633 1 98.75 116 LEU B N 1
ATOM 2883 C CA . LEU B 1 116 ? -12.484 -16.078 -13.836 1 98.75 116 LEU B CA 1
ATOM 2884 C C . LEU B 1 116 ? -13.719 -15.984 -14.727 1 98.75 116 LEU B C 1
ATOM 2886 O O . LEU B 1 116 ? -14.742 -16.609 -14.445 1 98.75 116 LEU B O 1
ATOM 2890 N N . ILE B 1 117 ? -13.57 -15.25 -15.789 1 98.25 117 ILE B N 1
ATOM 2891 C CA . ILE B 1 117 ? -14.656 -15.102 -16.75 1 98.25 117 ILE B CA 1
ATOM 2892 C C . ILE B 1 117 ? -14.961 -16.453 -17.406 1 98.25 117 ILE B C 1
ATOM 2894 O O . ILE B 1 117 ? -16.125 -16.812 -17.547 1 98.25 117 ILE B O 1
ATOM 2898 N N . ASP B 1 118 ? -13.984 -17.156 -17.719 1 96.88 118 ASP B N 1
ATOM 2899 C CA . ASP B 1 118 ? -14.109 -18.438 -18.438 1 96.88 118 ASP B CA 1
ATOM 2900 C C . ASP B 1 118 ? -14.938 -19.438 -17.641 1 96.88 118 ASP B C 1
ATOM 2902 O O . ASP B 1 118 ? -15.609 -20.297 -18.219 1 96.88 118 ASP B O 1
ATOM 2906 N N . VAL B 1 119 ? -14.906 -19.359 -16.344 1 96.69 119 VAL B N 1
ATOM 2907 C CA . VAL B 1 119 ? -15.633 -20.344 -15.539 1 96.69 119 VAL B CA 1
ATOM 2908 C C . VAL B 1 119 ? -17 -19.781 -15.164 1 96.69 119 VAL B C 1
ATOM 2910 O O . VAL B 1 119 ? -17.719 -20.375 -14.344 1 96.69 119 VAL B O 1
ATOM 2913 N N . GLY B 1 120 ? -17.344 -18.609 -15.633 1 97.5 120 GLY B N 1
ATOM 2914 C CA . GLY B 1 120 ? -18.703 -18.109 -15.531 1 97.5 120 GLY B CA 1
ATOM 2915 C C . GLY B 1 120 ? -18.891 -17.172 -14.367 1 97.5 120 GLY B C 1
ATOM 2916 O O . GLY B 1 120 ? -20.031 -16.812 -14.031 1 97.5 120 GLY B O 1
ATOM 2917 N N . LEU B 1 121 ? -17.859 -16.688 -13.742 1 98.5 121 LEU B N 1
ATOM 2918 C CA . LEU B 1 121 ? -18 -15.727 -12.664 1 98.5 121 LEU B CA 1
ATOM 2919 C C . LEU B 1 121 ? -18.344 -14.344 -13.211 1 98.5 121 LEU B C 1
ATOM 2921 O O . LEU B 1 121 ? 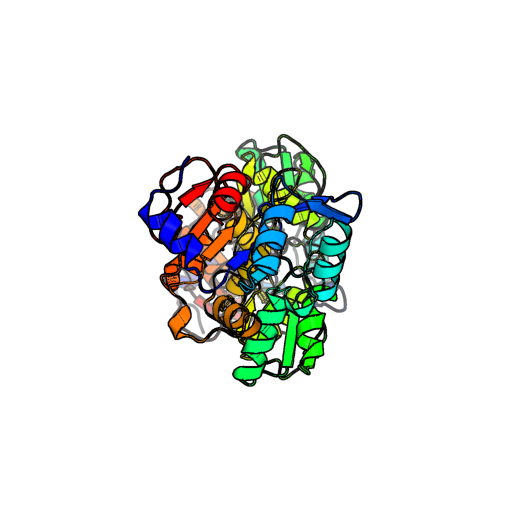-17.938 -14 -14.32 1 98.5 121 LEU B O 1
ATOM 2925 N N . GLU B 1 122 ? -19.094 -13.594 -12.484 1 98.56 122 GLU B N 1
ATOM 2926 C CA . GLU B 1 122 ? -19.328 -12.188 -12.797 1 98.56 122 GLU B CA 1
ATOM 2927 C C . GLU B 1 122 ? -18.141 -11.32 -12.383 1 98.56 122 GLU B C 1
ATOM 2929 O O . GLU B 1 122 ? -17.938 -11.07 -11.188 1 98.56 122 GLU B O 1
ATOM 2934 N N . VAL B 1 123 ? -17.438 -10.836 -13.32 1 98.75 123 VAL B N 1
ATOM 2935 C CA . VAL B 1 123 ? -16.234 -10.055 -13.031 1 98.75 123 VAL B CA 1
ATOM 2936 C C . VAL B 1 123 ? -16.547 -8.562 -13.133 1 98.75 123 VAL B C 1
ATOM 2938 O O . VAL B 1 123 ? -17.141 -8.109 -14.125 1 98.75 123 VAL B O 1
ATOM 2941 N N . VAL B 1 124 ? -16.188 -7.867 -12.102 1 98.56 124 VAL B N 1
ATOM 2942 C CA . VAL B 1 124 ? -16.312 -6.418 -12.031 1 98.56 124 VAL B CA 1
ATOM 2943 C C . VAL B 1 124 ? -14.945 -5.773 -12.273 1 98.56 124 VAL B C 1
ATOM 2945 O O . VAL B 1 124 ? -13.938 -6.207 -11.703 1 98.56 124 VAL B O 1
ATOM 2948 N N . GLY B 1 125 ? -14.93 -4.738 -13.133 1 98.19 125 GLY B N 1
ATOM 2949 C CA . GLY B 1 125 ? -13.688 -4.039 -13.414 1 98.19 125 GLY B CA 1
ATOM 2950 C C . GLY B 1 125 ? -13.094 -3.355 -12.195 1 98.19 125 GLY B C 1
ATOM 2951 O O . GLY B 1 125 ? -13.789 -3.146 -11.195 1 98.19 125 GLY B O 1
ATOM 2952 N N . PRO B 1 126 ? -11.859 -2.988 -12.281 1 98.69 126 PRO B N 1
ATOM 2953 C CA . PRO B 1 126 ? -11.125 -2.508 -11.109 1 98.69 126 PRO B CA 1
ATOM 2954 C C . PRO B 1 126 ? -11.758 -1.262 -10.484 1 98.69 126 PRO B C 1
ATOM 2956 O O . PRO B 1 126 ? -11.742 -1.1 -9.266 1 98.69 126 PRO B O 1
ATOM 2959 N N . SER B 1 127 ? -12.328 -0.362 -11.312 1 98.25 127 SER B N 1
ATOM 2960 C CA . SER B 1 127 ? -12.875 0.888 -10.789 1 98.25 127 SER B CA 1
ATOM 2961 C C . SER B 1 127 ? -14.367 1.01 -11.078 1 98.25 127 SER B C 1
ATOM 2963 O O . SER B 1 127 ? -14.953 2.078 -10.898 1 98.25 127 SER B O 1
ATOM 2965 N N . GLN B 1 128 ? -14.914 -0.053 -11.57 1 98 128 GLN B N 1
ATOM 2966 C CA . GLN B 1 128 ? -16.328 -0.041 -11.953 1 98 128 GLN B CA 1
ATOM 2967 C C . 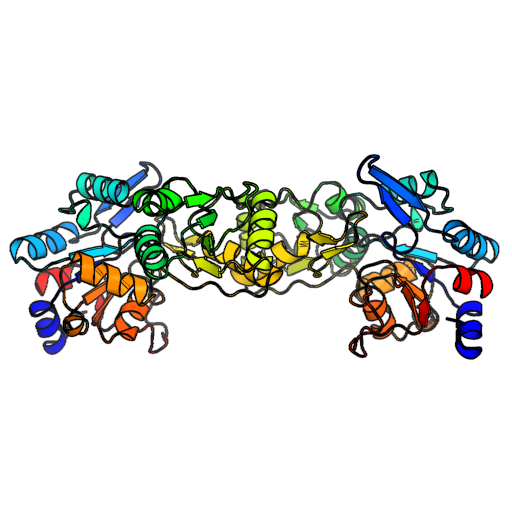GLN B 1 128 ? -17.219 0.046 -10.719 1 98 128 GLN B C 1
ATOM 2969 O O . GLN B 1 128 ? -17.016 -0.669 -9.742 1 98 128 GLN B O 1
ATOM 2974 N N . GLU B 1 129 ? -18.188 0.922 -10.789 1 97.06 129 GLU B N 1
ATOM 2975 C CA . GLU B 1 129 ? -19.188 0.947 -9.719 1 97.06 129 GLU B CA 1
ATOM 2976 C C . GLU B 1 129 ? -20 -0.343 -9.688 1 97.06 129 GLU B C 1
ATOM 2978 O O . GLU B 1 129 ? -20.484 -0.796 -10.727 1 97.06 129 GLU B O 1
ATOM 2983 N N . ALA B 1 130 ? -20.062 -0.961 -8.562 1 97.25 130 ALA B N 1
ATOM 2984 C CA . ALA B 1 130 ? -20.812 -2.209 -8.438 1 97.25 130 ALA B CA 1
ATOM 2985 C C . ALA B 1 130 ? -21.203 -2.469 -6.988 1 97.25 130 ALA B C 1
ATOM 2987 O O . ALA B 1 130 ? -20.438 -2.168 -6.066 1 97.25 130 ALA B O 1
ATOM 2988 N N . ASP B 1 131 ? -22.344 -3.027 -6.781 1 96.56 131 ASP B N 1
ATOM 2989 C CA . ASP B 1 131 ? -22.797 -3.518 -5.484 1 96.56 131 ASP B CA 1
ATOM 2990 C C . ASP B 1 131 ? -22.75 -5.043 -5.426 1 96.56 131 ASP B C 1
ATOM 2992 O O . ASP B 1 131 ? -22.672 -5.703 -6.465 1 96.56 131 ASP B O 1
ATOM 2996 N N . GLY B 1 132 ? -22.656 -5.508 -4.305 1 97.88 132 GLY B N 1
ATOM 2997 C CA . GLY B 1 132 ? -22.781 -6.941 -4.117 1 97.88 132 GLY B CA 1
ATOM 2998 C C . GLY B 1 132 ? -21.516 -7.703 -4.477 1 97.88 132 GLY B C 1
ATOM 2999 O O . GLY B 1 132 ? -21.562 -8.914 -4.711 1 97.88 132 GLY B O 1
ATOM 3000 N N . VAL B 1 133 ? -20.438 -7.008 -4.582 1 98.75 133 VAL B N 1
ATOM 3001 C CA . VAL B 1 133 ? -19.172 -7.68 -4.816 1 98.75 133 VAL B CA 1
ATOM 3002 C C . VAL B 1 133 ? -18.844 -8.602 -3.643 1 98.75 133 VAL B C 1
ATOM 3004 O O . VAL B 1 133 ? -18.922 -8.188 -2.482 1 98.75 133 VAL B O 1
ATOM 3007 N N . GLU B 1 134 ? -18.438 -9.797 -3.947 1 98.88 134 GLU B N 1
ATOM 3008 C CA . GLU B 1 134 ? -18.234 -10.789 -2.895 1 98.88 134 GLU B CA 1
ATOM 3009 C C . GLU B 1 134 ? -16.75 -11.008 -2.609 1 98.88 134 GLU B C 1
ATOM 3011 O O . GLU B 1 134 ? -16.391 -11.469 -1.528 1 98.88 134 GLU B O 1
ATOM 3016 N N . ALA B 1 135 ? -15.93 -10.711 -3.564 1 98.88 135 ALA B N 1
ATOM 3017 C CA . ALA B 1 135 ? -14.484 -10.844 -3.4 1 98.88 135 ALA B CA 1
ATOM 3018 C C . ALA B 1 135 ? -13.75 -9.789 -4.223 1 98.88 135 ALA B C 1
ATOM 3020 O O . ALA B 1 135 ? -14.219 -9.383 -5.289 1 98.88 135 ALA B O 1
ATOM 3021 N N . VAL B 1 136 ? -12.68 -9.312 -3.699 1 98.94 136 VAL B N 1
ATOM 3022 C CA . VAL B 1 136 ? -11.695 -8.523 -4.43 1 98.94 136 VAL B CA 1
ATOM 3023 C C . VAL B 1 136 ? -10.445 -9.359 -4.688 1 98.94 136 VAL B C 1
ATOM 3025 O O . VAL B 1 136 ? -9.789 -9.805 -3.748 1 98.94 136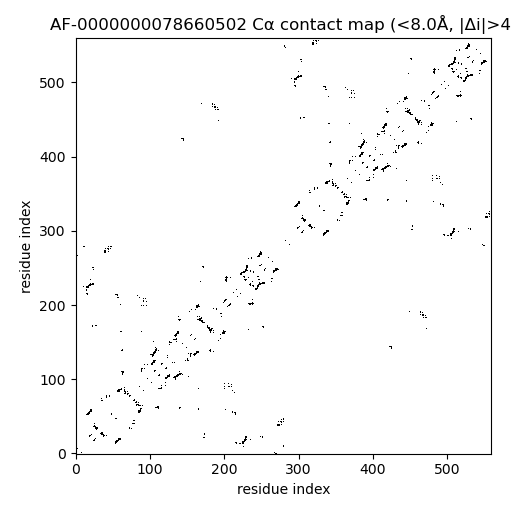 VAL B O 1
ATOM 3028 N N . TYR B 1 137 ? -10.148 -9.625 -5.98 1 98.94 137 TYR B N 1
ATOM 3029 C CA . TYR B 1 137 ? -9.008 -10.445 -6.395 1 98.94 137 TYR B CA 1
ATOM 3030 C C . TYR B 1 137 ? -7.895 -9.57 -6.965 1 98.94 137 TYR B C 1
ATOM 3032 O O . TYR B 1 137 ? -8.125 -8.789 -7.891 1 98.94 137 TYR B O 1
ATOM 3040 N N . THR B 1 138 ? -6.699 -9.703 -6.367 1 98.94 138 THR B N 1
ATOM 3041 C CA . THR B 1 138 ? -5.574 -8.914 -6.852 1 98.94 138 THR B CA 1
ATOM 3042 C C . THR B 1 138 ? -4.59 -9.797 -7.621 1 98.94 138 THR B C 1
ATOM 3044 O O . THR B 1 138 ? -4.277 -10.906 -7.195 1 98.94 138 THR B O 1
ATOM 3047 N N . GLY B 1 139 ? -4.141 -9.359 -8.75 1 98.5 139 GLY B N 1
ATOM 3048 C CA . GLY B 1 139 ? -3.125 -9.977 -9.594 1 98.5 139 GLY B CA 1
ATOM 3049 C C . GLY B 1 139 ? -2.227 -8.961 -10.281 1 98.5 139 GLY B C 1
ATOM 3050 O O . GLY B 1 139 ? -1.867 -7.945 -9.695 1 98.5 139 GLY B O 1
ATOM 3051 N N . TRP B 1 140 ? -1.785 -9.297 -11.461 1 97.5 140 TRP B N 1
ATOM 3052 C CA . TRP B 1 140 ? -0.96 -8.375 -12.227 1 97.5 140 TRP B CA 1
ATOM 3053 C C . TRP B 1 140 ? -1.771 -7.156 -12.672 1 97.5 140 TRP B C 1
ATOM 3055 O O . TRP B 1 140 ? -2.688 -7.277 -13.484 1 97.5 140 TRP B O 1
ATOM 3065 N N . PHE B 1 141 ? -1.369 -6.008 -12.133 1 97.81 141 PHE B N 1
ATOM 3066 C CA . PHE B 1 141 ? -2.143 -4.801 -12.391 1 97.81 141 PHE B CA 1
ATOM 3067 C C . PHE B 1 141 ? -1.257 -3.562 -12.312 1 97.81 141 PHE B C 1
ATOM 3069 O O . PHE B 1 141 ? -1.449 -2.707 -11.445 1 97.81 141 PHE B O 1
ATOM 3076 N N . ARG B 1 142 ? -0.471 -3.301 -13.305 1 95.75 142 ARG B N 1
ATOM 3077 C CA . ARG B 1 142 ? 0.443 -2.162 -13.336 1 95.75 142 ARG B CA 1
ATOM 3078 C C . ARG B 1 142 ? -0.321 -0.851 -13.477 1 95.75 142 ARG B C 1
ATOM 3080 O O . ARG B 1 142 ? 0.197 0.215 -13.133 1 95.75 142 ARG B O 1
ATOM 3087 N N . GLU B 1 143 ? -1.511 -0.943 -13.953 1 96.94 143 GLU B N 1
ATOM 3088 C CA . GLU B 1 143 ? -2.336 0.235 -14.195 1 96.94 143 GLU B CA 1
ATOM 3089 C C . GLU B 1 143 ? -3.049 0.684 -12.922 1 96.94 143 GLU B C 1
ATOM 3091 O O . GLU B 1 143 ? -3.826 1.642 -12.945 1 96.94 143 GLU B O 1
ATOM 3096 N N . PHE B 1 144 ? -2.809 0.046 -11.836 1 98.12 144 PHE B N 1
ATOM 3097 C CA . PHE B 1 144 ? -3.451 0.354 -10.562 1 98.12 144 PHE B CA 1
ATOM 3098 C C . PHE B 1 144 ? -3.367 1.846 -10.266 1 98.12 144 PHE B C 1
ATOM 3100 O O . PHE B 1 144 ? -2.324 2.469 -10.469 1 98.12 144 PHE B O 1
ATOM 3107 N N . ASP B 1 145 ? -4.5 2.439 -9.812 1 97.31 145 ASP B N 1
ATOM 3108 C CA . ASP B 1 145 ? -4.566 3.852 -9.453 1 97.31 145 ASP B CA 1
ATOM 3109 C C . ASP B 1 145 ? -5.539 4.078 -8.289 1 97.31 145 ASP B C 1
ATOM 3111 O O . ASP B 1 145 ? -6.062 3.123 -7.719 1 97.31 145 ASP B O 1
ATOM 3115 N N . PHE B 1 146 ? -5.777 5.316 -7.898 1 97.56 146 PHE B N 1
ATOM 3116 C CA . PHE B 1 146 ? -6.574 5.625 -6.719 1 97.56 146 PHE B CA 1
ATOM 3117 C C . PHE B 1 146 ? -8.047 5.34 -6.969 1 97.56 146 PHE B C 1
ATOM 3119 O O . PHE B 1 146 ? -8.797 5.051 -6.035 1 97.56 146 PHE B O 1
ATOM 3126 N N . ASN B 1 147 ? -8.477 5.414 -8.258 1 97.62 147 ASN B N 1
ATOM 3127 C CA . ASN B 1 147 ? -9.852 5.02 -8.539 1 97.62 147 ASN B CA 1
ATOM 3128 C C . ASN B 1 147 ? -10.086 3.545 -8.219 1 97.62 147 ASN B C 1
ATOM 3130 O O . ASN B 1 147 ? -11.102 3.188 -7.621 1 97.62 147 ASN B O 1
ATOM 3134 N N . ALA B 1 148 ? -9.172 2.736 -8.633 1 98.56 148 ALA B N 1
ATOM 3135 C CA . ALA B 1 148 ? -9.25 1.311 -8.328 1 98.56 148 ALA B CA 1
ATOM 3136 C C . ALA B 1 148 ? -9.164 1.07 -6.82 1 98.56 148 ALA B C 1
ATOM 3138 O O . ALA B 1 148 ? -9.883 0.228 -6.281 1 98.56 148 ALA B O 1
ATOM 3139 N N . LEU B 1 149 ? -8.273 1.794 -6.145 1 98.56 149 LEU B N 1
ATOM 3140 C CA . LEU B 1 149 ? -8.164 1.693 -4.695 1 98.56 149 LEU B CA 1
ATOM 3141 C C . LEU B 1 149 ? -9.5 1.978 -4.023 1 98.56 149 LEU B C 1
ATOM 3143 O O . LEU B 1 149 ? -9.953 1.2 -3.18 1 98.56 149 LEU B O 1
ATOM 3147 N N . GLU B 1 150 ? -10.109 3.098 -4.371 1 97.75 150 GLU B N 1
ATOM 3148 C CA . GLU B 1 150 ? -11.359 3.514 -3.742 1 97.75 150 GLU B CA 1
ATOM 3149 C C . GLU B 1 150 ? -12.461 2.49 -3.98 1 97.75 150 GLU B C 1
ATOM 3151 O O . GLU B 1 150 ? -13.195 2.133 -3.057 1 97.75 150 GLU B O 1
ATOM 3156 N N . ALA B 1 151 ? -12.523 1.989 -5.246 1 98.44 151 ALA B N 1
ATOM 3157 C CA . ALA B 1 151 ? -13.539 0.99 -5.566 1 98.44 151 ALA B CA 1
ATOM 3158 C C . ALA B 1 151 ? -13.312 -0.293 -4.773 1 98.44 151 ALA B C 1
ATOM 3160 O O . ALA B 1 151 ? -14.266 -0.875 -4.242 1 98.44 151 ALA B O 1
ATOM 3161 N N . ALA B 1 152 ? -12.109 -0.711 -4.695 1 98.81 152 ALA B N 1
ATOM 3162 C CA . ALA B 1 152 ? -11.781 -1.926 -3.955 1 98.81 152 ALA B CA 1
ATOM 3163 C C . ALA B 1 152 ? -12.086 -1.765 -2.471 1 98.81 152 ALA B C 1
ATOM 3165 O O . ALA B 1 152 ? -12.672 -2.658 -1.851 1 98.81 152 ALA B O 1
ATOM 3166 N N . CYS B 1 153 ? -11.703 -0.625 -1.905 1 98.44 153 CYS B N 1
ATOM 3167 C CA . CYS B 1 153 ? -11.984 -0.36 -0.499 1 98.44 153 CYS B CA 1
ATOM 3168 C C . CYS B 1 153 ? -13.484 -0.398 -0.229 1 98.44 153 CYS B C 1
ATOM 3170 O O . CYS B 1 153 ? -13.93 -0.998 0.752 1 98.44 153 CYS B O 1
ATOM 3172 N N . HIS B 1 154 ? -14.18 0.222 -1.105 1 97.75 154 HIS B N 1
ATOM 3173 C CA . HIS B 1 154 ? -15.633 0.213 -0.941 1 97.75 154 HIS B CA 1
ATOM 3174 C C . HIS B 1 154 ? -16.172 -1.213 -0.912 1 97.75 154 HIS B C 1
ATOM 3176 O O . HIS B 1 154 ? -16.984 -1.556 -0.048 1 97.75 154 HIS B O 1
ATOM 3182 N N . SER B 1 155 ? -15.75 -2.049 -1.855 1 98.69 155 SER B N 1
ATOM 3183 C CA . SER B 1 155 ? -16.172 -3.445 -1.881 1 98.69 155 SER B CA 1
ATOM 3184 C C . SER B 1 155 ? -15.789 -4.16 -0.59 1 98.69 155 SER B C 1
ATOM 3186 O O . SER B 1 155 ? -16.609 -4.883 -0.011 1 98.69 155 SER B O 1
ATOM 3188 N N . LEU B 1 156 ? -14.617 -3.953 -0.102 1 98.75 156 LEU B N 1
ATOM 3189 C CA . LEU B 1 156 ? -14.094 -4.645 1.073 1 98.75 156 LEU B CA 1
ATOM 3190 C C . LEU B 1 156 ? -14.797 -4.168 2.34 1 98.75 156 LEU B C 1
ATOM 3192 O O . LEU B 1 156 ? -15.109 -4.973 3.221 1 98.75 156 LEU B O 1
ATOM 3196 N N . TRP B 1 157 ? -15.023 -2.865 2.432 1 97.5 157 TRP B N 1
ATOM 3197 C CA . TRP B 1 157 ? -15.75 -2.322 3.576 1 97.5 157 TRP B CA 1
ATOM 3198 C C . TRP B 1 157 ? -17.188 -2.85 3.615 1 97.5 157 TRP B C 1
ATOM 3200 O O . TRP B 1 157 ? -17.797 -2.898 4.68 1 97.5 157 TRP B O 1
ATOM 3210 N N . ASN B 1 158 ? -17.688 -3.24 2.488 1 97.81 158 ASN B N 1
ATOM 3211 C CA . ASN B 1 158 ? -19.047 -3.746 2.414 1 97.81 158 ASN B CA 1
ATOM 3212 C C . ASN B 1 158 ? -19.094 -5.27 2.463 1 97.81 158 ASN B C 1
ATOM 3214 O O . ASN B 1 158 ? -20.031 -5.891 1.952 1 97.81 158 ASN B O 1
ATOM 3218 N N . GLY B 1 159 ? -18.016 -5.883 2.867 1 98 159 GLY B N 1
ATOM 3219 C CA . GLY B 1 159 ? -18.109 -7.277 3.262 1 98 159 GLY B CA 1
ATOM 3220 C C . GLY B 1 159 ? -17.344 -8.211 2.34 1 98 159 GLY B C 1
ATOM 3221 O O . GLY B 1 159 ? -17.188 -9.398 2.635 1 98 159 GLY B O 1
ATOM 3222 N N . ALA B 1 160 ? -16.844 -7.789 1.162 1 98.81 160 ALA B N 1
ATOM 3223 C CA . ALA B 1 160 ? -16.109 -8.648 0.24 1 98.81 160 ALA B CA 1
ATOM 3224 C C . ALA B 1 160 ? -14.867 -9.227 0.907 1 98.81 160 ALA B C 1
ATOM 3226 O O . ALA B 1 160 ? -14.281 -8.594 1.79 1 98.81 160 ALA B O 1
ATOM 3227 N N . LYS B 1 161 ? -14.453 -10.398 0.514 1 98.75 161 LYS B N 1
ATOM 3228 C CA . LYS B 1 161 ? -13.188 -11 0.934 1 98.75 161 LYS B CA 1
ATOM 3229 C C . LYS B 1 161 ? -12.039 -10.531 0.052 1 98.75 161 LYS B C 1
ATOM 3231 O O . LYS B 1 161 ? -12.219 -10.289 -1.144 1 98.75 161 LYS B O 1
ATOM 3236 N N . LEU B 1 162 ? -10.938 -10.352 0.671 1 98.94 162 LEU B N 1
ATOM 3237 C CA . LEU B 1 162 ? -9.734 -10.055 -0.092 1 98.94 162 LEU B CA 1
ATOM 3238 C C . LEU B 1 162 ? -8.977 -11.328 -0.442 1 98.94 162 LEU B C 1
ATOM 3240 O O . LEU B 1 162 ? -8.586 -12.086 0.448 1 98.94 162 LEU B O 1
ATOM 3244 N N . VAL B 1 163 ? -8.844 -11.625 -1.709 1 98.88 163 VAL B N 1
ATOM 3245 C CA . VAL B 1 163 ? -8.094 -12.773 -2.197 1 98.88 163 VAL B CA 1
ATOM 3246 C C . VAL B 1 163 ? -7.039 -12.312 -3.203 1 98.88 163 VAL B C 1
ATOM 3248 O O . VAL B 1 163 ? -7.156 -11.227 -3.781 1 98.88 163 VAL B O 1
ATOM 3251 N N . THR B 1 164 ? -5.953 -13.109 -3.361 1 98.88 164 THR B N 1
ATOM 3252 C CA . THR B 1 164 ? -4.844 -12.609 -4.164 1 98.88 164 THR B CA 1
ATOM 3253 C C . THR B 1 164 ? -4.145 -13.75 -4.898 1 98.88 164 THR B C 1
ATOM 3255 O O . THR B 1 164 ? -4.145 -14.891 -4.426 1 98.88 164 THR B O 1
ATOM 3258 N N . ALA B 1 165 ? -3.607 -13.367 -6.051 1 98.38 165 ALA B N 1
ATOM 3259 C CA . ALA B 1 165 ? -2.775 -14.273 -6.832 1 98.38 165 ALA B CA 1
ATOM 3260 C C . ALA B 1 165 ? -1.505 -14.648 -6.074 1 98.38 165 ALA B C 1
ATOM 3262 O O . ALA B 1 165 ? -1.055 -15.789 -6.125 1 98.38 165 ALA B O 1
ATOM 3263 N N . SER B 1 166 ? -0.95 -13.68 -5.48 1 97 166 SER B N 1
ATOM 3264 C CA . SER B 1 166 ? 0.345 -13.805 -4.82 1 97 166 SER B CA 1
ATOM 3265 C C . SER B 1 166 ? 0.559 -12.68 -3.812 1 97 166 SER B C 1
ATOM 3267 O O . SER B 1 166 ? -0.058 -11.617 -3.92 1 97 166 SER B O 1
ATOM 3269 N N . ASN B 1 167 ? 1.411 -13 -2.811 1 96.94 167 ASN B N 1
ATOM 3270 C CA . ASN B 1 167 ? 1.712 -11.977 -1.813 1 96.94 167 ASN B CA 1
ATOM 3271 C C . ASN B 1 167 ? 3.211 -11.867 -1.552 1 96.94 167 ASN B C 1
ATOM 3273 O O . ASN B 1 167 ? 3.635 -11.664 -0.413 1 96.94 167 ASN B O 1
ATOM 3277 N N . VAL B 1 168 ? 4.047 -12.109 -2.6 1 92.56 168 VAL B N 1
ATOM 3278 C CA . VAL B 1 168 ? 5.488 -11.891 -2.527 1 92.56 168 VAL B CA 1
ATOM 3279 C C . VAL B 1 168 ? 5.852 -10.609 -3.27 1 92.56 168 VAL B C 1
ATOM 3281 O O . VAL B 1 168 ? 5.227 -10.266 -4.277 1 92.56 168 VAL B O 1
ATOM 3284 N N . PRO B 1 169 ? 6.906 -9.953 -2.836 1 94 169 PRO B N 1
ATOM 3285 C CA . PRO B 1 169 ? 7.184 -8.602 -3.342 1 94 169 PRO B CA 1
ATOM 3286 C C . PRO B 1 169 ? 7.859 -8.617 -4.711 1 94 169 PRO B C 1
ATOM 3288 O O . PRO B 1 169 ? 7.766 -7.637 -5.457 1 94 169 PRO B O 1
ATOM 3291 N N . PHE B 1 170 ? 8.594 -9.688 -5.035 1 89.56 170 PHE B N 1
ATOM 3292 C CA . PHE B 1 170 ? 9.398 -9.672 -6.25 1 89.56 170 PHE B CA 1
ATOM 3293 C C . PHE B 1 170 ? 9.234 -10.969 -7.031 1 89.56 170 PHE B C 1
ATOM 3295 O O . PHE B 1 170 ? 8.836 -11.992 -6.473 1 89.56 170 PHE B O 1
ATOM 3302 N N . PHE B 1 171 ? 9.469 -10.883 -8.328 1 82.56 171 PHE B N 1
ATOM 3303 C CA . PHE B 1 171 ? 9.648 -12.07 -9.164 1 82.56 171 PHE B CA 1
ATOM 3304 C C . PHE B 1 171 ? 10.891 -11.93 -10.039 1 82.56 171 PHE B C 1
ATOM 3306 O O . PHE B 1 171 ? 11.383 -10.828 -10.258 1 82.56 171 PHE B O 1
ATOM 3313 N N . ALA B 1 172 ? 11.352 -13.008 -10.406 1 78 172 ALA B N 1
ATOM 3314 C CA . ALA B 1 172 ? 12.594 -13.047 -11.18 1 78 172 ALA B CA 1
ATOM 3315 C C . ALA B 1 172 ? 12.359 -12.586 -12.609 1 78 172 ALA B C 1
ATOM 3317 O O . ALA B 1 172 ? 11.344 -12.914 -13.227 1 78 172 ALA B O 1
ATOM 3318 N N . THR B 1 173 ? 13.297 -11.758 -13.078 1 76.75 173 THR B N 1
ATOM 3319 C CA . THR B 1 173 ? 13.352 -11.352 -14.477 1 76.75 173 THR B CA 1
ATOM 3320 C C . THR B 1 173 ? 14.758 -11.547 -15.039 1 76.75 173 THR B C 1
ATOM 3322 O O . THR B 1 173 ? 15.688 -11.859 -14.297 1 76.75 173 THR B O 1
ATOM 3325 N N . GLU B 1 174 ? 14.859 -11.43 -16.328 1 72.25 174 GLU B N 1
ATOM 3326 C CA . GLU B 1 174 ? 16.172 -11.547 -16.969 1 72.25 174 GLU B CA 1
ATOM 3327 C C . GLU B 1 174 ? 17.156 -10.539 -16.406 1 72.25 174 GLU B C 1
ATOM 3329 O O . GLU B 1 174 ? 18.359 -10.82 -16.312 1 72.25 174 GLU B O 1
ATOM 3334 N N . ASN B 1 175 ? 16.625 -9.445 -15.984 1 74.44 175 ASN B N 1
ATOM 3335 C CA . ASN B 1 175 ? 17.5 -8.367 -15.547 1 74.44 175 ASN B CA 1
ATOM 3336 C C . ASN B 1 175 ? 17.5 -8.219 -14.023 1 74.44 175 ASN B C 1
ATOM 3338 O O . ASN B 1 175 ? 17.859 -7.168 -13.492 1 74.44 175 ASN B O 1
ATOM 3342 N N . GLY B 1 176 ? 17.125 -9.289 -13.414 1 78.56 176 GLY B N 1
ATOM 3343 C CA . GLY B 1 176 ? 17.078 -9.227 -11.961 1 78.56 176 GLY B CA 1
ATOM 3344 C C . GLY B 1 176 ? 15.703 -9.5 -11.391 1 78.56 176 GLY B C 1
ATOM 3345 O O . GLY B 1 176 ? 15.125 -10.555 -11.648 1 78.56 176 GLY B O 1
ATOM 3346 N N . ARG B 1 177 ? 15.305 -8.578 -10.617 1 80.44 177 ARG B N 1
ATOM 3347 C CA . ARG B 1 177 ? 13.992 -8.773 -10.016 1 80.44 177 ARG B CA 1
ATOM 3348 C C . ARG B 1 177 ? 13.062 -7.602 -10.32 1 80.44 177 ARG B C 1
ATOM 3350 O O . ARG B 1 177 ? 13.531 -6.488 -10.578 1 80.44 177 ARG B O 1
ATOM 3357 N N . ALA B 1 178 ? 11.82 -7.949 -10.375 1 86.69 178 ALA B N 1
ATOM 3358 C CA . ALA B 1 178 ? 10.789 -6.934 -10.586 1 86.69 178 ALA B CA 1
ATOM 3359 C C . ALA B 1 178 ? 9.727 -7 -9.492 1 86.69 178 ALA B C 1
ATOM 3361 O O . ALA B 1 178 ? 9.578 -8.023 -8.82 1 86.69 178 ALA B O 1
ATOM 3362 N N . ILE B 1 179 ? 9.016 -5.898 -9.336 1 92.44 179 ILE B N 1
ATOM 3363 C CA . ILE B 1 179 ? 8 -5.809 -8.297 1 92.44 179 ILE B CA 1
ATOM 3364 C C . ILE B 1 179 ? 6.777 -6.637 -8.688 1 92.44 179 ILE B C 1
ATOM 3366 O O . ILE B 1 179 ? 6.25 -6.484 -9.797 1 92.44 179 ILE B O 1
ATOM 3370 N N . GLY B 1 180 ? 6.41 -7.574 -7.812 1 93.62 180 GLY B N 1
ATOM 3371 C CA . GLY B 1 180 ? 5.113 -8.219 -7.953 1 93.62 180 GLY B CA 1
ATOM 3372 C C . GLY B 1 180 ? 3.951 -7.305 -7.617 1 93.62 180 GLY B C 1
ATOM 3373 O O . GLY B 1 180 ? 3.719 -6.996 -6.445 1 93.62 180 GLY B O 1
ATOM 3374 N N . ALA B 1 181 ? 3.176 -7.004 -8.547 1 96.88 181 ALA B N 1
ATOM 3375 C CA . ALA B 1 181 ? 2.193 -5.926 -8.453 1 96.88 181 ALA B CA 1
ATOM 3376 C C . ALA B 1 181 ? 1.191 -6.195 -7.332 1 96.88 181 ALA B C 1
ATOM 3378 O O . ALA B 1 181 ? 0.785 -5.273 -6.617 1 96.88 181 ALA B O 1
ATOM 3379 N N . SER B 1 182 ? 0.807 -7.438 -7.148 1 98.31 182 SER B N 1
ATOM 3380 C CA . SER B 1 182 ? -0.247 -7.73 -6.184 1 98.31 182 SER B CA 1
ATOM 3381 C C . SER B 1 182 ? 0.211 -7.438 -4.758 1 98.31 182 SER B C 1
ATOM 3383 O O . SER B 1 182 ? -0.59 -7.031 -3.914 1 98.31 182 SER B O 1
ATOM 3385 N N . PHE B 1 183 ? 1.509 -7.594 -4.477 1 98.19 183 PHE B N 1
ATOM 3386 C CA . PHE B 1 183 ? 2.016 -7.473 -3.113 1 98.19 183 PHE B CA 1
ATOM 3387 C C . PHE B 1 183 ? 1.811 -6.059 -2.584 1 98.19 183 PHE B C 1
ATOM 3389 O O . PHE B 1 183 ? 1.141 -5.859 -1.568 1 98.19 183 PHE B O 1
ATOM 3396 N N . PRO B 1 184 ? 2.348 -5.043 -3.268 1 98.62 184 PRO B N 1
ATOM 3397 C CA . PRO B 1 184 ? 2.121 -3.695 -2.746 1 98.62 184 PRO B CA 1
ATOM 3398 C C . PRO B 1 184 ? 0.649 -3.291 -2.779 1 98.62 184 PRO B C 1
ATOM 3400 O O . PRO B 1 184 ? 0.195 -2.527 -1.922 1 98.62 184 PRO B O 1
ATOM 3403 N N . ILE B 1 185 ? -0.139 -3.748 -3.762 1 98.81 185 ILE B N 1
ATOM 3404 C CA . ILE B 1 185 ? -1.568 -3.457 -3.803 1 98.81 185 ILE B CA 1
ATOM 3405 C C . ILE B 1 185 ? -2.25 -4.051 -2.572 1 98.81 185 ILE B C 1
ATOM 3407 O O . ILE B 1 185 ? -3.055 -3.381 -1.917 1 98.81 185 ILE B O 1
ATOM 3411 N N . ASN B 1 186 ? -1.906 -5.285 -2.227 1 98.88 186 ASN B N 1
ATOM 3412 C CA . ASN B 1 186 ? -2.436 -5.93 -1.027 1 98.88 186 ASN B CA 1
ATOM 3413 C C . ASN B 1 186 ? -2.107 -5.129 0.229 1 98.88 186 ASN B C 1
ATOM 3415 O O . ASN B 1 186 ? -2.953 -4.98 1.113 1 98.88 186 ASN B O 1
ATOM 3419 N N . ALA B 1 187 ? -0.868 -4.656 0.29 1 98.69 187 ALA B N 1
ATOM 3420 C CA . ALA B 1 187 ? -0.445 -3.881 1.453 1 98.69 187 ALA B CA 1
ATOM 3421 C C . ALA B 1 187 ? -1.31 -2.635 1.626 1 98.69 187 ALA B C 1
ATOM 3423 O O . ALA B 1 187 ? -1.731 -2.314 2.74 1 98.69 187 ALA B O 1
ATOM 3424 N N . MET B 1 188 ? -1.544 -1.985 0.526 1 98.56 188 MET B N 1
ATOM 3425 C CA . MET B 1 188 ? -2.383 -0.79 0.531 1 98.56 188 MET B CA 1
ATOM 3426 C C . MET B 1 188 ? -3.797 -1.119 1 1 98.56 188 MET B C 1
ATOM 3428 O O . MET B 1 188 ? -4.336 -0.445 1.88 1 98.56 188 MET B O 1
ATOM 3432 N N . LEU B 1 189 ? -4.375 -2.162 0.454 1 98.88 189 LEU B N 1
ATOM 3433 C CA . LEU B 1 189 ? -5.746 -2.543 0.773 1 98.88 189 LEU B CA 1
ATOM 3434 C C . LEU B 1 189 ? -5.863 -2.994 2.227 1 98.88 189 LEU B C 1
ATOM 3436 O O . LEU B 1 189 ? -6.832 -2.658 2.908 1 98.88 189 LEU B O 1
ATOM 3440 N N . THR B 1 190 ? -4.895 -3.771 2.666 1 98.81 190 THR B N 1
ATOM 3441 C CA . THR B 1 190 ? -4.895 -4.234 4.051 1 98.81 190 THR B CA 1
ATOM 3442 C C . THR B 1 190 ? -4.805 -3.055 5.016 1 98.81 190 THR B C 1
ATOM 3444 O O . THR B 1 190 ? -5.512 -3.018 6.023 1 98.81 190 THR B O 1
ATOM 3447 N N . ALA B 1 191 ? -3.969 -2.109 4.719 1 98.44 191 ALA B N 1
ATOM 3448 C CA . ALA B 1 191 ? -3.834 -0.928 5.57 1 98.44 191 ALA B CA 1
ATOM 3449 C C . ALA B 1 191 ? -5.152 -0.163 5.652 1 98.44 191 ALA B C 1
ATOM 3451 O O . ALA B 1 191 ? -5.531 0.313 6.727 1 98.44 191 ALA B O 1
ATOM 3452 N N . MET B 1 192 ? -5.84 -0.051 4.562 1 98.25 192 MET B N 1
ATOM 3453 C CA . MET B 1 192 ? -7.055 0.755 4.477 1 98.25 192 MET B CA 1
ATOM 3454 C C . MET B 1 192 ? -8.234 0.035 5.125 1 98.25 192 MET B C 1
ATOM 3456 O O . MET B 1 192 ? -9.141 0.675 5.668 1 98.25 192 MET B O 1
ATOM 3460 N N . THR B 1 193 ? -8.25 -1.34 5.109 1 98.5 193 THR B N 1
ATOM 3461 C CA . THR B 1 193 ? -9.508 -2.025 5.379 1 98.5 193 THR B CA 1
ATOM 3462 C C . THR B 1 193 ? -9.352 -3.006 6.539 1 98.5 193 THR B C 1
ATOM 3464 O O . THR B 1 193 ? -10.344 -3.49 7.082 1 98.5 193 THR B O 1
ATOM 3467 N N . GLY B 1 194 ? -8.102 -3.332 6.859 1 98.12 194 GLY B N 1
ATOM 3468 C CA . GLY B 1 194 ? -7.852 -4.332 7.887 1 98.12 194 GLY B CA 1
ATOM 3469 C C . GLY B 1 194 ? -7.961 -5.754 7.375 1 98.12 194 GLY B C 1
ATOM 3470 O O . GLY B 1 194 ? -7.676 -6.707 8.109 1 98.12 194 GLY B O 1
ATOM 3471 N N . LYS B 1 195 ? -8.32 -5.961 6.133 1 98.31 195 LYS B N 1
ATOM 3472 C CA . LYS B 1 195 ? -8.477 -7.297 5.566 1 98.31 195 LYS B CA 1
ATOM 3473 C C . LYS B 1 195 ? -7.133 -7.871 5.137 1 98.31 195 LYS B C 1
ATOM 3475 O O . LYS B 1 195 ? -6.301 -7.16 4.566 1 98.31 195 LYS B O 1
ATOM 3480 N N . ARG B 1 196 ? -6.934 -9.125 5.414 1 98.06 196 ARG B N 1
ATOM 3481 C CA . ARG B 1 196 ? -5.738 -9.836 4.973 1 98.06 196 ARG B CA 1
ATOM 3482 C C . ARG B 1 196 ? -6.023 -10.672 3.729 1 98.06 196 ARG B C 1
ATOM 3484 O O . ARG B 1 196 ? -7.059 -11.336 3.643 1 98.06 196 ARG B O 1
ATOM 3491 N N . PRO B 1 197 ? -5.117 -10.609 2.795 1 98.69 197 PRO B N 1
ATOM 3492 C CA . PRO B 1 197 ? -5.383 -11.352 1.558 1 98.69 197 PRO B CA 1
ATOM 3493 C C . PRO B 1 197 ? -5.184 -12.859 1.715 1 98.69 197 PRO B C 1
ATOM 3495 O O . PRO B 1 197 ? -4.176 -13.297 2.273 1 98.69 197 PRO B O 1
ATOM 3498 N N . ARG B 1 198 ? -6.145 -13.609 1.286 1 98.62 198 ARG B N 1
ATOM 3499 C CA . ARG B 1 198 ? -5.969 -15.055 1.137 1 98.62 198 ARG B CA 1
ATOM 3500 C C . ARG B 1 198 ? -5.258 -15.383 -0.172 1 98.62 198 ARG B C 1
ATOM 3502 O O . ARG B 1 198 ? -5.746 -15.039 -1.251 1 98.62 198 ARG B O 1
ATOM 3509 N N . ILE B 1 199 ? -4.195 -16.078 -0.072 1 98.69 199 ILE B N 1
ATOM 3510 C CA . ILE B 1 199 ? -3.432 -16.438 -1.262 1 98.69 199 ILE B CA 1
ATOM 3511 C C . ILE B 1 199 ? -4.105 -17.609 -1.971 1 98.69 199 ILE B C 1
ATOM 3513 O O . ILE B 1 199 ? -4.418 -18.625 -1.344 1 98.69 199 ILE B O 1
ATOM 3517 N N . LEU B 1 200 ? -4.289 -17.422 -3.326 1 98.69 200 LEU B N 1
ATOM 3518 C CA . LEU B 1 200 ? -4.949 -18.484 -4.09 1 98.69 200 LEU B CA 1
ATOM 3519 C C . LEU B 1 200 ? -4.027 -19.031 -5.172 1 98.69 200 LEU B C 1
ATOM 3521 O O . LEU B 1 200 ? -4.367 -20 -5.859 1 98.69 200 LEU B O 1
ATOM 3525 N N . GLY B 1 201 ? -2.879 -18.391 -5.355 1 98.44 201 GLY B N 1
ATOM 3526 C CA . GLY B 1 201 ? -1.771 -18.953 -6.113 1 98.44 201 GLY B CA 1
ATOM 3527 C C . GLY B 1 201 ? -0.745 -19.656 -5.246 1 98.44 201 GLY B C 1
ATOM 3528 O O . GLY B 1 201 ? -1.071 -20.141 -4.156 1 98.44 201 GLY B O 1
ATOM 3529 N N . LYS B 1 202 ? 0.491 -19.812 -5.809 1 97.5 202 LYS B N 1
ATOM 3530 C CA . LYS B 1 202 ? 1.567 -20.359 -4.984 1 97.5 202 LYS B CA 1
ATOM 3531 C C . LYS B 1 202 ? 1.845 -19.453 -3.779 1 97.5 202 LYS B C 1
ATOM 3533 O O . LYS B 1 202 ? 1.881 -18.234 -3.902 1 97.5 202 LYS B O 1
ATOM 3538 N N . PRO B 1 203 ? 1.917 -20.094 -2.609 1 97.88 203 PRO B N 1
ATOM 3539 C CA . PRO B 1 203 ? 2.107 -21.5 -2.209 1 97.88 203 PRO B CA 1
ATOM 3540 C C . PRO B 1 203 ? 0.834 -22.125 -1.646 1 97.88 203 PRO B C 1
ATOM 3542 O O . PRO B 1 203 ? 0.905 -23.094 -0.875 1 97.88 203 PRO B O 1
ATOM 3545 N N . SER B 1 204 ? -0.289 -21.688 -2 1 98.19 204 SER B N 1
ATOM 3546 C CA . SER B 1 204 ? -1.527 -22.078 -1.334 1 98.19 204 SER B CA 1
ATOM 3547 C C . SER B 1 204 ? -1.836 -23.562 -1.56 1 98.19 204 SER B C 1
ATOM 3549 O O . SER B 1 204 ? -1.464 -24.125 -2.59 1 98.19 204 SER B O 1
ATOM 3551 N N . ARG B 1 205 ? -2.539 -24.094 -0.61 1 97.25 205 ARG B N 1
ATOM 3552 C CA . ARG B 1 205 ? -3.059 -25.453 -0.765 1 97.25 205 ARG B CA 1
ATOM 3553 C C . ARG B 1 205 ? -4.066 -25.531 -1.909 1 97.25 205 ARG B C 1
ATOM 3555 O O . ARG B 1 205 ? -4.133 -26.531 -2.619 1 97.25 205 ARG B O 1
ATOM 3562 N N . VAL B 1 206 ? -4.809 -24.484 -2.113 1 97.62 206 VAL B N 1
ATOM 3563 C CA . VAL B 1 206 ? -5.781 -24.406 -3.195 1 97.62 206 VAL B CA 1
ATOM 3564 C C . VAL B 1 206 ? -5.082 -24.594 -4.539 1 97.62 206 VAL B C 1
ATOM 3566 O O . VAL B 1 206 ? -5.539 -25.375 -5.375 1 97.62 206 VAL B O 1
ATOM 3569 N N . ALA B 1 207 ? -4.004 -23.938 -4.684 1 98.19 207 ALA B N 1
ATOM 3570 C CA . ALA B 1 207 ? -3.248 -24.031 -5.93 1 98.19 207 ALA B CA 1
ATOM 3571 C C . ALA B 1 207 ? -2.684 -25.422 -6.129 1 98.19 207 ALA B C 1
ATOM 3573 O O . ALA B 1 207 ? -2.746 -25.984 -7.227 1 98.19 207 ALA B O 1
ATOM 3574 N N . PHE B 1 208 ? -2.141 -25.984 -5.062 1 98.62 208 PHE B N 1
ATOM 3575 C CA . PHE B 1 208 ? -1.589 -27.344 -5.133 1 98.62 208 PHE B CA 1
ATOM 3576 C C . PHE B 1 208 ? -2.664 -28.344 -5.52 1 98.62 208 PHE B C 1
ATOM 3578 O O . PHE B 1 208 ? -2.461 -29.156 -6.422 1 98.62 208 PHE B O 1
ATOM 3585 N N . GLU B 1 209 ? -3.785 -28.234 -4.926 1 98.19 209 GLU B N 1
ATOM 3586 C CA . GLU B 1 209 ? -4.887 -29.156 -5.188 1 98.19 209 GLU B CA 1
ATOM 3587 C C . GLU B 1 209 ? -5.418 -28.984 -6.609 1 98.19 209 GLU B C 1
ATOM 3589 O O . GLU B 1 209 ? -5.828 -29.969 -7.242 1 98.19 209 GLU B O 1
ATOM 3594 N N . THR B 1 210 ? -5.426 -27.781 -7.055 1 98.19 210 THR B N 1
ATOM 3595 C CA . THR B 1 210 ? -5.824 -27.547 -8.438 1 98.19 210 THR B CA 1
ATOM 3596 C C . THR B 1 210 ? -4.859 -28.234 -9.406 1 98.19 210 THR B C 1
ATOM 3598 O O . THR B 1 210 ? -5.293 -28.859 -10.375 1 98.19 210 THR B O 1
ATOM 3601 N N . ALA B 1 211 ? -3.578 -28.141 -9.125 1 98.62 211 ALA B N 1
ATOM 3602 C CA . ALA B 1 211 ? -2.574 -28.812 -9.945 1 98.62 211 ALA B CA 1
ATOM 3603 C C . ALA B 1 211 ? -2.777 -30.328 -9.922 1 98.62 211 ALA B C 1
ATOM 3605 O O . ALA B 1 211 ? -2.688 -30.984 -10.961 1 98.62 211 ALA B O 1
ATOM 3606 N N . MET B 1 212 ? -3.072 -30.875 -8.758 1 98.5 212 MET B N 1
ATOM 3607 C CA . MET B 1 212 ? -3.336 -32.312 -8.617 1 98.5 212 MET B CA 1
ATOM 3608 C C . MET B 1 212 ? -4.516 -32.719 -9.492 1 98.5 212 MET B C 1
ATOM 3610 O O . MET B 1 212 ? -4.457 -33.75 -10.172 1 98.5 212 MET B O 1
ATOM 3614 N N . SER B 1 213 ? -5.504 -31.906 -9.445 1 98.06 213 SER B N 1
ATOM 3615 C CA . SER B 1 213 ? -6.699 -32.188 -10.234 1 98.06 213 SER B CA 1
ATOM 3616 C C . SER B 1 213 ? -6.387 -32.219 -11.727 1 98.06 213 SER B C 1
ATOM 3618 O O . SER B 1 213 ? -6.832 -33.094 -12.453 1 98.06 213 SER B O 1
ATOM 3620 N N . ILE B 1 214 ? -5.664 -31.25 -12.164 1 97.62 214 ILE B N 1
ATOM 3621 C CA . ILE B 1 214 ? -5.277 -31.172 -13.57 1 97.62 214 ILE B CA 1
ATOM 3622 C C . ILE B 1 214 ? -4.508 -32.406 -13.977 1 97.62 214 ILE B C 1
ATOM 3624 O O . ILE B 1 214 ? -4.695 -32.938 -15.078 1 97.62 214 ILE B O 1
ATOM 3628 N N . MET B 1 215 ? -3.711 -32.906 -13.047 1 98.25 215 MET B N 1
ATOM 3629 C CA . MET B 1 215 ? -2.875 -34.094 -13.32 1 98.25 215 MET B CA 1
ATOM 3630 C C . MET B 1 215 ? -3.67 -35.375 -13.148 1 98.25 215 MET B C 1
ATOM 3632 O O . MET B 1 215 ? -3.156 -36.469 -13.406 1 98.25 215 MET B O 1
ATOM 3636 N N . GLY B 1 216 ? -4.859 -35.281 -12.672 1 98.06 216 GLY B N 1
ATOM 3637 C CA . GLY B 1 216 ? -5.695 -36.469 -12.461 1 98.06 216 GLY B CA 1
ATOM 3638 C C . GLY B 1 216 ? -5.238 -37.312 -11.289 1 98.06 216 GLY B C 1
ATOM 3639 O O . GLY B 1 216 ? -5.422 -38.531 -11.297 1 98.06 216 GLY B O 1
ATOM 3640 N N . LEU B 1 217 ? -4.652 -36.656 -10.352 1 98.31 217 LEU B N 1
ATOM 3641 C CA . LEU B 1 217 ? -4.105 -37.375 -9.219 1 98.31 217 LEU B CA 1
ATOM 3642 C C . LEU B 1 217 ? -5.047 -37.312 -8.016 1 98.31 217 LEU B C 1
ATOM 3644 O O . LEU B 1 217 ? -5.641 -36.25 -7.746 1 98.31 217 LEU B O 1
ATOM 3648 N N . PRO B 1 218 ? -5.16 -38.406 -7.281 1 97.69 218 PRO B N 1
ATOM 3649 C CA . PRO B 1 218 ? -5.922 -38.375 -6.031 1 97.69 218 PRO B CA 1
ATOM 3650 C C . PRO B 1 218 ? -5.176 -37.656 -4.91 1 97.69 218 PRO B C 1
ATOM 3652 O O . PRO B 1 218 ? -3.957 -37.469 -4.992 1 97.69 218 PRO B O 1
ATOM 3655 N N . ARG B 1 219 ? -5.867 -37.25 -3.914 1 93.75 219 ARG B N 1
ATOM 3656 C CA . ARG B 1 219 ? -5.297 -36.531 -2.771 1 93.75 219 ARG B CA 1
ATOM 3657 C C . ARG B 1 219 ? -4.203 -37.375 -2.102 1 93.75 219 ARG B C 1
ATOM 3659 O O . ARG B 1 219 ? -3.234 -36.812 -1.578 1 93.75 219 ARG B O 1
ATOM 3666 N N . SER B 1 220 ? -4.363 -38.625 -2.148 1 96.62 220 SER B N 1
ATOM 3667 C CA . SER B 1 220 ? -3.438 -39.531 -1.484 1 96.62 220 SER B CA 1
ATOM 3668 C C . SER B 1 220 ? -2.074 -39.531 -2.168 1 96.62 220 SER B C 1
ATOM 3670 O O . SER B 1 220 ? -1.087 -40 -1.597 1 96.62 220 SER B O 1
ATOM 3672 N N . ALA B 1 221 ? -2.027 -39 -3.328 1 97.62 221 ALA B N 1
ATOM 3673 C CA . ALA B 1 221 ? -0.775 -39 -4.078 1 97.62 221 ALA B CA 1
ATOM 3674 C C . ALA B 1 221 ? 0.034 -37.75 -3.768 1 97.62 221 ALA B C 1
ATOM 3676 O O . ALA B 1 221 ? 1.15 -37.562 -4.266 1 97.62 221 ALA B O 1
ATOM 3677 N N . ALA B 1 222 ? -0.459 -36.875 -2.918 1 97.75 222 ALA B N 1
ATOM 3678 C CA . ALA B 1 222 ? 0.112 -35.562 -2.68 1 97.75 222 ALA B CA 1
ATOM 3679 C C . ALA B 1 222 ? 1.574 -35.656 -2.254 1 97.75 222 ALA B C 1
ATOM 3681 O O . ALA B 1 222 ? 2.428 -34.906 -2.762 1 97.75 222 ALA B O 1
ATOM 3682 N N . LYS B 1 223 ? 1.923 -36.562 -1.405 1 96.69 223 LYS B N 1
ATOM 3683 C CA . LYS B 1 223 ? 3.266 -36.688 -0.845 1 96.69 223 LYS B CA 1
ATOM 3684 C C . LYS B 1 223 ? 4.254 -37.188 -1.892 1 96.69 223 LYS B C 1
ATOM 3686 O O . LYS B 1 223 ? 5.465 -37.156 -1.686 1 96.69 223 LYS B O 1
ATOM 3691 N N . ASN B 1 224 ? 3.684 -37.719 -2.975 1 97.38 224 ASN B N 1
ATOM 3692 C CA . ASN B 1 224 ? 4.535 -38.281 -4.023 1 97.38 224 ASN B CA 1
ATOM 3693 C C . ASN B 1 224 ? 4.645 -37.312 -5.215 1 97.38 224 ASN B C 1
ATOM 3695 O O . ASN B 1 224 ? 5.113 -37.719 -6.285 1 97.38 224 ASN B O 1
ATOM 3699 N N . VAL B 1 225 ? 4.168 -36.125 -5.059 1 98.31 225 VAL B N 1
ATOM 3700 C CA . VAL B 1 225 ? 4.316 -35.094 -6.074 1 98.31 225 VAL B CA 1
ATOM 3701 C C . VAL B 1 225 ? 5.629 -34.344 -5.859 1 98.31 225 VAL B C 1
ATOM 3703 O O . VAL B 1 225 ? 6.074 -34.156 -4.723 1 98.31 225 VAL B O 1
ATOM 3706 N N . VAL B 1 226 ? 6.285 -33.938 -6.941 1 98.12 226 VAL B N 1
ATOM 3707 C CA . VAL B 1 226 ? 7.512 -33.156 -6.891 1 98.12 226 VAL B CA 1
ATOM 3708 C C . VAL B 1 226 ? 7.246 -31.734 -7.406 1 98.12 226 VAL B C 1
ATOM 3710 O O . VAL B 1 226 ? 6.711 -31.562 -8.5 1 98.12 226 VAL B O 1
ATOM 3713 N N . VAL B 1 227 ? 7.547 -30.766 -6.613 1 98.38 227 VAL B N 1
ATOM 3714 C CA . VAL B 1 227 ? 7.438 -29.359 -7.012 1 98.38 227 VAL B CA 1
ATOM 3715 C C . VAL B 1 227 ? 8.828 -28.797 -7.293 1 98.38 227 VAL B C 1
ATOM 3717 O O . VAL B 1 227 ? 9.719 -28.875 -6.445 1 98.38 227 VAL B O 1
ATOM 3720 N N . VAL B 1 228 ? 8.977 -28.25 -8.477 1 97.06 228 VAL B N 1
ATOM 3721 C CA . VAL B 1 228 ? 10.266 -27.734 -8.922 1 97.06 228 VAL B CA 1
ATOM 3722 C C . VAL B 1 228 ? 10.18 -26.234 -9.133 1 97.06 228 VAL B C 1
ATOM 3724 O O . VAL B 1 228 ? 9.312 -25.75 -9.875 1 97.06 228 VAL B O 1
ATOM 3727 N N . GLY B 1 229 ? 11.016 -25.5 -8.5 1 95.12 229 GLY B N 1
ATOM 3728 C CA . GLY B 1 229 ? 10.969 -24.062 -8.68 1 95.12 229 GLY B CA 1
ATOM 3729 C C . GLY B 1 229 ? 12.172 -23.344 -8.094 1 95.12 229 GLY B C 1
ATOM 3730 O O . GLY B 1 229 ? 13.109 -23.984 -7.629 1 95.12 229 GLY B O 1
ATOM 3731 N N . ASP B 1 230 ? 12.156 -22 -8.172 1 90.69 230 ASP B N 1
ATOM 3732 C CA . ASP B 1 230 ? 13.344 -21.234 -7.805 1 90.69 230 ASP B CA 1
ATOM 3733 C C . ASP B 1 230 ? 13.047 -20.281 -6.652 1 90.69 230 ASP B C 1
ATOM 3735 O O . ASP B 1 230 ? 13.938 -19.547 -6.199 1 90.69 230 ASP B O 1
ATOM 3739 N N . ASP B 1 231 ? 11.898 -20.219 -6.188 1 91.06 231 ASP B N 1
ATOM 3740 C CA . ASP B 1 231 ? 11.539 -19.328 -5.086 1 91.06 231 ASP B CA 1
ATOM 3741 C C . ASP B 1 231 ? 11.117 -20.125 -3.854 1 91.06 231 ASP B C 1
ATOM 3743 O O . ASP B 1 231 ? 10.062 -20.766 -3.844 1 91.06 231 ASP B O 1
ATOM 3747 N N . PRO B 1 232 ? 11.898 -20.078 -2.816 1 91.88 232 PRO B N 1
ATOM 3748 C CA . PRO B 1 232 ? 11.609 -20.875 -1.62 1 91.88 232 PRO B CA 1
ATOM 3749 C C . PRO B 1 232 ? 10.258 -20.531 -1.001 1 91.88 232 PRO B C 1
ATOM 3751 O O . PRO B 1 232 ? 9.602 -21.406 -0.429 1 91.88 232 PRO B O 1
ATOM 3754 N N . ALA B 1 233 ? 9.844 -19.281 -1.135 1 92.44 233 ALA B N 1
ATOM 3755 C CA . ALA B 1 233 ? 8.609 -18.844 -0.491 1 92.44 233 ALA B CA 1
ATOM 3756 C C . ALA B 1 233 ? 7.387 -19.281 -1.291 1 92.44 233 ALA B C 1
ATOM 3758 O O . ALA B 1 233 ? 6.25 -19.156 -0.825 1 92.44 233 ALA B O 1
ATOM 3759 N N . LEU B 1 234 ? 7.633 -19.812 -2.494 1 95.25 234 LEU B N 1
ATOM 3760 C CA . LEU B 1 234 ? 6.527 -20.219 -3.354 1 95.25 234 LEU B CA 1
ATOM 3761 C C . LEU B 1 234 ? 6.527 -21.734 -3.543 1 95.25 234 LEU B C 1
ATOM 3763 O O . LEU B 1 234 ? 5.812 -22.453 -2.84 1 95.25 234 LEU B O 1
ATOM 3767 N N . GLU B 1 235 ? 7.441 -22.281 -4.285 1 96.19 235 GLU B N 1
ATOM 3768 C CA . GLU B 1 235 ? 7.402 -23.688 -4.633 1 96.19 235 GLU B CA 1
ATOM 3769 C C . GLU B 1 235 ? 7.777 -24.562 -3.439 1 96.19 235 GLU B C 1
ATOM 3771 O O . GLU B 1 235 ? 7.117 -25.562 -3.166 1 96.19 235 GLU B O 1
ATOM 3776 N N . MET B 1 236 ? 8.852 -24.203 -2.744 1 95.12 236 MET B N 1
ATOM 3777 C CA . MET B 1 236 ? 9.273 -25.031 -1.616 1 95.12 236 MET B CA 1
ATOM 3778 C C . MET B 1 236 ? 8.234 -25 -0.501 1 95.12 236 MET B C 1
ATOM 3780 O O . MET B 1 236 ? 7.855 -26.047 0.029 1 95.12 236 MET B O 1
ATOM 3784 N N . ARG B 1 237 ? 7.801 -23.844 -0.245 1 96.5 237 ARG B N 1
ATOM 3785 C CA . ARG B 1 237 ? 6.785 -23.688 0.792 1 96.5 237 ARG B CA 1
ATOM 3786 C C . ARG B 1 237 ? 5.527 -24.484 0.438 1 96.5 237 ARG B C 1
ATOM 3788 O O . ARG B 1 237 ? 4.934 -25.141 1.3 1 96.5 237 ARG B O 1
ATOM 3795 N N . MET B 1 238 ? 5.102 -24.391 -0.803 1 98 238 MET B N 1
ATOM 3796 C CA . MET B 1 238 ? 3.916 -25.109 -1.272 1 98 238 MET B CA 1
ATOM 3797 C C . MET B 1 238 ? 4.086 -26.609 -1.103 1 98 238 MET B C 1
ATOM 3799 O O . MET B 1 238 ? 3.209 -27.281 -0.549 1 98 238 MET B O 1
ATOM 3803 N N . ALA B 1 239 ? 5.184 -27.125 -1.509 1 97.62 239 ALA B N 1
ATOM 3804 C CA . ALA B 1 239 ? 5.453 -28.562 -1.417 1 97.62 239 ALA B CA 1
ATOM 3805 C C . ALA B 1 239 ? 5.539 -29.016 0.038 1 97.62 239 ALA B C 1
ATOM 3807 O O . ALA B 1 239 ? 4.902 -30 0.427 1 97.62 239 ALA B O 1
ATOM 3808 N N . ASN B 1 240 ? 6.27 -28.25 0.829 1 96.62 240 ASN B N 1
ATOM 3809 C CA . ASN B 1 240 ? 6.516 -28.625 2.219 1 96.62 240 ASN B CA 1
ATOM 3810 C C . ASN B 1 240 ? 5.23 -28.609 3.039 1 96.62 240 ASN B C 1
ATOM 3812 O O . ASN B 1 240 ? 5.07 -29.391 3.969 1 96.62 240 ASN B O 1
ATOM 3816 N N . ALA B 1 241 ? 4.34 -27.781 2.695 1 97.06 241 ALA B N 1
ATOM 3817 C CA . ALA B 1 241 ? 3.088 -27.656 3.436 1 97.06 241 ALA B CA 1
ATOM 3818 C C . ALA B 1 241 ? 2.256 -28.938 3.34 1 97.06 241 ALA B C 1
ATOM 3820 O O . ALA B 1 241 ? 1.43 -29.203 4.211 1 97.06 241 ALA B O 1
ATOM 3821 N N . VAL B 1 242 ? 2.469 -29.719 2.309 1 96.62 242 VAL B N 1
ATOM 3822 C CA . VAL B 1 242 ? 1.638 -30.906 2.121 1 96.62 242 VAL B CA 1
ATOM 3823 C C . VAL B 1 242 ? 2.504 -32.156 2.193 1 96.62 242 VAL B C 1
ATOM 3825 O O . VAL B 1 242 ? 2.029 -33.281 1.918 1 96.62 242 VAL B O 1
ATOM 3828 N N . GLY B 1 243 ? 3.791 -31.938 2.453 1 95.31 243 GLY B N 1
ATOM 3829 C CA . GLY B 1 243 ? 4.699 -33.062 2.59 1 95.31 243 GLY B CA 1
ATOM 3830 C C . GLY B 1 243 ? 5.211 -33.594 1.259 1 95.31 243 GLY B C 1
ATOM 3831 O O . GLY B 1 243 ? 5.746 -34.688 1.183 1 95.31 243 GLY B O 1
ATOM 3832 N N . ALA B 1 244 ? 4.992 -32.844 0.199 1 96.88 244 ALA B N 1
ATOM 3833 C CA . ALA B 1 244 ? 5.52 -33.188 -1.116 1 96.88 244 ALA B CA 1
ATOM 3834 C C . ALA B 1 244 ? 7.023 -32.938 -1.193 1 96.88 244 ALA B C 1
ATOM 3836 O O . ALA B 1 244 ? 7.613 -32.406 -0.254 1 96.88 244 ALA B O 1
ATOM 3837 N N . HIS B 1 245 ? 7.582 -33.406 -2.291 1 94.31 245 HIS B N 1
ATOM 3838 C CA . HIS B 1 245 ? 9.008 -33.156 -2.506 1 94.31 245 HIS B CA 1
ATOM 3839 C C . HIS B 1 245 ? 9.25 -31.844 -3.236 1 94.31 245 HIS B C 1
ATOM 3841 O O . HIS B 1 245 ? 8.477 -31.484 -4.125 1 94.31 245 HIS B O 1
ATOM 3847 N N . SER B 1 246 ? 10.25 -31.219 -2.811 1 94.88 246 SER B N 1
ATOM 3848 C CA . SER B 1 246 ? 10.586 -29.938 -3.449 1 94.88 246 SER B CA 1
ATOM 3849 C C . SER B 1 246 ? 12 -29.953 -4.004 1 94.88 246 SER B C 1
ATOM 3851 O O . SER B 1 246 ? 12.93 -30.422 -3.342 1 94.88 246 SER B O 1
ATOM 3853 N N . VAL B 1 247 ? 12.125 -29.547 -5.199 1 94.75 247 VAL B N 1
ATOM 3854 C CA . VAL B 1 247 ? 13.422 -29.359 -5.848 1 94.75 247 VAL B CA 1
ATOM 3855 C C . VAL B 1 247 ? 13.633 -27.875 -6.152 1 94.75 247 VAL B C 1
ATOM 3857 O O . VAL B 1 247 ? 12.922 -27.297 -6.973 1 94.75 247 VAL B O 1
ATOM 3860 N N . GLY B 1 248 ? 14.617 -27.328 -5.473 1 93.38 248 GLY B N 1
ATOM 3861 C CA . GLY B 1 248 ? 14.961 -25.938 -5.711 1 93.38 248 GLY B CA 1
ATOM 3862 C C . GLY B 1 248 ? 16.016 -25.766 -6.785 1 93.38 248 GLY B C 1
ATOM 3863 O O . GLY B 1 248 ? 16.953 -26.547 -6.879 1 93.38 248 GLY B O 1
ATOM 3864 N N . LEU B 1 249 ? 15.82 -24.688 -7.535 1 90.31 249 LEU B N 1
ATOM 3865 C CA . LEU B 1 249 ? 16.828 -24.281 -8.508 1 90.31 249 LEU B CA 1
ATOM 3866 C C . LEU B 1 249 ? 17.516 -22.984 -8.086 1 90.31 249 LEU B C 1
ATOM 3868 O O . LEU B 1 249 ? 16.844 -22.016 -7.738 1 90.31 249 LEU B O 1
ATOM 3872 N N . ALA B 1 250 ? 18.828 -22.906 -8.086 1 80.5 250 ALA B N 1
ATOM 3873 C CA . ALA B 1 250 ? 19.594 -21.75 -7.652 1 80.5 250 ALA B CA 1
ATOM 3874 C C . ALA B 1 250 ? 19.641 -20.688 -8.734 1 80.5 250 ALA B C 1
ATOM 3876 O O . ALA B 1 250 ? 20.391 -19.719 -8.633 1 80.5 250 ALA B O 1
ATOM 3877 N N . THR B 1 251 ? 18.922 -20.656 -9.664 1 66.25 251 THR B N 1
ATOM 3878 C CA . THR B 1 251 ? 18.969 -19.766 -10.82 1 66.25 251 THR B CA 1
ATOM 3879 C C . THR B 1 251 ? 18.141 -18.516 -10.562 1 66.25 251 THR B C 1
ATOM 3881 O O . THR B 1 251 ? 18.266 -17.531 -11.289 1 66.25 251 THR B O 1
ATOM 3884 N N . GLY B 1 252 ? 17.391 -18.453 -9.586 1 62.97 252 GLY B N 1
ATOM 3885 C CA . GLY B 1 252 ? 16.484 -17.328 -9.406 1 62.97 252 GLY B CA 1
ATOM 3886 C C . GLY B 1 252 ? 16.594 -16.672 -8.047 1 62.97 252 GLY B C 1
ATOM 3887 O O . GLY B 1 252 ? 17.688 -16.281 -7.637 1 62.97 252 GLY B O 1
ATOM 3888 N N . ILE B 1 253 ? 15.477 -16.562 -7.477 1 65.69 253 ILE B N 1
ATOM 3889 C CA . ILE B 1 253 ? 15.359 -15.875 -6.195 1 65.69 253 ILE B CA 1
ATOM 3890 C C . ILE B 1 253 ? 16.109 -16.672 -5.117 1 65.69 253 ILE B C 1
ATOM 3892 O O . ILE B 1 253 ? 16.609 -16.078 -4.152 1 65.69 253 ILE B O 1
ATOM 3896 N N . MET B 1 254 ? 16.328 -17.922 -5.496 1 65.31 254 MET B N 1
ATOM 3897 C CA . MET B 1 254 ? 16.984 -18.812 -4.551 1 65.31 254 MET B CA 1
ATOM 3898 C C . MET B 1 254 ? 18.438 -18.422 -4.355 1 65.31 254 MET B C 1
ATOM 3900 O O . MET B 1 254 ? 19.172 -18.219 -5.328 1 65.31 254 MET B O 1
ATOM 3904 N N . GLY B 1 255 ? 18.75 -17.391 -3.379 1 60 255 GLY B N 1
ATOM 3905 C CA . GLY B 1 255 ? 20.156 -17.141 -3.064 1 60 255 GLY B CA 1
ATOM 3906 C C . GLY B 1 255 ? 20.891 -18.391 -2.607 1 60 255 GLY B C 1
ATOM 3907 O O . GLY B 1 255 ? 20.344 -19.5 -2.701 1 60 255 GLY B O 1
ATOM 3908 N N . GLY B 1 256 ? 22.266 -18.172 -2.293 1 54.44 256 GLY B N 1
ATOM 3909 C CA . GLY B 1 256 ? 23.062 -19.234 -1.692 1 54.44 256 GLY B CA 1
ATOM 3910 C C . GLY B 1 256 ? 22.391 -19.891 -0.498 1 54.44 256 GLY B C 1
ATOM 3911 O O . GLY B 1 256 ? 21.375 -19.391 -0.01 1 54.44 256 GLY B O 1
ATOM 3912 N N . ASP B 1 257 ? 22.703 -21.234 -0.234 1 52 257 ASP B N 1
ATOM 3913 C CA . ASP B 1 257 ? 22.172 -22.047 0.858 1 52 257 ASP B CA 1
ATOM 3914 C C . ASP B 1 257 ? 21.984 -21.203 2.119 1 52 257 ASP B C 1
ATOM 3916 O O . ASP B 1 257 ? 21.891 -21.75 3.225 1 52 257 ASP B O 1
ATOM 3920 N N . ALA B 1 258 ? 21.891 -19.984 2.037 1 53.75 258 ALA B N 1
ATOM 3921 C CA . ALA B 1 258 ? 21.688 -19.281 3.307 1 53.75 258 ALA B CA 1
ATOM 3922 C C . ALA B 1 258 ? 20.516 -19.875 4.078 1 53.75 258 ALA B C 1
ATOM 3924 O O . ALA B 1 258 ? 19.672 -20.578 3.5 1 53.75 258 ALA B O 1
ATOM 3925 N N . ALA B 1 259 ? 20.438 -19.625 5.355 1 70.81 259 ALA B N 1
ATOM 3926 C CA . ALA B 1 259 ? 19.641 -20.109 6.48 1 70.81 259 ALA B CA 1
ATOM 3927 C C . ALA B 1 259 ? 18.156 -19.891 6.234 1 70.81 259 ALA B C 1
ATOM 3929 O O . ALA B 1 259 ? 17.562 -18.938 6.762 1 70.81 259 ALA B O 1
ATOM 3930 N N . LEU B 1 260 ? 17.547 -20.688 5.199 1 85.81 260 LEU B N 1
ATOM 3931 C CA . LEU B 1 260 ? 16.109 -20.672 4.98 1 85.81 260 LEU B CA 1
ATOM 3932 C C . LEU B 1 260 ? 15.375 -21.328 6.148 1 85.81 260 LEU B C 1
ATOM 3934 O O . LEU B 1 260 ? 15.867 -22.297 6.727 1 85.81 260 LEU B O 1
ATOM 3938 N N . PRO B 1 261 ? 14.328 -20.75 6.453 1 89.25 261 PRO B N 1
ATOM 3939 C CA . PRO B 1 261 ? 13.516 -21.484 7.434 1 89.25 261 PRO B CA 1
ATOM 3940 C C . PRO B 1 261 ? 13.094 -22.859 6.949 1 89.25 261 PRO B C 1
ATOM 3942 O O . PRO B 1 261 ? 13.062 -23.109 5.742 1 89.25 261 PRO B O 1
ATOM 3945 N N . GLU B 1 262 ? 12.75 -23.688 7.867 1 89.69 262 GLU B N 1
ATOM 3946 C CA . GLU B 1 262 ? 12.406 -25.078 7.57 1 89.69 262 GLU B CA 1
ATOM 3947 C C . GLU B 1 262 ? 11.281 -25.156 6.535 1 89.69 262 GLU B C 1
ATOM 3949 O O . GLU B 1 262 ? 11.352 -25.969 5.602 1 89.69 262 GLU B O 1
ATOM 3954 N N . LYS B 1 263 ? 10.305 -24.328 6.605 1 93.62 263 LYS B N 1
ATOM 3955 C CA . LYS B 1 263 ? 9.125 -24.375 5.742 1 93.62 263 LYS B CA 1
ATOM 3956 C C . LYS B 1 263 ? 9.484 -24.031 4.301 1 93.62 263 LYS B C 1
ATOM 3958 O O . LYS B 1 263 ? 8.719 -24.312 3.377 1 93.62 263 LYS B O 1
ATOM 3963 N N . ASP B 1 264 ? 10.688 -23.469 4.09 1 93.75 264 ASP B N 1
ATOM 3964 C CA . ASP B 1 264 ? 11.07 -22.984 2.77 1 93.75 264 ASP B CA 1
ATOM 3965 C C . ASP B 1 264 ? 12.266 -23.766 2.225 1 93.75 264 ASP B C 1
ATOM 3967 O O . ASP B 1 264 ? 12.805 -23.438 1.169 1 93.75 264 ASP B O 1
ATOM 3971 N N . ARG B 1 265 ? 12.734 -24.828 2.92 1 91 265 ARG B N 1
ATOM 3972 C CA . ARG B 1 265 ? 13.922 -25.578 2.527 1 91 265 ARG B CA 1
ATOM 3973 C C . ARG B 1 265 ? 13.586 -26.609 1.459 1 91 265 ARG B C 1
ATOM 3975 O O . ARG B 1 265 ? 12.641 -27.391 1.609 1 91 265 ARG B O 1
ATOM 3982 N N . PRO B 1 266 ? 14.383 -26.594 0.441 1 92.5 266 PRO B N 1
ATOM 3983 C CA . PRO B 1 266 ? 14.141 -27.625 -0.566 1 92.5 266 PRO B CA 1
ATOM 3984 C C . PRO B 1 266 ? 14.641 -29 -0.127 1 92.5 266 PRO B C 1
ATOM 3986 O O . PRO B 1 266 ? 15.57 -29.094 0.681 1 92.5 266 PRO B O 1
ATOM 3989 N N . SER B 1 267 ? 14.008 -30.031 -0.664 1 90.81 267 SER B N 1
ATOM 3990 C CA . SER B 1 267 ? 14.516 -31.391 -0.481 1 90.81 267 SER B CA 1
ATOM 3991 C C . SER B 1 267 ? 15.867 -31.562 -1.176 1 90.81 267 SER B C 1
ATOM 3993 O O . SER B 1 267 ? 16.719 -32.312 -0.704 1 90.81 267 SER B O 1
ATOM 3995 N N . ALA B 1 268 ? 15.992 -30.906 -2.277 1 90.88 268 ALA B N 1
ATOM 3996 C CA . ALA B 1 268 ? 17.234 -30.875 -3.045 1 90.88 268 ALA B CA 1
ATOM 3997 C C . ALA B 1 268 ? 17.406 -29.531 -3.742 1 90.88 268 ALA B C 1
ATOM 3999 O O . ALA B 1 268 ? 16.438 -28.922 -4.191 1 90.88 268 ALA B O 1
ATOM 4000 N N . LEU B 1 269 ? 18.641 -29.172 -3.814 1 90.44 269 LEU B N 1
ATOM 4001 C CA . LEU B 1 269 ? 18.984 -27.922 -4.5 1 90.44 269 LEU B CA 1
ATOM 4002 C C . LEU B 1 269 ? 19.875 -28.203 -5.707 1 90.44 269 LEU B C 1
ATOM 4004 O O . LEU B 1 269 ? 20.906 -28.859 -5.582 1 90.44 269 LEU B O 1
ATOM 4008 N N . LEU B 1 270 ? 19.438 -27.641 -6.793 1 90.31 270 LEU B N 1
ATOM 4009 C CA . LEU B 1 270 ? 20.172 -27.891 -8.039 1 90.31 270 LEU B CA 1
ATOM 4010 C C . LEU B 1 270 ? 20.609 -26.578 -8.68 1 90.31 270 LEU B C 1
ATOM 4012 O O . LEU B 1 270 ? 19.969 -25.547 -8.5 1 90.31 270 LEU B O 1
ATOM 4016 N N . LYS B 1 271 ? 21.641 -26.688 -9.469 1 87.94 271 LYS B N 1
ATOM 4017 C CA . LYS B 1 271 ? 22.094 -25.531 -10.242 1 87.94 271 LYS B CA 1
ATOM 4018 C C . LYS B 1 271 ? 21.375 -25.438 -11.578 1 87.94 271 LYS B C 1
ATOM 4020 O O . LYS B 1 271 ? 21.25 -24.359 -12.156 1 87.94 271 LYS B O 1
ATOM 4025 N N . ASP B 1 272 ? 21.031 -26.594 -12.055 1 90.38 272 ASP B N 1
ATOM 4026 C CA . ASP B 1 272 ? 20.25 -26.688 -13.281 1 90.38 272 ASP B CA 1
ATOM 4027 C C . ASP B 1 272 ? 19.438 -27.984 -13.312 1 90.38 272 ASP B C 1
ATOM 4029 O O . ASP B 1 272 ? 19.422 -28.734 -12.336 1 90.38 272 ASP B O 1
ATOM 4033 N N . LEU B 1 273 ? 18.75 -28.25 -14.438 1 94.94 273 LEU B N 1
ATOM 4034 C CA . LEU B 1 273 ? 17.781 -29.344 -14.469 1 94.94 273 LEU B CA 1
ATOM 4035 C C . LEU B 1 273 ? 18.453 -30.641 -14.914 1 94.94 273 LEU B C 1
ATOM 4037 O O . LEU B 1 273 ? 17.812 -31.688 -14.977 1 94.94 273 LEU B O 1
ATOM 4041 N N . ARG B 1 274 ? 19.781 -30.641 -15.164 1 94.88 274 ARG B N 1
ATOM 4042 C CA . ARG B 1 274 ? 20.5 -31.812 -15.672 1 94.88 274 ARG B CA 1
ATOM 4043 C C . ARG B 1 274 ? 20.375 -32.969 -14.703 1 94.88 274 ARG B C 1
ATOM 4045 O O . ARG B 1 274 ? 20.062 -34.094 -15.109 1 94.88 274 ARG B O 1
ATOM 4052 N N . PRO B 1 275 ? 20.609 -32.719 -13.422 1 94.25 275 PRO B N 1
ATOM 4053 C CA . PRO B 1 275 ? 20.5 -33.875 -12.508 1 94.25 275 PRO B CA 1
ATOM 4054 C C . PRO B 1 275 ? 19.094 -34.469 -12.484 1 94.25 275 PRO B C 1
ATOM 4056 O O . PRO B 1 275 ? 18.938 -35.688 -12.312 1 94.25 275 PRO B O 1
ATOM 4059 N N . LEU B 1 276 ? 18.094 -33.656 -12.555 1 95.19 276 LEU B N 1
ATOM 4060 C CA . LEU B 1 276 ? 16.719 -34.188 -12.609 1 95.19 276 LEU B CA 1
ATOM 4061 C C . LEU B 1 276 ? 16.516 -35.031 -13.852 1 95.19 276 LEU B C 1
ATOM 4063 O O . LEU B 1 276 ? 15.922 -36.125 -13.781 1 95.19 276 LEU B O 1
ATOM 4067 N N . LEU B 1 277 ? 17.016 -34.562 -14.992 1 95.5 277 LEU B N 1
ATOM 4068 C CA . LEU B 1 277 ? 16.922 -35.281 -16.25 1 95.5 277 LEU B CA 1
ATOM 4069 C C . LEU B 1 277 ? 17.578 -36.656 -16.125 1 95.5 277 LEU B C 1
ATOM 4071 O O . LEU B 1 277 ? 17.016 -37.688 -16.547 1 95.5 277 LEU B O 1
ATOM 4075 N N . GLU B 1 278 ? 18.719 -36.656 -15.461 1 93.62 278 GLU B N 1
ATOM 4076 C CA . GLU B 1 278 ? 19.484 -37.875 -15.305 1 93.62 278 GLU B CA 1
ATOM 4077 C C . GLU B 1 278 ? 18.75 -38.875 -14.391 1 93.62 278 GLU B C 1
ATOM 4079 O O . GLU B 1 278 ? 18.891 -40.094 -14.547 1 93.62 278 GLU B O 1
ATOM 4084 N N . ALA B 1 279 ? 18.047 -38.312 -13.477 1 93 279 ALA B N 1
ATOM 4085 C CA . ALA B 1 279 ? 17.344 -39.156 -12.516 1 93 279 ALA B CA 1
ATOM 4086 C C . ALA B 1 279 ? 16.078 -39.719 -13.125 1 93 279 ALA B C 1
ATOM 4088 O O . ALA B 1 279 ? 15.57 -40.75 -12.664 1 93 279 ALA B O 1
ATOM 4089 N N . LEU B 1 280 ? 15.539 -39.156 -14.07 1 92.44 280 LEU B N 1
ATOM 4090 C CA . LEU B 1 280 ? 14.289 -39.594 -14.688 1 92.44 280 LEU B CA 1
ATOM 4091 C C . LEU B 1 280 ? 14.539 -40.688 -15.719 1 92.44 280 LEU B C 1
ATOM 4093 O O . LEU B 1 280 ? 13.711 -41.594 -15.891 1 92.44 280 LEU B O 1
#

pLDDT: mean 93.61, std 9.05, range [51.28, 98.94]

Nearest PDB structures (foldseek):
  4i9f-assembly1_A  TM=8.881E-01  e=7.617E-20  Mycobacterium tuberculosis
  4i9g-assembly1_A  TM=8.845E-01  e=6.327E-20  Mycobacterium tuberculosis
  4i9f-assembly1_B  TM=8.749E-01  e=1.104E-19  Mycobacterium tuberculosis
  4i9g-assembly1_B  TM=8.832E-01  e=2.970E-19  Mycobacterium tuberculosis
  2x4d-assembly1_A  TM=8.683E-01  e=7.513E-19  Homo sapiens

InterPro domains:
  IPR006357 HAD-superfamily hydrolase, subfamily IIA [PF13344] (17-122)
  IPR023214 HAD superfamily [G3DSA:3.40.50.1000] (16-253)
  IPR023214 HAD superfamily [G3DSA:3.40.50.1000] (100-200)
  IPR036412 HAD-like superfamily [SSF56784] (16-277)

Radius of gyration: 28.74 Å; Cα contacts (8 Å, |Δi|>4): 1310; chains: 2; bounding box: 48×86×64 Å